Protein AF-A0A7L0LMD7-F1 (afdb_monomer_lite)

pLDDT: mean 75.31, std 20.28, range [26.61, 96.81]

Organism: NCBI:txid208069

InterPro domains:
  IPR001930 Peptidase M1, alanine aminopeptidase/leukotriene A4 hydrolase [PR00756] (150-165)
  IPR001930 Peptidase M1, alanine aminopeptidase/leukotriene A4 hydrolase [PR00756] (289-301)
  IPR014782 Peptidase M1, membrane alanine aminopeptidase [PF01433] (195-232)
  IPR014782 Peptidase M1, membrane alanine aminopeptidase [PF01433] (287-418)
  IPR027268 Peptidase M4/M1, CTD superfamily [G3DSA:1.10.390.10] (280-423)
  IPR034016 Aminopeptidase N-type [cd09601] (1-420)
  IPR042097 Aminopeptidase N-like , N-terminal domain superfamliy [G3DSA:2.60.40.1730] (1-102)
  IPR042097 Aminopeptidase N-like , N-terminal domain superfamliy [G3DSA:2.60.40.1730] (129-167)
  IPR042097 Aminopeptidase N-like , N-terminal domain superfamliy [SSF63737] (3-167)
  IPR045357 Aminopeptidase N-like , N-terminal domain [PF17900] (1-100)
  IPR050344 Peptidase M1 family aminopeptidases [PTHR11533] (287-450)

Sequence (456 aa):
QVKNATNQIVMNCADIDIITASYAPEGDEEVHATGFNYQNEDEKVTLSFPSTLQKGTGTLKIDFVGELNDKMKGFYRSKYSTPGGDTRYAAVTQFERTHFYTQLLKPPPNPRFPGLKPPNFPRPTPHFQPQNVVERRPYPDDESLVEVKFARSPVMSTYLVAFVVGEYDFVEARSQDGVLVRVYTPVGKAEQGKFALEVAAKTLPFYKDYFNVPYPLPKIDLIAIADFAAGKVTRFIAEIVFYLNFLIQKLFKKKTFGKRSSNSLGLNESLRILPFIPLFFCVSLQEWWTHLWLNEGFASWIEYLCVDHCFPEYDIWTQFVSADYTRAQELDALDNSHPIEVSVGHPSEVDEIFDAISYSKGASVIRMLHDYIGDEDFRKGMNLYLTKFQQRNAATEDLWESLEKASGKPIAAVMNTWTKQMGFPLIYVEAEQQEDDKVLKLVQKKFCASGPYTGK

Foldseek 3Di:
DAQDWAQKDKDAAEQKAWPWKWKAFVPDDIWTFPDWDDPHVQRMIITGTPDTDDPGDIDMDIDMDGDADQLQAAFHKFWDADPVRDIDIKTWHQCPDPNADPDFDQPDQWDWDPWDDDPDDQEWDKDDDLFDFPDWAQDPPDNSYITITGGGDDGAGPSQGIIMTTDWDWDWDAAPVRAIEIETEHPPCHVLCPVLRVLQSLQQVVCCVQQVDHQPTNYAYEYATDRHNPPPDDADHHSYHDVSVQLCVLVVVPPDDDDDDPNQPSVLVVSLRRHDLRLPRQQEAAPDLLQLLVNQLVSLQVSQVSCCVRPVVSVSVVVLCVPQVVQQQVQLQAPPHAFLRDDDDGPCVSVPNPGSCSHRLSNVLVVVVCVVQDSVLLSQLSSQLSVVRGSHYDHPVSSQVSSCVSRVDNSCVVVCCRRHDGADKDWDWDWDDDPPDIDIDIDIDGRHPVDHDPDD

Secondary structure (DSSP, 8-state):
-BSS-EEEEEEE--SEEEEEEEEEETTS--EE-SEEEEEGGGTEEEEEEEEEEPSB-EEEEEEEEE--BSSSSEEEEEEEE-TTS-EEEEEEEE-TTTTS-SSEE---SS-PPPPP--TT-S---EE--SS-EEEEEEETTEEEEEEEEE--PPSEEGGG---EES-EEEEEEE-TT--EEEEEEETT-GGGGHHHHHHHHHHHHHHHHHHS----SSEEEEEE-S--S-TTT---STTTEE-HHHHHHHHHSTTS--SSSSSHHHHHHHHTTSSSHHHHHHHEEESSGGGHHHHHHHHHHHHHHHHHHH-GGG-HHHHIIIIIIHHHHHHHTSTT---SS----SHHHHGGGSSHIIIIIHHHHHHHHHHHH-HHHHHHHHHHHHHHTTTEEE-HHHHHHHHHHHH-S-HHHHHHHHHSS-S-EEEEEEEEEETTEEEEEEEEEE--TTSS----

Structure (mmCIF, N/CA/C/O backbone):
data_AF-A0A7L0LMD7-F1
#
_entry.id   AF-A0A7L0LMD7-F1
#
loop_
_atom_site.group_PDB
_atom_site.id
_atom_site.type_symbol
_atom_site.label_atom_id
_atom_site.label_alt_id
_atom_site.label_comp_id
_atom_site.label_asym_id
_atom_site.label_entity_id
_atom_site.label_seq_id
_atom_site.pdbx_PDB_ins_code
_atom_site.Cartn_x
_atom_site.Cartn_y
_atom_site.Cartn_z
_atom_site.occupancy
_atom_site.B_iso_or_equiv
_atom_site.auth_seq_id
_atom_site.auth_comp_id
_atom_site.auth_asym_id
_atom_site.auth_atom_id
_atom_site.pdbx_PDB_model_num
ATOM 1 N N . GLN A 1 1 ? 18.477 15.137 -9.790 1.00 83.19 1 GLN A N 1
ATOM 2 C CA . GLN A 1 1 ? 18.895 16.473 -9.316 1.00 83.19 1 GLN A CA 1
ATOM 3 C C . GLN A 1 1 ? 19.993 16.288 -8.287 1.00 83.19 1 GLN A C 1
ATOM 5 O O . GLN A 1 1 ? 19.805 15.526 -7.346 1.00 83.19 1 GLN A O 1
ATOM 10 N N . VAL A 1 2 ? 21.108 16.987 -8.453 1.00 87.44 2 VAL A N 1
ATOM 11 C CA . VAL A 1 2 ? 22.203 17.052 -7.485 1.00 87.44 2 VAL A CA 1
ATOM 12 C C . VAL A 1 2 ? 21.947 18.249 -6.568 1.00 87.44 2 VAL A C 1
ATOM 14 O O . VAL A 1 2 ? 21.958 19.393 -7.020 1.00 87.44 2 VAL A O 1
ATOM 17 N N . LYS A 1 3 ? 21.661 17.997 -5.284 1.00 90.31 3 LYS A N 1
ATOM 18 C CA . LYS A 1 3 ? 21.415 19.059 -4.282 1.00 90.31 3 LYS A CA 1
ATOM 19 C C . LYS A 1 3 ? 22.708 19.566 -3.640 1.00 90.31 3 LYS A C 1
ATOM 21 O O . LYS A 1 3 ? 22.833 20.755 -3.352 1.00 90.31 3 LYS A O 1
ATOM 26 N N . ASN A 1 4 ? 23.671 18.666 -3.458 1.00 91.81 4 ASN A N 1
ATOM 27 C CA . ASN A 1 4 ? 25.002 18.934 -2.926 1.00 91.81 4 ASN A CA 1
ATOM 28 C C . ASN A 1 4 ? 26.033 18.417 -3.922 1.00 91.81 4 ASN A C 1
ATOM 30 O O . ASN A 1 4 ? 25.875 17.304 -4.417 1.00 91.81 4 ASN A O 1
ATOM 34 N N . ALA A 1 5 ? 27.046 19.233 -4.223 1.00 93.31 5 ALA A N 1
ATOM 35 C CA . ALA A 1 5 ? 28.117 18.833 -5.127 1.00 93.31 5 ALA A CA 1
ATOM 36 C C . ALA A 1 5 ? 28.783 17.550 -4.611 1.00 93.31 5 ALA A C 1
ATOM 38 O O . ALA A 1 5 ? 29.088 17.444 -3.424 1.00 93.31 5 ALA A O 1
ATOM 39 N N . THR A 1 6 ? 28.961 16.576 -5.499 1.00 94.81 6 THR A N 1
ATOM 40 C CA . THR A 1 6 ? 29.434 15.231 -5.154 1.00 94.81 6 THR A CA 1
ATOM 41 C C . THR A 1 6 ? 30.127 14.599 -6.352 1.00 94.81 6 THR A C 1
ATOM 43 O O . THR A 1 6 ? 29.766 14.874 -7.489 1.00 94.81 6 THR A O 1
ATOM 46 N N . ASN A 1 7 ? 31.110 13.738 -6.123 1.00 94.31 7 ASN A N 1
ATOM 47 C CA . ASN A 1 7 ? 31.696 12.872 -7.151 1.00 94.31 7 ASN A CA 1
ATOM 48 C C . ASN A 1 7 ? 31.137 11.439 -7.090 1.00 94.31 7 ASN A C 1
ATOM 50 O O . ASN A 1 7 ? 31.607 10.561 -7.809 1.00 94.31 7 ASN A O 1
ATOM 54 N N . GLN A 1 8 ? 30.162 11.188 -6.217 1.00 95.00 8 GLN A N 1
ATOM 55 C CA . GLN A 1 8 ? 29.563 9.877 -6.006 1.00 95.00 8 GLN A CA 1
ATOM 56 C C . GLN A 1 8 ? 28.040 9.961 -6.009 1.00 95.00 8 GLN A C 1
ATOM 58 O O . GLN A 1 8 ? 27.450 10.881 -5.433 1.00 95.00 8 GLN A O 1
ATOM 63 N N . ILE A 1 9 ? 27.408 8.967 -6.628 1.00 91.94 9 ILE A N 1
ATOM 64 C CA . ILE A 1 9 ? 25.969 8.725 -6.541 1.00 91.94 9 ILE A CA 1
ATOM 65 C C . ILE A 1 9 ? 25.781 7.367 -5.873 1.00 91.94 9 ILE A C 1
ATOM 67 O O . ILE A 1 9 ? 26.206 6.351 -6.414 1.00 91.94 9 ILE A O 1
ATOM 71 N N . VAL A 1 10 ? 25.145 7.358 -4.704 1.00 90.88 10 VAL A N 1
ATOM 72 C CA . VAL A 1 10 ? 24.757 6.129 -4.004 1.00 90.88 10 VAL A CA 1
ATOM 73 C C . VAL A 1 10 ? 23.292 5.851 -4.309 1.00 90.88 10 VAL A C 1
ATOM 75 O O . VAL A 1 10 ? 22.457 6.750 -4.189 1.00 90.88 10 VAL A O 1
ATOM 78 N N . MET A 1 11 ? 22.976 4.623 -4.705 1.00 87.06 11 MET A N 1
ATOM 79 C CA . MET A 1 11 ? 21.609 4.191 -4.989 1.00 87.06 11 MET A CA 1
ATOM 80 C C . MET A 1 11 ? 21.390 2.738 -4.577 1.00 87.06 11 MET A C 1
ATOM 82 O O . MET A 1 11 ? 22.349 1.993 -4.397 1.00 87.06 11 MET A O 1
ATOM 86 N N . ASN A 1 12 ? 20.128 2.334 -4.437 1.00 83.06 12 ASN A N 1
ATOM 87 C CA . ASN A 1 12 ? 19.794 0.934 -4.209 1.00 83.06 12 ASN A CA 1
ATOM 88 C C . ASN A 1 12 ? 20.089 0.092 -5.452 1.00 83.06 12 ASN A C 1
ATOM 90 O O . ASN A 1 12 ? 19.848 0.530 -6.579 1.00 83.06 12 ASN A O 1
ATOM 94 N N . CYS A 1 13 ? 20.609 -1.107 -5.229 1.00 83.44 13 CYS A N 1
ATOM 95 C CA . CYS A 1 13 ? 20.943 -2.068 -6.265 1.00 83.44 13 CYS A CA 1
ATOM 96 C C . CYS A 1 13 ? 20.971 -3.466 -5.650 1.00 83.44 13 CYS A C 1
ATOM 98 O O . CYS A 1 13 ? 21.731 -3.716 -4.716 1.00 83.44 13 CYS A O 1
ATOM 100 N N . ALA A 1 14 ? 20.157 -4.366 -6.192 1.00 82.75 14 ALA A N 1
ATOM 101 C CA . ALA A 1 14 ? 20.110 -5.765 -5.799 1.00 82.75 14 ALA A CA 1
ATOM 102 C C . ALA A 1 14 ? 19.915 -6.628 -7.048 1.00 82.75 14 ALA A C 1
ATOM 104 O O . ALA A 1 14 ? 19.131 -6.267 -7.927 1.00 82.75 14 ALA A O 1
ATOM 105 N N . ASP A 1 15 ? 20.621 -7.759 -7.108 1.00 81.94 15 ASP A N 1
ATOM 106 C CA . ASP A 1 15 ? 20.462 -8.796 -8.137 1.00 81.94 15 ASP A CA 1
ATOM 107 C C . ASP A 1 15 ? 20.588 -8.296 -9.605 1.00 81.94 15 ASP A C 1
ATOM 109 O O . ASP A 1 15 ? 20.013 -8.892 -10.519 1.00 81.94 15 ASP A O 1
ATOM 113 N N . ILE A 1 16 ? 21.342 -7.211 -9.845 1.00 85.69 16 ILE A N 1
ATOM 114 C CA . ILE A 1 16 ? 21.675 -6.695 -11.186 1.00 85.69 16 ILE A CA 1
ATOM 115 C C . ILE A 1 16 ? 23.163 -6.345 -11.297 1.00 85.69 16 ILE A C 1
ATOM 117 O O . ILE A 1 16 ? 23.770 -5.870 -10.337 1.00 85.69 16 ILE A O 1
ATOM 121 N N . ASP A 1 17 ? 23.709 -6.499 -12.501 1.00 86.19 17 ASP A N 1
ATOM 122 C CA . ASP A 1 17 ? 25.070 -6.116 -12.862 1.00 86.19 17 ASP A CA 1
ATOM 123 C C . ASP A 1 17 ? 25.042 -4.872 -13.757 1.00 86.19 17 ASP A C 1
ATOM 125 O O . ASP A 1 17 ? 24.519 -4.891 -14.876 1.00 86.19 17 ASP A O 1
ATOM 129 N N . ILE A 1 18 ? 25.616 -3.770 -13.275 1.00 89.44 18 ILE A N 1
ATOM 130 C CA . ILE A 1 18 ? 25.762 -2.532 -14.047 1.00 89.44 18 ILE A CA 1
ATOM 131 C C . ILE A 1 18 ? 26.869 -2.705 -15.092 1.00 89.44 18 ILE A C 1
ATOM 133 O O . ILE A 1 18 ? 28.019 -2.991 -14.759 1.00 89.44 18 ILE A O 1
ATOM 137 N N . ILE A 1 19 ? 26.515 -2.479 -16.357 1.00 93.06 19 ILE A N 1
ATOM 138 C CA . ILE A 1 19 ? 27.411 -2.516 -17.517 1.00 93.06 19 ILE A CA 1
ATOM 139 C C . ILE A 1 19 ? 28.040 -1.136 -17.719 1.00 93.06 19 ILE A C 1
ATOM 141 O O . ILE A 1 19 ? 29.260 -1.010 -17.813 1.00 93.06 19 ILE A O 1
ATOM 145 N N . THR A 1 20 ? 27.213 -0.089 -17.775 1.00 94.00 20 THR A N 1
ATOM 146 C CA . THR A 1 20 ? 27.664 1.299 -17.925 1.00 94.00 20 THR A CA 1
ATOM 147 C C . THR A 1 20 ? 26.827 2.225 -17.047 1.00 94.00 20 THR A C 1
ATOM 149 O O . THR A 1 20 ? 25.656 1.958 -16.777 1.00 94.00 20 THR A O 1
ATOM 152 N N . ALA A 1 21 ? 27.419 3.336 -16.609 1.00 93.81 21 ALA A N 1
ATOM 153 C CA . ALA A 1 21 ? 26.661 4.443 -16.046 1.00 93.81 21 ALA A CA 1
ATOM 154 C C . ALA A 1 21 ? 27.272 5.779 -16.469 1.00 93.81 21 ALA A C 1
ATOM 156 O O . ALA A 1 21 ? 28.497 5.933 -16.521 1.00 93.81 21 ALA A O 1
ATOM 157 N N . SER A 1 22 ? 26.418 6.755 -16.750 1.00 94.50 22 SER A N 1
ATOM 158 C CA . SER A 1 22 ? 26.819 8.108 -17.123 1.00 94.50 22 SER A CA 1
ATOM 159 C C . SER A 1 22 ? 25.821 9.140 -16.616 1.00 94.50 22 SER A C 1
ATOM 161 O O . SER A 1 22 ? 24.624 8.882 -16.494 1.00 94.50 22 SER A O 1
ATOM 163 N N . TYR A 1 23 ? 26.314 10.332 -16.302 1.00 93.44 23 TYR A N 1
ATOM 164 C CA . TYR A 1 23 ? 25.499 11.462 -15.886 1.00 93.44 23 TYR A CA 1
ATOM 165 C C . TYR A 1 23 ? 25.656 12.596 -16.891 1.00 93.44 23 TYR A C 1
ATOM 167 O O . TYR A 1 23 ? 26.758 13.089 -17.102 1.00 93.44 23 TYR A O 1
ATOM 175 N N . ALA A 1 24 ? 24.547 13.018 -17.492 1.00 92.69 24 ALA A N 1
ATOM 176 C CA . ALA A 1 24 ? 24.484 14.157 -18.398 1.00 92.69 24 ALA A CA 1
ATOM 177 C C . ALA A 1 24 ? 23.818 15.345 -17.678 1.00 92.69 24 ALA A C 1
ATOM 179 O O . ALA A 1 24 ? 22.589 15.332 -17.525 1.00 92.69 24 ALA A O 1
ATOM 180 N N . PRO A 1 25 ? 24.581 16.342 -17.189 1.00 91.12 25 PRO A N 1
ATOM 181 C CA . PRO A 1 25 ? 24.008 17.564 -16.632 1.00 91.12 25 PRO A CA 1
ATOM 182 C C . PRO A 1 25 ? 23.283 18.373 -17.720 1.00 91.12 25 PRO A C 1
ATOM 184 O O . PRO A 1 25 ? 23.595 18.272 -18.905 1.00 91.12 25 PRO A O 1
ATOM 187 N N . GLU A 1 26 ? 22.291 19.179 -17.340 1.00 88.25 26 GLU A N 1
ATOM 188 C CA . GLU A 1 26 ? 21.629 20.079 -18.292 1.00 88.25 26 GLU A CA 1
ATOM 189 C C . GLU A 1 26 ? 22.609 21.147 -18.805 1.00 88.25 26 GLU A C 1
ATOM 191 O O . GLU A 1 26 ? 23.011 22.030 -18.054 1.00 88.25 26 GLU A O 1
ATOM 196 N N . GLY A 1 27 ? 22.952 21.085 -20.097 1.00 81.88 27 GLY A N 1
ATOM 197 C CA . GLY A 1 27 ? 23.805 22.078 -20.762 1.00 81.88 27 GLY A CA 1
ATOM 198 C C . GLY A 1 27 ? 25.310 21.793 -20.724 1.00 81.88 27 GLY A C 1
ATOM 199 O O . GLY A 1 27 ? 26.058 22.573 -21.303 1.00 81.88 27 GLY A O 1
ATOM 200 N N . ASP A 1 28 ? 25.733 20.681 -20.118 1.00 84.44 28 ASP A N 1
ATOM 201 C CA . ASP A 1 28 ? 27.134 20.246 -20.048 1.00 84.44 28 ASP A CA 1
ATOM 202 C C . ASP A 1 28 ? 27.343 18.878 -20.724 1.00 84.44 28 ASP A C 1
ATOM 204 O O . ASP A 1 28 ? 26.392 18.187 -21.104 1.00 84.44 28 ASP A O 1
ATOM 208 N N . GLU A 1 29 ? 28.609 18.483 -20.878 1.00 88.56 29 GLU A N 1
ATOM 209 C CA . GLU A 1 29 ? 28.987 17.180 -21.429 1.00 88.56 29 GLU A CA 1
ATOM 210 C C . GLU A 1 29 ? 28.648 16.012 -20.490 1.00 88.56 29 GLU A C 1
ATOM 212 O O . GLU A 1 29 ? 28.639 16.123 -19.261 1.00 88.56 29 GLU A O 1
ATOM 217 N N . GLU A 1 30 ? 28.376 14.857 -21.097 1.00 93.31 30 GLU A N 1
ATOM 218 C CA . GLU A 1 30 ? 28.088 13.613 -20.393 1.00 93.31 30 GLU A CA 1
ATOM 219 C C . GLU A 1 30 ? 29.347 13.055 -19.718 1.00 93.31 30 GLU A C 1
ATOM 221 O O . GLU A 1 30 ? 30.381 12.846 -20.350 1.00 93.31 30 GLU A O 1
ATOM 226 N N . VAL A 1 31 ? 29.248 12.785 -18.417 1.00 93.56 31 VAL A N 1
ATOM 227 C CA . VAL A 1 31 ? 30.348 12.272 -17.599 1.00 93.56 31 VAL A CA 1
ATOM 228 C C . VAL A 1 31 ? 30.117 10.793 -17.316 1.00 93.56 31 VAL A C 1
ATOM 230 O O . VAL A 1 31 ? 29.125 10.416 -16.689 1.00 93.56 31 VAL A O 1
ATOM 233 N N . HIS A 1 32 ? 31.048 9.947 -17.744 1.00 96.06 32 HIS A N 1
ATOM 234 C CA . HIS A 1 32 ? 31.001 8.511 -17.478 1.00 96.06 32 HIS A CA 1
ATOM 235 C C . HIS A 1 32 ? 31.500 8.178 -16.070 1.00 96.06 32 HIS A C 1
ATOM 237 O O . HIS A 1 32 ? 32.460 8.775 -15.577 1.00 96.06 32 HIS A O 1
ATOM 243 N N . ALA A 1 33 ? 30.857 7.203 -15.431 1.00 95.56 33 ALA A N 1
ATOM 244 C CA . ALA A 1 33 ? 31.316 6.661 -14.163 1.00 95.56 33 ALA A CA 1
ATOM 245 C C . ALA A 1 33 ? 32.631 5.880 -14.349 1.00 95.56 33 ALA A C 1
ATOM 247 O O . ALA A 1 33 ? 32.815 5.171 -15.336 1.00 95.56 33 ALA A O 1
ATOM 248 N N . THR A 1 34 ? 33.543 6.000 -13.385 1.00 94.81 34 THR A N 1
ATOM 249 C CA . THR A 1 34 ? 34.843 5.310 -13.359 1.00 94.81 34 THR A CA 1
ATOM 250 C C . THR A 1 34 ? 34.802 3.973 -12.629 1.00 94.81 34 THR A C 1
ATOM 252 O O . THR A 1 34 ? 35.721 3.172 -12.783 1.00 94.81 34 THR A O 1
ATOM 255 N N . GLY A 1 35 ? 33.765 3.716 -11.830 1.00 93.19 35 GLY A N 1
ATOM 256 C CA . GLY A 1 35 ? 33.627 2.456 -11.113 1.00 93.19 35 GLY A CA 1
ATOM 257 C C . GLY A 1 35 ? 32.323 2.327 -10.338 1.00 93.19 35 GLY A C 1
ATOM 258 O O . GLY A 1 35 ? 31.664 3.322 -10.017 1.00 93.19 35 GLY A O 1
ATOM 259 N N . PHE A 1 36 ? 31.990 1.075 -10.027 1.00 95.25 36 PHE A N 1
ATOM 260 C CA . PHE A 1 36 ? 30.802 0.666 -9.283 1.00 95.25 36 PHE A CA 1
ATOM 261 C C . PHE A 1 36 ? 31.250 -0.103 -8.041 1.00 95.25 36 PHE A C 1
ATOM 263 O O . PHE A 1 36 ? 31.919 -1.128 -8.158 1.00 95.25 36 PHE A O 1
ATOM 270 N N . ASN A 1 37 ? 30.918 0.401 -6.854 1.00 95.31 37 ASN A N 1
ATOM 271 C CA . ASN A 1 37 ? 31.199 -0.288 -5.596 1.00 95.31 37 ASN A CA 1
ATOM 272 C C . ASN A 1 37 ? 29.900 -0.850 -5.014 1.00 95.31 37 ASN A C 1
ATOM 274 O O . ASN A 1 37 ? 29.052 -0.072 -4.573 1.00 95.31 37 ASN A O 1
ATOM 278 N N . TYR A 1 38 ? 29.752 -2.173 -5.029 1.00 91.44 38 TYR A N 1
ATOM 279 C CA . TYR A 1 38 ? 28.561 -2.868 -4.543 1.00 91.44 38 TYR A CA 1
ATOM 280 C C . TYR A 1 38 ? 28.660 -3.153 -3.043 1.00 91.44 38 TYR A C 1
ATOM 282 O O . TYR A 1 38 ? 29.647 -3.701 -2.557 1.00 91.44 38 TYR A O 1
ATOM 290 N N . GLN A 1 39 ? 27.604 -2.802 -2.322 1.00 90.31 39 GLN A N 1
ATOM 291 C CA . GLN A 1 39 ? 27.399 -3.047 -0.899 1.00 90.31 39 GLN A CA 1
ATOM 292 C C . GLN A 1 39 ? 26.202 -3.992 -0.773 1.00 90.31 39 GLN A C 1
ATOM 294 O O . GLN A 1 39 ? 25.084 -3.564 -0.496 1.00 90.31 39 GLN A O 1
ATOM 299 N N . ASN A 1 40 ? 26.431 -5.277 -1.060 1.00 84.44 40 ASN A N 1
ATOM 300 C CA . ASN A 1 40 ? 25.355 -6.263 -1.212 1.00 84.44 40 ASN A CA 1
ATOM 301 C C . ASN A 1 40 ? 24.535 -6.473 0.070 1.00 84.44 40 ASN A C 1
ATOM 303 O O . ASN A 1 40 ? 23.338 -6.709 -0.026 1.00 84.44 40 ASN A O 1
ATOM 307 N N . GLU A 1 41 ? 25.154 -6.365 1.251 1.00 83.06 41 GLU A N 1
ATOM 308 C CA . GLU A 1 41 ? 24.450 -6.487 2.540 1.00 83.06 41 GLU A CA 1
ATOM 309 C C . GLU A 1 41 ? 23.432 -5.358 2.757 1.00 83.06 41 GLU A C 1
ATOM 311 O O . GLU A 1 41 ? 22.368 -5.589 3.320 1.00 83.06 41 GLU A O 1
ATOM 316 N N . ASP A 1 42 ? 23.734 -4.161 2.245 1.00 79.81 42 ASP A N 1
ATOM 317 C CA . ASP A 1 42 ? 22.887 -2.969 2.344 1.00 79.81 42 ASP A CA 1
ATOM 318 C C . ASP A 1 42 ? 21.992 -2.757 1.107 1.00 79.81 42 ASP A C 1
ATOM 320 O O . ASP A 1 42 ? 21.294 -1.742 1.023 1.00 79.81 42 ASP A O 1
ATOM 324 N N . GLU A 1 43 ? 22.067 -3.657 0.117 1.00 83.56 43 GLU A N 1
ATOM 325 C CA . GLU A 1 43 ? 21.423 -3.537 -1.200 1.00 83.56 43 GLU A CA 1
ATOM 326 C C . GLU A 1 43 ? 21.705 -2.181 -1.882 1.00 83.56 43 GLU A C 1
ATOM 328 O O . GLU A 1 43 ? 20.800 -1.510 -2.394 1.00 83.56 43 GLU A O 1
ATOM 333 N N . LYS A 1 44 ? 22.973 -1.742 -1.866 1.00 87.06 44 LYS A N 1
ATOM 334 C CA . LYS A 1 44 ? 23.422 -0.451 -2.420 1.00 87.06 44 LYS A CA 1
ATOM 335 C C . LYS A 1 44 ? 24.553 -0.599 -3.428 1.00 87.06 44 LYS A C 1
ATOM 337 O O . LYS A 1 44 ? 25.366 -1.515 -3.370 1.00 87.06 44 LYS A O 1
ATOM 342 N N . VAL A 1 45 ? 24.654 0.385 -4.313 1.00 90.44 45 VAL A N 1
ATOM 343 C CA . VAL A 1 45 ? 25.807 0.602 -5.185 1.00 90.44 45 VAL A CA 1
ATOM 344 C C . VAL A 1 45 ? 26.216 2.070 -5.158 1.00 90.44 45 VAL A C 1
ATOM 346 O O . VAL A 1 45 ? 25.376 2.973 -5.197 1.00 90.44 45 VAL A O 1
ATOM 349 N N . THR A 1 46 ? 27.523 2.307 -5.116 1.00 95.06 46 THR A N 1
ATOM 350 C CA . THR A 1 46 ? 28.115 3.639 -5.252 1.00 95.06 46 THR A CA 1
ATOM 351 C C . THR A 1 46 ? 28.747 3.774 -6.630 1.00 95.06 46 THR A C 1
ATOM 353 O O . THR A 1 46 ? 29.753 3.126 -6.928 1.00 95.06 46 THR A O 1
ATOM 356 N N . LEU A 1 47 ? 28.171 4.643 -7.458 1.00 95.38 47 LEU A N 1
ATOM 357 C CA . LEU A 1 47 ? 28.717 5.059 -8.746 1.00 95.38 47 LEU A CA 1
ATOM 358 C C . LEU A 1 47 ? 29.725 6.185 -8.504 1.00 95.38 47 LEU A C 1
ATOM 360 O O . LEU A 1 47 ? 29.361 7.228 -7.958 1.00 95.38 47 LEU A O 1
ATOM 364 N N . SER A 1 48 ? 30.981 5.985 -8.899 1.00 96.56 48 SER A N 1
ATOM 365 C CA . SER A 1 48 ? 32.032 7.004 -8.777 1.00 96.56 48 SER A CA 1
ATOM 366 C C . SER A 1 48 ? 32.254 7.718 -10.104 1.00 96.56 48 SER A C 1
ATOM 368 O O . SER A 1 48 ? 32.299 7.075 -11.147 1.00 96.56 48 SER A O 1
ATOM 370 N N . PHE A 1 49 ? 32.414 9.039 -10.065 1.00 95.94 49 PHE A N 1
ATOM 371 C CA . PHE A 1 49 ? 32.654 9.889 -11.230 1.00 95.94 49 PHE A CA 1
ATOM 372 C C . PHE A 1 49 ? 34.046 10.537 -11.144 1.00 95.94 49 PHE A C 1
ATOM 374 O O . PHE A 1 49 ? 34.537 10.802 -10.042 1.00 95.94 49 PHE A O 1
ATOM 381 N N . PRO A 1 50 ? 34.703 10.810 -12.287 1.00 94.12 50 PRO A N 1
ATOM 382 C CA . PRO A 1 50 ? 36.049 11.384 -12.318 1.00 94.12 50 PRO A CA 1
ATOM 383 C C . PRO A 1 50 ? 36.079 12.857 -11.885 1.00 94.12 50 PRO A C 1
ATOM 385 O O . PRO A 1 50 ? 37.116 13.352 -11.450 1.00 94.12 50 PRO A O 1
ATOM 388 N N . SER A 1 51 ? 34.950 13.559 -11.998 1.00 90.69 51 SER A N 1
ATOM 389 C CA . SER A 1 51 ? 34.797 14.970 -11.655 1.00 90.69 51 SER A CA 1
ATOM 390 C C . SER A 1 51 ? 33.609 15.189 -10.717 1.00 90.69 51 SER A C 1
ATOM 392 O O . SER A 1 51 ? 32.669 14.394 -10.656 1.00 90.69 51 SER A O 1
ATOM 394 N N . THR A 1 52 ? 33.660 16.283 -9.956 1.00 92.94 52 THR A N 1
ATOM 395 C CA . THR A 1 52 ? 32.575 16.674 -9.053 1.00 92.94 52 THR A CA 1
ATOM 396 C C . THR A 1 52 ? 31.360 17.127 -9.856 1.00 92.94 52 THR A C 1
ATOM 398 O O . THR A 1 52 ? 31.394 18.169 -10.515 1.00 92.94 52 THR A O 1
ATOM 401 N N . LEU A 1 53 ? 30.264 16.384 -9.727 1.00 92.00 53 LEU A N 1
ATOM 402 C CA . LEU A 1 53 ? 28.952 16.748 -10.240 1.00 92.00 53 LEU A CA 1
ATOM 403 C C . LEU A 1 53 ? 28.458 17.987 -9.488 1.00 92.00 53 LEU A C 1
ATOM 405 O O . LEU A 1 53 ? 28.302 17.968 -8.263 1.00 92.00 53 LEU A O 1
ATOM 409 N N . GLN A 1 54 ? 28.239 19.078 -10.218 1.00 92.00 54 GLN A N 1
ATOM 410 C CA . GLN A 1 54 ? 27.776 20.336 -9.641 1.00 92.00 54 GLN A CA 1
ATOM 411 C C . GLN A 1 54 ? 26.291 20.280 -9.281 1.00 92.00 54 GLN A C 1
ATOM 413 O O . GLN A 1 54 ? 25.533 19.435 -9.762 1.00 92.00 54 GLN A O 1
ATOM 418 N N . LYS A 1 55 ? 25.865 21.206 -8.415 1.00 93.81 55 LYS A N 1
ATOM 419 C CA . LYS A 1 55 ? 24.449 21.358 -8.068 1.00 93.81 55 LYS A CA 1
ATOM 420 C C . LYS A 1 55 ? 23.648 21.689 -9.328 1.00 93.81 55 LYS A C 1
ATOM 422 O O . LYS A 1 55 ? 23.974 22.646 -10.020 1.00 93.81 55 LYS A O 1
ATOM 427 N N . GLY A 1 56 ? 22.590 20.930 -9.596 1.00 91.06 56 GLY A N 1
ATOM 428 C CA . GLY A 1 56 ? 21.801 21.108 -10.813 1.00 91.06 56 GLY A CA 1
ATOM 429 C C . GLY A 1 56 ? 20.913 19.919 -11.163 1.00 91.06 56 GLY A C 1
ATOM 430 O O . GLY A 1 56 ? 20.770 18.959 -10.396 1.00 91.06 56 GLY A O 1
ATOM 431 N N . THR A 1 57 ? 20.296 19.996 -12.336 1.00 90.25 57 THR A N 1
ATOM 432 C CA . THR A 1 57 ? 19.490 18.919 -12.919 1.00 90.25 57 THR A CA 1
ATOM 433 C C . THR A 1 57 ? 20.291 18.225 -14.017 1.00 90.25 57 THR A C 1
ATOM 435 O O . THR A 1 57 ? 21.172 18.815 -14.634 1.00 90.25 57 THR A O 1
ATOM 438 N N . GLY A 1 58 ? 20.019 16.943 -14.219 1.00 90.00 58 GLY A N 1
ATOM 439 C CA . GLY A 1 58 ? 20.687 16.120 -15.213 1.00 90.00 58 GLY A CA 1
ATOM 440 C C . GLY A 1 58 ? 20.054 14.740 -15.278 1.00 90.00 58 GLY A C 1
ATOM 441 O O . GLY A 1 58 ? 19.212 14.388 -14.442 1.00 90.00 58 GLY A O 1
ATOM 442 N N . THR A 1 59 ? 20.463 13.972 -16.280 1.00 89.62 59 THR A N 1
ATOM 443 C CA . THR A 1 59 ? 19.969 12.623 -16.553 1.00 89.62 59 THR A CA 1
ATOM 444 C C . THR A 1 59 ? 21.048 11.607 -16.218 1.00 89.62 59 THR A C 1
ATOM 446 O O . THR A 1 59 ? 22.124 11.632 -16.808 1.00 89.62 59 THR A O 1
ATOM 449 N N . LEU A 1 60 ? 20.748 10.703 -15.287 1.00 90.25 60 LEU A N 1
ATOM 450 C CA . LEU A 1 60 ? 21.554 9.513 -15.031 1.00 90.25 60 LEU A CA 1
ATOM 451 C C . LEU A 1 60 ? 21.092 8.408 -15.986 1.00 90.25 60 LEU A C 1
ATOM 453 O O . LEU A 1 60 ? 19.909 8.063 -15.992 1.00 90.25 60 LEU A O 1
ATOM 457 N N . LYS A 1 61 ? 22.008 7.881 -16.795 1.00 90.81 61 LYS A N 1
ATOM 458 C CA . LYS A 1 61 ? 21.788 6.727 -17.669 1.00 90.81 61 LYS A CA 1
ATOM 459 C C . LYS A 1 61 ? 22.565 5.547 -17.104 1.00 90.81 61 LYS A C 1
ATOM 461 O O . LYS A 1 61 ? 23.705 5.715 -16.679 1.00 90.81 61 LYS A O 1
ATOM 466 N N . ILE A 1 62 ? 21.930 4.383 -17.068 1.00 87.75 62 ILE A N 1
ATOM 467 C CA . ILE A 1 62 ? 22.519 3.152 -16.547 1.00 87.75 62 ILE A CA 1
ATOM 468 C C . ILE A 1 62 ? 22.109 2.023 -17.481 1.00 87.75 62 ILE A C 1
ATOM 470 O O . ILE A 1 62 ? 20.913 1.784 -17.656 1.00 87.75 62 ILE A O 1
ATOM 474 N N . ASP A 1 63 ? 23.098 1.331 -18.033 1.00 87.00 63 ASP A N 1
ATOM 475 C CA . ASP A 1 63 ? 22.897 0.058 -18.710 1.00 87.00 63 ASP A CA 1
ATOM 476 C C . ASP A 1 63 ? 23.214 -1.055 -17.717 1.00 87.00 63 ASP A C 1
ATOM 478 O O . ASP A 1 63 ? 24.268 -1.042 -17.080 1.00 87.00 63 ASP A O 1
ATOM 482 N N . PHE A 1 64 ? 22.316 -2.023 -17.574 1.00 87.62 64 PHE A N 1
ATOM 483 C CA . PHE A 1 64 ? 22.476 -3.129 -16.637 1.00 87.62 64 PHE A CA 1
ATOM 484 C C . PHE A 1 64 ? 21.900 -4.421 -17.209 1.00 87.62 64 PHE A C 1
ATOM 486 O O . PHE A 1 64 ? 21.063 -4.406 -18.116 1.00 87.62 64 PHE A O 1
ATOM 493 N N . VAL A 1 65 ? 22.342 -5.542 -16.651 1.00 87.00 65 VAL A N 1
ATOM 494 C CA . VAL A 1 65 ? 21.790 -6.871 -16.906 1.00 87.00 65 VAL A CA 1
ATOM 495 C C . VAL A 1 65 ? 21.335 -7.490 -15.589 1.00 87.00 65 VAL A C 1
ATOM 497 O O . VAL A 1 65 ? 21.911 -7.239 -14.538 1.00 87.00 65 VAL A O 1
ATOM 500 N N . GLY A 1 66 ? 20.267 -8.277 -15.640 1.00 85.56 66 GLY A N 1
ATOM 501 C CA . GLY A 1 66 ? 19.763 -9.031 -14.499 1.00 85.56 66 GLY A CA 1
ATOM 502 C C . GLY A 1 66 ? 19.151 -10.344 -14.965 1.00 85.56 66 GLY A C 1
ATOM 503 O O . GLY A 1 66 ? 18.765 -10.483 -16.130 1.00 85.56 66 GLY A O 1
ATOM 504 N N . GLU A 1 67 ? 19.064 -11.308 -14.055 1.00 85.94 67 GLU A N 1
ATOM 505 C CA . GLU A 1 67 ? 18.460 -12.612 -14.316 1.00 85.94 67 GLU A CA 1
ATOM 506 C C . GLU A 1 67 ? 17.028 -12.671 -13.769 1.00 85.94 67 GLU A C 1
ATOM 508 O O . GLU A 1 67 ? 16.757 -12.276 -12.633 1.00 85.94 67 GLU A O 1
ATOM 513 N N . LEU A 1 68 ? 16.099 -13.213 -14.566 1.00 85.31 68 LEU A N 1
ATOM 514 C CA . LEU A 1 68 ? 14.746 -13.516 -14.096 1.00 85.31 68 LEU A CA 1
ATOM 515 C C . LEU A 1 68 ? 14.789 -14.683 -13.103 1.00 85.31 68 LEU A C 1
ATOM 517 O O . LEU A 1 68 ? 14.790 -15.853 -13.495 1.00 85.31 68 LEU A O 1
ATOM 521 N N . ASN A 1 69 ? 14.791 -14.347 -11.817 1.00 83.38 69 ASN A N 1
ATOM 522 C CA . ASN A 1 69 ? 14.828 -15.308 -10.719 1.00 83.38 69 ASN A CA 1
ATOM 523 C C . ASN A 1 69 ? 13.494 -16.072 -10.550 1.00 83.38 69 ASN A C 1
ATOM 525 O O . ASN A 1 69 ? 12.496 -15.773 -11.205 1.00 83.38 69 ASN A O 1
ATOM 529 N N . ASP A 1 70 ? 13.464 -17.058 -9.652 1.00 82.62 70 ASP A N 1
ATOM 530 C CA . ASP A 1 70 ? 12.271 -17.800 -9.207 1.00 82.62 70 ASP A CA 1
ATOM 531 C C . ASP A 1 70 ? 11.969 -17.610 -7.707 1.00 82.62 70 ASP A C 1
ATOM 533 O O . ASP A 1 70 ? 11.210 -18.366 -7.102 1.00 82.62 70 ASP A O 1
ATOM 537 N N . LYS A 1 71 ? 12.517 -16.545 -7.112 1.00 78.19 71 LYS A N 1
ATOM 538 C CA . LYS A 1 71 ? 12.321 -16.155 -5.708 1.00 78.19 71 LYS A CA 1
ATOM 539 C C . LYS A 1 71 ? 11.032 -15.351 -5.493 1.00 78.19 71 LYS A C 1
ATOM 541 O O . LYS A 1 71 ? 10.772 -14.915 -4.376 1.00 78.19 71 LYS A O 1
ATOM 546 N N . MET A 1 72 ? 10.248 -15.135 -6.556 1.00 77.81 72 MET A N 1
ATOM 547 C CA . MET A 1 72 ? 8.980 -14.393 -6.544 1.00 77.81 72 MET A CA 1
ATOM 548 C C . MET A 1 72 ? 9.115 -12.954 -5.999 1.00 77.81 72 MET A C 1
ATOM 550 O O . MET A 1 72 ? 8.178 -12.408 -5.417 1.00 77.81 72 MET A O 1
ATOM 554 N N . LYS A 1 73 ? 10.292 -12.345 -6.206 1.00 76.44 73 LYS A N 1
ATOM 555 C CA . LYS A 1 73 ? 10.640 -10.966 -5.837 1.00 76.44 73 LYS A CA 1
ATOM 556 C C . LYS A 1 73 ? 11.432 -10.285 -6.956 1.00 76.44 73 LYS A C 1
ATOM 558 O O . LYS A 1 73 ? 12.109 -10.958 -7.737 1.00 76.44 73 LYS A O 1
ATOM 563 N N . GLY A 1 74 ? 11.387 -8.958 -7.025 1.00 78.06 74 GLY A N 1
ATOM 564 C CA . GLY A 1 74 ? 12.019 -8.200 -8.104 1.00 78.06 74 GLY A CA 1
ATOM 565 C C . GLY A 1 74 ? 11.340 -8.479 -9.445 1.00 78.06 74 GLY A C 1
ATOM 566 O O . GLY A 1 74 ? 10.124 -8.638 -9.501 1.00 78.06 74 GLY A O 1
ATOM 567 N N . PHE A 1 75 ? 12.111 -8.564 -10.527 1.00 83.31 75 PHE A N 1
ATOM 568 C CA . PHE A 1 75 ? 11.605 -9.027 -11.820 1.00 83.31 75 PHE A CA 1
ATOM 569 C C . PHE A 1 75 ? 11.913 -10.522 -11.982 1.00 83.31 75 PHE A C 1
ATOM 571 O O . PHE A 1 75 ? 13.071 -10.912 -12.114 1.00 83.31 75 PHE A O 1
ATOM 578 N N . TYR A 1 76 ? 10.883 -11.364 -11.914 1.00 80.44 76 TYR A N 1
ATOM 579 C CA . TYR A 1 76 ? 11.011 -12.817 -11.777 1.00 80.44 76 TYR A CA 1
ATOM 580 C C . TYR A 1 76 ? 10.172 -13.568 -12.819 1.00 80.44 76 TYR A C 1
ATOM 582 O O . TYR A 1 76 ? 9.279 -13.002 -13.455 1.00 80.44 76 TYR A O 1
ATOM 590 N N . ARG A 1 77 ? 10.452 -14.861 -13.013 1.00 86.56 77 ARG A N 1
ATOM 591 C CA . ARG A 1 77 ? 9.670 -15.739 -13.899 1.00 86.56 77 ARG A CA 1
ATOM 592 C C . ARG A 1 77 ? 8.557 -16.451 -13.125 1.00 86.56 77 ARG A C 1
ATOM 594 O O . ARG A 1 77 ? 8.802 -17.045 -12.081 1.00 86.56 77 ARG A O 1
ATOM 601 N N . SER A 1 78 ? 7.353 -16.460 -13.679 1.00 81.38 78 SER A N 1
ATOM 602 C CA . SER A 1 78 ? 6.197 -17.214 -13.191 1.00 81.38 78 SER A CA 1
ATOM 603 C C . SER A 1 78 ? 5.844 -18.320 -14.183 1.00 81.38 78 SER A C 1
ATOM 605 O O . SER A 1 78 ? 5.824 -18.083 -15.393 1.00 81.38 78 SER A O 1
ATOM 607 N N . LYS A 1 79 ? 5.584 -19.534 -13.698 1.00 83.50 79 LYS A N 1
ATOM 608 C CA . LYS A 1 79 ? 5.277 -20.712 -14.511 1.00 83.50 79 LYS A CA 1
ATOM 609 C C . LYS A 1 79 ? 3.780 -21.013 -14.466 1.00 83.50 79 LYS A C 1
ATOM 611 O O . LYS A 1 79 ? 3.171 -21.056 -13.405 1.00 83.50 79 LYS A O 1
ATOM 616 N N . TYR A 1 80 ? 3.176 -21.301 -15.616 1.00 76.31 80 TYR A N 1
ATOM 617 C CA . TYR A 1 80 ? 1.781 -21.746 -15.683 1.00 76.31 80 TYR A CA 1
ATOM 618 C C . TYR A 1 80 ? 1.577 -22.835 -16.739 1.00 76.31 80 TYR A C 1
ATOM 620 O O . TYR A 1 80 ? 2.374 -22.991 -17.662 1.00 76.31 80 TYR A O 1
ATOM 628 N N . SER A 1 81 ? 0.501 -23.610 -16.592 1.00 77.69 81 SER A N 1
ATOM 629 C CA . SER A 1 81 ? 0.119 -24.652 -17.551 1.00 77.69 81 SER A CA 1
ATOM 630 C C . SER A 1 81 ? -1.075 -24.210 -18.388 1.00 77.69 81 SER A C 1
ATOM 632 O O . SER A 1 81 ? -2.061 -23.696 -17.847 1.00 77.69 81 SER A O 1
ATOM 634 N N . THR A 1 82 ? -0.998 -24.435 -19.698 1.00 77.12 82 THR A N 1
ATOM 635 C CA . THR A 1 82 ? -2.116 -24.216 -20.624 1.00 77.12 82 THR A CA 1
ATOM 636 C C . THR A 1 82 ? -3.152 -25.341 -20.497 1.00 77.12 82 THR A C 1
ATOM 638 O O . THR A 1 82 ? -2.839 -26.414 -19.971 1.00 77.12 82 THR A O 1
ATOM 641 N N . PRO A 1 83 ? -4.383 -25.158 -21.013 1.00 72.62 83 PRO A N 1
ATOM 642 C CA . PRO A 1 83 ? -5.377 -26.233 -21.072 1.00 72.62 83 PRO A CA 1
ATOM 643 C C . PRO A 1 83 ? -4.900 -27.484 -21.829 1.00 72.62 83 PRO A C 1
ATOM 645 O O . PRO A 1 83 ? -5.374 -28.578 -21.543 1.00 72.62 83 PRO A O 1
ATOM 648 N N . GLY A 1 84 ? -3.958 -27.329 -22.767 1.00 76.88 84 GLY A N 1
ATOM 649 C CA . GLY A 1 84 ? -3.349 -28.430 -23.521 1.00 76.88 84 GLY A CA 1
ATOM 650 C C . GLY A 1 84 ? -2.264 -29.203 -22.762 1.00 76.88 84 GLY A C 1
ATOM 651 O O . GLY A 1 84 ? -1.767 -30.196 -23.280 1.00 76.88 84 GLY A O 1
ATOM 652 N N . GLY A 1 85 ? -1.898 -28.775 -21.548 1.00 79.69 85 GLY A N 1
ATOM 653 C CA . GLY A 1 85 ? -0.846 -29.396 -20.735 1.00 79.69 85 GLY A CA 1
ATOM 654 C C . GLY A 1 85 ? 0.554 -28.808 -20.941 1.00 79.69 85 GLY A C 1
ATOM 655 O O . GLY A 1 85 ? 1.477 -29.179 -20.215 1.00 79.69 85 GLY A O 1
ATOM 656 N N . ASP A 1 86 ? 0.719 -27.857 -21.864 1.00 84.50 86 ASP A N 1
ATOM 657 C CA . ASP A 1 86 ? 2.010 -27.214 -22.107 1.00 84.50 86 ASP A CA 1
ATOM 658 C C . ASP A 1 86 ? 2.401 -26.307 -20.941 1.00 84.50 86 ASP A C 1
ATOM 660 O O . ASP A 1 86 ? 1.587 -25.542 -20.416 1.00 84.50 86 ASP A O 1
ATOM 664 N N . THR A 1 87 ? 3.680 -26.342 -20.574 1.00 84.12 87 THR A N 1
ATOM 665 C CA . THR A 1 87 ? 4.258 -25.370 -19.643 1.00 84.12 87 THR A CA 1
ATOM 666 C C . THR A 1 87 ? 4.612 -24.087 -20.388 1.00 84.12 87 THR A C 1
ATOM 668 O O . THR A 1 87 ? 5.337 -24.113 -21.382 1.00 84.12 87 THR A O 1
ATOM 671 N N . ARG A 1 88 ? 4.143 -22.955 -19.867 1.00 84.31 88 ARG A N 1
ATOM 672 C CA . ARG A 1 88 ? 4.465 -21.605 -20.330 1.00 84.31 88 ARG A CA 1
ATOM 673 C C . ARG A 1 88 ? 5.017 -20.778 -19.174 1.00 84.31 88 ARG A C 1
ATOM 675 O O . ARG A 1 88 ? 4.882 -21.142 -18.004 1.00 84.31 88 ARG A O 1
ATOM 682 N N . TYR A 1 89 ? 5.644 -19.663 -19.526 1.00 85.31 89 TYR A N 1
ATOM 683 C CA . TYR A 1 89 ? 6.236 -18.733 -18.576 1.00 85.31 89 TYR A CA 1
ATOM 684 C C . TYR A 1 89 ? 5.672 -17.329 -18.787 1.00 85.31 89 TYR A C 1
ATOM 686 O O . TYR A 1 89 ? 5.204 -16.988 -19.873 1.00 85.31 89 TYR A O 1
ATOM 694 N N . ALA A 1 90 ? 5.732 -16.515 -17.746 1.00 83.19 90 ALA A N 1
ATOM 695 C CA . ALA A 1 90 ? 5.552 -15.073 -17.793 1.00 83.19 90 ALA A CA 1
ATOM 696 C C . ALA A 1 90 ? 6.666 -14.417 -16.969 1.00 83.19 90 ALA A C 1
ATOM 698 O O . ALA A 1 90 ? 7.151 -15.015 -16.015 1.00 83.19 90 ALA A O 1
ATOM 699 N N . ALA A 1 91 ? 7.074 -13.204 -17.320 1.00 83.19 91 ALA A N 1
ATOM 700 C CA . ALA A 1 91 ? 7.949 -12.377 -16.500 1.00 83.19 91 ALA A CA 1
ATOM 701 C C . ALA A 1 91 ? 7.097 -11.351 -15.743 1.00 83.19 91 ALA A C 1
ATOM 703 O O . ALA A 1 91 ? 6.236 -10.709 -16.346 1.00 83.19 91 ALA A O 1
ATOM 704 N N . VAL A 1 92 ? 7.308 -11.227 -14.436 1.00 80.38 92 VAL A N 1
ATOM 705 C CA . VAL A 1 92 ? 6.436 -10.507 -13.499 1.00 80.38 92 VAL A CA 1
ATOM 706 C C . VAL A 1 92 ? 7.279 -9.677 -12.542 1.00 80.38 92 VAL A C 1
ATOM 708 O O . VAL A 1 92 ? 8.327 -10.128 -12.091 1.00 80.38 92 VAL A O 1
ATOM 711 N N . THR A 1 93 ? 6.817 -8.478 -12.202 1.00 74.75 93 THR A N 1
ATOM 712 C CA . THR A 1 93 ? 7.461 -7.603 -11.213 1.00 74.75 93 THR A CA 1
ATOM 713 C C . THR A 1 93 ? 6.782 -7.667 -9.843 1.00 74.75 93 THR A C 1
ATOM 715 O O . THR A 1 93 ? 5.569 -7.483 -9.762 1.00 74.75 93 THR A O 1
ATOM 718 N N . GLN A 1 94 ? 7.571 -7.847 -8.779 1.00 73.56 94 GLN A N 1
ATOM 719 C CA . GLN A 1 94 ? 7.209 -7.668 -7.369 1.00 73.56 94 GLN A CA 1
ATOM 720 C C . GLN A 1 94 ? 8.265 -6.785 -6.670 1.00 73.56 94 GLN A C 1
ATOM 722 O O . GLN A 1 94 ? 9.290 -7.302 -6.227 1.00 73.56 94 GLN A O 1
ATOM 727 N N . PHE A 1 95 ? 8.066 -5.462 -6.603 1.00 69.31 95 PHE A N 1
ATOM 728 C CA . PHE A 1 95 ? 9.076 -4.521 -6.075 1.00 69.31 95 PHE A CA 1
ATOM 729 C C . PHE A 1 95 ? 8.884 -4.080 -4.619 1.00 69.31 95 PHE A C 1
ATOM 731 O O . PHE A 1 95 ? 9.813 -3.534 -4.023 1.00 69.31 95 PHE A O 1
ATOM 738 N N . GLU A 1 96 ? 7.730 -4.344 -4.015 1.00 58.25 96 GLU A N 1
ATOM 739 C CA . GLU A 1 96 ? 7.542 -4.149 -2.576 1.00 58.25 96 GLU A CA 1
ATOM 740 C C . GLU A 1 96 ? 8.341 -5.213 -1.785 1.00 58.25 96 GLU A C 1
ATOM 742 O O . GLU A 1 96 ? 8.378 -6.377 -2.183 1.00 58.25 96 GLU A O 1
ATOM 747 N N . ARG A 1 97 ? 9.055 -4.905 -0.689 1.00 53.50 97 ARG A N 1
ATOM 748 C CA . ARG A 1 97 ? 9.083 -3.674 0.136 1.00 53.50 97 ARG A CA 1
ATOM 749 C C . ARG A 1 97 ? 10.253 -2.734 -0.144 1.00 53.50 97 ARG A C 1
ATOM 751 O O . ARG A 1 97 ? 10.060 -1.536 -0.292 1.00 53.50 97 ARG A O 1
ATOM 758 N N . THR A 1 98 ? 11.462 -3.262 -0.268 1.00 52.38 98 THR A N 1
ATOM 759 C CA . THR A 1 98 ? 12.709 -2.474 -0.318 1.00 52.38 98 THR A CA 1
ATOM 760 C C . THR A 1 98 ? 13.415 -2.538 -1.668 1.00 52.38 98 THR A C 1
ATOM 762 O O . THR A 1 98 ? 14.422 -1.867 -1.878 1.00 52.38 98 THR A O 1
ATOM 765 N N . HIS A 1 99 ? 12.857 -3.294 -2.614 1.00 49.84 99 HIS A N 1
ATOM 766 C CA . HIS A 1 99 ? 13.554 -3.685 -3.835 1.00 49.84 99 HIS A CA 1
ATOM 767 C C . HIS A 1 99 ? 13.532 -2.613 -4.934 1.00 49.84 99 HIS A C 1
ATOM 769 O O . HIS A 1 99 ? 14.191 -2.791 -5.951 1.00 49.84 99 HIS A O 1
ATOM 775 N N . PHE A 1 100 ? 12.829 -1.493 -4.737 1.00 41.00 100 PHE A N 1
ATOM 776 C CA . PHE A 1 100 ? 13.016 -0.248 -5.485 1.00 41.00 100 PHE A CA 1
ATOM 777 C C . PHE A 1 100 ? 12.416 0.910 -4.651 1.00 41.00 100 PHE A C 1
ATOM 779 O O . PHE A 1 100 ? 11.297 0.822 -4.148 1.00 41.00 100 PHE A O 1
ATOM 786 N N . TYR A 1 101 ? 13.178 1.994 -4.480 1.00 41.66 101 TYR A N 1
ATOM 787 C CA . TYR A 1 101 ? 12.924 3.193 -3.655 1.00 41.66 101 TYR A CA 1
ATOM 788 C C . TYR A 1 101 ? 11.469 3.598 -3.276 1.00 41.66 101 TYR A C 1
ATOM 790 O O . TYR A 1 101 ? 10.584 3.836 -4.107 1.00 41.66 101 TYR A O 1
ATOM 798 N N . THR A 1 102 ? 11.302 3.928 -1.996 1.00 33.19 102 THR A N 1
ATOM 799 C CA . THR A 1 102 ? 10.274 4.808 -1.410 1.00 33.19 102 THR A CA 1
ATOM 800 C C . THR A 1 102 ? 10.620 6.290 -1.621 1.00 33.19 102 THR A C 1
ATOM 802 O O . THR A 1 102 ? 10.901 7.035 -0.690 1.00 33.19 102 THR A O 1
ATOM 805 N N . GLN A 1 103 ? 10.664 6.741 -2.875 1.00 34.16 103 GLN A N 1
ATOM 806 C CA . GLN A 1 103 ? 10.640 8.170 -3.201 1.00 34.16 103 GLN A CA 1
ATOM 807 C C . GLN A 1 103 ? 9.703 8.386 -4.380 1.00 34.16 103 GLN A C 1
ATOM 809 O O . GLN A 1 103 ? 9.697 7.602 -5.330 1.00 34.16 103 GLN A O 1
ATOM 814 N N . LEU A 1 104 ? 8.928 9.468 -4.314 1.00 35.00 104 LEU A N 1
ATOM 815 C CA . LEU A 1 104 ? 8.117 9.957 -5.420 1.00 35.00 104 LEU A CA 1
ATOM 816 C C . LEU A 1 104 ? 9.037 10.312 -6.588 1.00 35.00 104 LEU A C 1
ATOM 818 O O . LEU A 1 104 ? 9.634 11.392 -6.628 1.00 35.00 104 LEU A O 1
ATOM 822 N N . LEU A 1 105 ? 9.175 9.401 -7.545 1.00 39.47 105 LEU A N 1
ATOM 823 C CA . LEU A 1 105 ? 9.919 9.691 -8.757 1.00 39.47 105 LEU A CA 1
ATOM 824 C C . LEU A 1 105 ? 8.972 10.336 -9.762 1.00 39.47 105 LEU A C 1
ATOM 826 O O . LEU A 1 105 ? 7.886 9.833 -10.047 1.00 39.47 105 LEU A O 1
ATOM 830 N N . LYS A 1 106 ? 9.412 11.447 -10.361 1.00 34.84 106 LYS A N 1
ATOM 831 C CA . LYS A 1 106 ? 8.903 11.817 -11.681 1.00 34.84 106 LYS A CA 1
ATOM 832 C C . LYS A 1 106 ? 9.453 10.758 -12.638 1.00 34.84 106 LYS A C 1
ATOM 834 O O . LYS A 1 106 ? 10.667 10.759 -12.849 1.00 34.84 106 LYS A O 1
ATOM 839 N N . PRO A 1 107 ? 8.624 9.869 -13.209 1.00 38.84 107 PRO A N 1
ATOM 840 C CA . PRO A 1 107 ? 9.124 8.866 -14.138 1.00 38.84 107 PRO A CA 1
ATOM 841 C C . PRO A 1 107 ? 9.812 9.568 -15.319 1.00 38.84 107 PRO A C 1
ATOM 843 O O . PRO A 1 107 ? 9.391 10.680 -15.702 1.00 38.84 107 PRO A O 1
ATOM 846 N N . PRO A 1 108 ? 10.864 8.960 -15.896 1.00 34.56 108 PRO A N 1
ATOM 847 C CA . PRO A 1 108 ? 11.500 9.497 -17.087 1.00 34.56 108 PRO A CA 1
ATOM 848 C C . PRO A 1 108 ? 10.454 9.644 -18.205 1.00 34.56 108 PRO A C 1
ATOM 850 O O . PRO A 1 108 ? 9.517 8.851 -18.286 1.00 34.56 108 PRO A O 1
ATOM 853 N N . PRO A 1 109 ? 10.576 10.656 -19.080 1.00 30.05 109 PRO A N 1
ATOM 854 C CA . PRO A 1 109 ? 9.584 10.922 -20.123 1.00 30.05 109 PRO A CA 1
ATOM 855 C C . PRO A 1 109 ? 9.452 9.792 -21.160 1.00 30.05 109 PRO A C 1
ATOM 857 O O . PRO A 1 109 ? 8.459 9.757 -21.878 1.00 30.05 109 PRO A O 1
ATOM 860 N N . ASN A 1 110 ? 10.425 8.876 -21.240 1.00 31.84 110 ASN A N 1
ATOM 861 C CA . ASN A 1 110 ? 10.444 7.749 -22.172 1.00 31.84 110 ASN A CA 1
ATOM 862 C C . ASN A 1 110 ? 11.105 6.518 -21.512 1.00 31.84 110 ASN A C 1
ATOM 864 O O . ASN A 1 110 ? 12.296 6.298 -21.740 1.00 31.84 110 ASN A O 1
ATOM 868 N N . PRO A 1 111 ? 10.401 5.720 -20.688 1.00 33.84 111 PRO A N 1
ATOM 869 C CA . PRO A 1 111 ? 10.939 4.435 -20.258 1.00 33.84 111 PRO A CA 1
ATOM 870 C C . PRO A 1 111 ? 11.058 3.527 -21.490 1.00 33.84 111 PRO A C 1
ATOM 872 O O . PRO A 1 111 ? 10.054 3.152 -22.095 1.00 33.84 111 PRO A O 1
ATOM 875 N N . ARG A 1 112 ? 12.292 3.230 -21.905 1.00 33.75 112 ARG A N 1
ATOM 876 C CA . ARG A 1 112 ? 12.586 2.173 -22.878 1.00 33.75 112 ARG A CA 1
ATOM 877 C C . ARG A 1 112 ? 12.912 0.920 -22.083 1.00 33.75 112 ARG A C 1
ATOM 879 O O . ARG A 1 112 ? 13.820 0.946 -21.259 1.00 33.75 112 ARG A O 1
ATOM 886 N N . PHE A 1 113 ? 12.160 -0.147 -22.309 1.00 38.97 113 PHE A N 1
ATOM 887 C CA . PHE A 1 113 ? 12.457 -1.441 -21.710 1.00 38.97 113 PHE A CA 1
ATOM 888 C C . PHE A 1 113 ? 13.400 -2.206 -22.642 1.00 38.97 113 PHE A C 1
ATOM 890 O O . PHE A 1 113 ? 13.094 -2.304 -23.834 1.00 38.97 113 PHE A O 1
ATOM 897 N N . PRO A 1 114 ? 14.542 -2.718 -22.149 1.00 34.88 114 PRO A N 1
ATOM 898 C CA . PRO A 1 114 ? 15.428 -3.535 -22.966 1.00 34.88 114 PRO A CA 1
ATOM 899 C C . PRO A 1 114 ? 14.688 -4.788 -23.449 1.00 34.88 114 PRO A C 1
ATOM 901 O O . PRO A 1 114 ? 13.889 -5.381 -22.719 1.00 34.88 114 PRO A O 1
ATOM 904 N N . GLY A 1 115 ? 14.931 -5.167 -24.705 1.00 34.66 115 GLY A N 1
ATOM 905 C CA . GLY A 1 115 ? 14.298 -6.319 -25.337 1.00 34.66 115 GLY A CA 1
ATOM 906 C C . GLY A 1 115 ? 14.584 -7.604 -24.564 1.00 34.66 115 GLY A C 1
ATOM 907 O O . GLY A 1 115 ? 15.730 -8.036 -24.453 1.00 34.66 115 GLY A O 1
ATOM 908 N N . LEU A 1 116 ? 13.533 -8.236 -24.042 1.00 36.72 116 LEU A N 1
ATOM 909 C CA . LEU A 1 116 ? 13.618 -9.594 -23.522 1.00 36.72 116 LEU A CA 1
ATOM 910 C C . LEU A 1 116 ? 13.922 -10.531 -24.699 1.00 36.72 116 LEU A C 1
ATOM 912 O O . LEU A 1 116 ? 13.147 -10.584 -25.652 1.00 36.72 116 LEU A O 1
ATOM 916 N N . LYS A 1 117 ? 15.008 -11.308 -24.611 1.00 36.97 117 LYS A N 1
ATOM 917 C CA . LYS A 1 117 ? 15.299 -12.429 -25.522 1.00 36.97 117 LYS A CA 1
ATOM 918 C C . LYS A 1 117 ? 15.017 -13.778 -24.846 1.00 36.97 117 LYS A C 1
ATOM 920 O O . LYS A 1 117 ? 15.955 -14.451 -24.423 1.00 36.97 117 LYS A O 1
ATOM 925 N N . PRO A 1 118 ? 13.754 -14.204 -24.692 1.00 36.28 118 PRO A N 1
ATOM 926 C CA . PRO A 1 118 ? 13.459 -15.557 -24.260 1.00 36.28 118 PRO A CA 1
ATOM 927 C C . PRO A 1 118 ? 13.365 -16.497 -25.480 1.00 36.28 118 PRO A C 1
ATOM 929 O O . PRO A 1 118 ? 12.740 -16.145 -26.480 1.00 36.28 118 PRO A O 1
ATOM 932 N N . PRO A 1 119 ? 13.908 -17.723 -25.415 1.00 29.88 119 PRO A N 1
ATOM 933 C CA . PRO A 1 119 ? 14.009 -18.617 -26.573 1.00 29.88 119 PRO A CA 1
ATOM 934 C C . PRO A 1 119 ? 12.680 -19.208 -27.089 1.00 29.88 119 PRO A C 1
ATOM 936 O O . PRO A 1 119 ? 12.724 -20.011 -28.009 1.00 29.88 119 PRO A O 1
ATOM 939 N N . ASN A 1 120 ? 11.508 -18.859 -26.532 1.00 30.77 120 ASN A N 1
ATOM 940 C CA . ASN A 1 120 ? 10.235 -19.544 -26.835 1.00 30.77 120 ASN A CA 1
ATOM 941 C C . ASN A 1 120 ? 8.951 -18.686 -26.693 1.00 30.77 120 ASN A C 1
ATOM 943 O O . ASN A 1 120 ? 7.884 -19.232 -26.410 1.00 30.77 120 ASN A O 1
ATOM 947 N N . PHE A 1 121 ? 9.002 -17.362 -26.885 1.00 35.25 121 PHE A N 1
ATOM 948 C CA . PHE A 1 121 ? 7.779 -16.537 -26.916 1.00 35.25 121 PHE A CA 1
ATOM 949 C C . PHE A 1 121 ? 7.429 -16.134 -28.353 1.00 35.25 121 PHE A C 1
ATOM 951 O O . PHE A 1 121 ? 8.105 -15.273 -28.910 1.00 35.25 121 PHE A O 1
ATOM 958 N N . PRO A 1 122 ? 6.369 -16.690 -28.965 1.00 30.81 122 PRO A N 1
ATOM 959 C CA . PRO A 1 122 ? 6.020 -16.384 -30.351 1.00 30.81 122 PRO A CA 1
ATOM 960 C C . PRO A 1 122 ? 5.444 -14.975 -30.587 1.00 30.81 122 PRO A C 1
ATOM 962 O O . PRO A 1 122 ? 5.112 -14.676 -31.728 1.00 30.81 122 PRO A O 1
ATOM 965 N N . ARG A 1 123 ? 5.331 -14.116 -29.560 1.00 36.75 123 ARG A N 1
ATOM 966 C CA . ARG A 1 123 ? 5.178 -12.643 -29.617 1.00 36.75 123 ARG A CA 1
ATOM 967 C C . ARG A 1 123 ? 5.020 -12.127 -28.178 1.00 36.75 123 ARG A C 1
ATOM 969 O O . ARG A 1 123 ? 3.925 -12.251 -27.630 1.00 36.75 123 ARG A O 1
ATOM 976 N N . PRO A 1 124 ? 6.042 -11.542 -27.533 1.00 36.50 124 PRO A N 1
ATOM 977 C CA . PRO A 1 124 ? 5.832 -10.884 -26.250 1.00 36.50 124 PRO A CA 1
ATOM 978 C C . PRO A 1 124 ? 4.922 -9.668 -26.464 1.00 36.50 124 PRO A C 1
ATOM 980 O O . PRO A 1 124 ? 5.306 -8.674 -27.075 1.00 36.50 124 PRO A O 1
ATOM 983 N N . THR A 1 125 ? 3.682 -9.741 -25.991 1.00 36.03 125 THR A N 1
ATOM 984 C CA . THR A 1 125 ? 2.889 -8.545 -25.698 1.00 36.03 125 THR A CA 1
ATOM 985 C C . THR A 1 125 ? 3.255 -8.106 -24.287 1.00 36.03 125 THR A C 1
ATOM 987 O O . THR A 1 125 ? 2.862 -8.787 -23.336 1.00 36.03 125 THR A O 1
ATOM 990 N N . PRO A 1 126 ? 4.026 -7.020 -24.115 1.00 38.00 126 PRO A N 1
ATOM 991 C CA . PRO A 1 126 ? 4.164 -6.409 -22.809 1.00 38.00 126 PRO A CA 1
ATOM 992 C C . PRO A 1 126 ? 2.793 -5.864 -22.429 1.00 38.00 126 PRO A C 1
ATOM 994 O O . PRO A 1 126 ? 2.215 -5.014 -23.111 1.00 38.00 126 PRO A O 1
ATOM 997 N N . HIS A 1 127 ? 2.253 -6.420 -21.362 1.00 47.66 127 HIS A N 1
ATOM 998 C CA . HIS A 1 127 ? 1.089 -5.886 -20.698 1.00 47.66 127 HIS A CA 1
ATOM 999 C C . HIS A 1 127 ? 1.610 -5.106 -19.485 1.00 47.66 127 HIS A C 1
ATOM 1001 O O . HIS A 1 127 ? 2.641 -5.449 -18.914 1.00 47.66 127 HIS A O 1
ATOM 1007 N N . PHE A 1 128 ? 0.894 -4.054 -19.105 1.00 46.66 128 PHE A N 1
ATOM 1008 C CA . PHE A 1 128 ? 1.097 -3.264 -17.886 1.00 46.66 128 PHE A CA 1
ATOM 1009 C C . PHE A 1 128 ? 2.112 -2.115 -17.859 1.00 46.66 128 PHE A C 1
ATOM 1011 O O . PHE A 1 128 ? 3.320 -2.299 -17.775 1.00 46.66 128 PHE A O 1
ATOM 1018 N N . GLN A 1 129 ? 1.517 -0.922 -17.791 1.00 47.47 129 GLN A N 1
ATOM 1019 C CA . GLN A 1 129 ? 1.816 0.201 -16.897 1.00 47.47 129 GLN A CA 1
ATOM 1020 C C . GLN A 1 129 ? 0.472 0.919 -16.618 1.00 47.47 129 GLN A C 1
ATOM 1022 O O . GLN A 1 129 ? -0.467 0.693 -17.397 1.00 47.47 129 GLN A O 1
ATOM 1027 N N . PRO A 1 130 ? 0.354 1.793 -15.591 1.00 49.78 130 PRO A N 1
ATOM 1028 C CA . PRO A 1 130 ? -0.895 2.486 -15.198 1.00 49.78 130 PRO A CA 1
ATOM 1029 C C . PRO A 1 130 ? -1.550 3.362 -16.283 1.00 49.78 130 PRO A C 1
ATOM 1031 O O . PRO A 1 130 ? -2.514 4.088 -16.046 1.00 49.78 130 PRO A O 1
ATOM 1034 N N . GLN A 1 131 ? -1.002 3.373 -17.497 1.00 52.44 131 GLN A N 1
ATOM 1035 C CA . GLN A 1 131 ? -1.506 4.167 -18.599 1.00 52.44 131 GLN A CA 1
ATOM 1036 C C . GLN A 1 131 ? -1.541 3.383 -19.908 1.00 52.44 131 GLN A C 1
ATOM 1038 O O . GLN A 1 131 ? -1.002 2.283 -20.049 1.00 52.44 131 GLN A O 1
ATOM 1043 N N . ASN A 1 132 ? -2.243 3.954 -20.881 1.00 61.53 132 ASN A N 1
ATOM 1044 C CA . ASN A 1 132 ? -2.460 3.331 -22.176 1.00 61.53 132 ASN A CA 1
ATOM 1045 C C . ASN A 1 132 ? -1.143 3.131 -22.939 1.00 61.53 132 ASN A C 1
ATOM 1047 O O . ASN A 1 132 ? -0.190 3.903 -22.803 1.00 61.53 132 ASN A O 1
ATOM 1051 N N . VAL A 1 133 ? -1.119 2.097 -23.781 1.00 67.06 133 VAL A N 1
ATOM 1052 C CA . VAL A 1 133 ? -0.087 1.941 -24.810 1.00 67.06 133 VAL A CA 1
ATOM 1053 C C . VAL A 1 133 ? -0.204 3.123 -25.770 1.00 67.06 133 VAL A C 1
ATOM 1055 O O . VAL A 1 133 ? -1.274 3.366 -26.324 1.00 67.06 133 VAL A O 1
ATOM 1058 N N . VAL A 1 134 ? 0.889 3.864 -25.935 1.00 74.69 134 VAL A N 1
ATOM 1059 C CA . VAL A 1 134 ? 0.972 5.041 -26.815 1.00 74.69 134 VAL A CA 1
ATOM 1060 C C . VAL A 1 134 ? 1.513 4.654 -28.181 1.00 74.69 134 VAL A C 1
ATOM 1062 O O . VAL A 1 134 ? 1.076 5.190 -29.193 1.00 74.69 134 VAL A O 1
ATOM 1065 N N . GLU A 1 135 ? 2.461 3.721 -28.216 1.00 73.06 135 GLU A N 1
ATOM 1066 C CA . GLU A 1 135 ? 3.115 3.290 -29.447 1.00 73.06 135 GLU A CA 1
ATOM 1067 C C . GLU A 1 135 ? 3.433 1.798 -29.360 1.00 73.06 135 GLU A C 1
ATOM 1069 O O . GLU A 1 135 ? 3.848 1.294 -28.315 1.00 73.06 135 GLU A O 1
ATOM 1074 N N . ARG A 1 136 ? 3.242 1.089 -30.471 1.00 79.62 136 ARG A N 1
ATOM 1075 C CA . ARG A 1 136 ? 3.650 -0.304 -30.641 1.00 79.62 136 ARG A CA 1
ATOM 1076 C C . ARG A 1 136 ? 4.239 -0.453 -32.034 1.00 79.62 136 ARG A C 1
ATOM 1078 O O . ARG A 1 136 ? 3.534 -0.214 -33.012 1.00 79.62 136 ARG A O 1
ATOM 1085 N N . ARG A 1 137 ? 5.506 -0.850 -32.124 1.00 79.56 137 ARG A N 1
ATOM 1086 C CA . ARG A 1 137 ? 6.225 -0.985 -33.397 1.00 79.56 137 ARG A CA 1
ATOM 1087 C C . ARG A 1 137 ? 7.150 -2.206 -33.401 1.00 79.56 137 ARG A C 1
ATOM 1089 O O . ARG A 1 137 ? 7.545 -2.649 -32.323 1.00 79.56 137 ARG A O 1
ATOM 1096 N N . PRO A 1 138 ? 7.486 -2.768 -34.574 1.00 79.12 138 PRO A N 1
ATOM 1097 C CA . PRO A 1 138 ? 8.535 -3.782 -34.676 1.00 79.12 138 PRO A CA 1
ATOM 1098 C C . PRO A 1 138 ? 9.855 -3.247 -34.115 1.00 79.12 138 PRO A C 1
ATOM 1100 O O . PRO A 1 138 ? 10.149 -2.056 -34.258 1.00 79.12 138 PRO A O 1
ATOM 1103 N N . TYR A 1 139 ? 10.634 -4.105 -33.462 1.00 80.19 139 TYR A N 1
ATOM 1104 C CA . TYR A 1 139 ? 11.962 -3.720 -33.002 1.00 80.19 139 TYR A CA 1
ATOM 1105 C C . TYR A 1 139 ? 12.914 -3.597 -34.212 1.00 80.19 139 TYR A C 1
ATOM 1107 O O . TYR A 1 139 ? 12.922 -4.504 -35.044 1.00 80.19 139 TYR A O 1
ATOM 1115 N N . PRO A 1 140 ? 13.709 -2.513 -34.345 1.00 77.25 140 PRO A N 1
ATOM 1116 C CA . PRO A 1 140 ? 14.495 -2.253 -35.558 1.00 77.25 140 PRO A CA 1
ATOM 1117 C C . PRO A 1 140 ? 15.467 -3.368 -35.967 1.00 77.25 140 PRO A C 1
ATOM 1119 O O . PRO A 1 140 ? 15.654 -3.589 -37.159 1.00 77.25 140 PRO A O 1
ATOM 1122 N N . ASP A 1 141 ? 16.056 -4.073 -34.996 1.00 80.88 141 ASP A N 1
ATOM 1123 C CA . ASP A 1 141 ? 17.113 -5.063 -35.254 1.00 80.88 141 ASP A CA 1
ATOM 1124 C C . ASP A 1 141 ? 16.618 -6.522 -35.209 1.00 80.88 141 ASP A C 1
ATOM 1126 O O . ASP A 1 141 ? 17.411 -7.446 -35.390 1.00 80.88 141 ASP A O 1
ATOM 1130 N N . ASP A 1 142 ? 15.330 -6.753 -34.926 1.00 79.75 142 ASP A N 1
ATOM 1131 C CA . ASP A 1 142 ? 14.753 -8.095 -34.785 1.00 79.75 142 ASP A CA 1
ATOM 1132 C C . ASP A 1 142 ? 13.232 -8.073 -35.022 1.00 79.75 142 ASP A C 1
ATOM 1134 O O . ASP A 1 142 ? 12.456 -7.638 -34.168 1.00 79.75 142 ASP A O 1
ATOM 1138 N N . GLU A 1 143 ? 12.790 -8.588 -36.174 1.00 78.38 143 GLU A N 1
ATOM 1139 C CA . GLU A 1 143 ? 11.368 -8.635 -36.553 1.00 78.38 143 GLU A CA 1
ATOM 1140 C C . GLU A 1 143 ? 10.515 -9.543 -35.649 1.00 78.38 143 GLU A C 1
ATOM 1142 O O . GLU A 1 143 ? 9.285 -9.432 -35.644 1.00 78.38 143 GLU A O 1
ATOM 1147 N N . SER A 1 144 ? 11.136 -10.439 -34.870 1.00 79.56 144 SER A N 1
ATOM 1148 C CA . SER A 1 144 ? 10.429 -11.268 -33.887 1.00 79.56 144 SER A CA 1
ATOM 1149 C C . SER A 1 144 ? 10.087 -10.504 -32.603 1.00 79.56 144 SER A C 1
ATOM 1151 O O . SER A 1 144 ? 9.238 -10.946 -31.819 1.00 79.56 144 SER A O 1
ATOM 1153 N N . LEU A 1 145 ? 10.706 -9.338 -32.402 1.00 78.31 145 LEU A N 1
ATOM 1154 C CA . LEU A 1 145 ? 10.522 -8.487 -31.239 1.00 78.31 145 LEU A CA 1
ATOM 1155 C C . LEU A 1 145 ? 9.629 -7.284 -31.552 1.00 78.31 145 LEU A C 1
ATOM 1157 O O . LEU A 1 145 ? 9.532 -6.776 -32.670 1.00 78.31 145 LEU A O 1
ATOM 1161 N N . VAL A 1 146 ? 8.965 -6.802 -30.506 1.00 77.50 146 VAL A N 1
ATOM 1162 C CA . VAL A 1 146 ? 8.094 -5.630 -30.561 1.00 77.50 146 VAL A CA 1
ATOM 1163 C C . VAL A 1 146 ? 8.525 -4.664 -29.473 1.00 77.50 146 VAL A C 1
ATOM 1165 O O . VAL A 1 146 ? 8.625 -5.037 -28.306 1.00 77.50 146 VAL A O 1
ATOM 1168 N N . GLU A 1 147 ? 8.723 -3.406 -29.850 1.00 78.06 147 GLU A N 1
ATOM 1169 C CA . GLU A 1 147 ? 8.876 -2.311 -28.904 1.00 78.06 147 GLU A CA 1
ATOM 1170 C C . GLU A 1 147 ? 7.495 -1.737 -28.574 1.00 78.06 147 GLU A C 1
ATOM 1172 O O . GLU A 1 147 ? 6.700 -1.407 -29.463 1.00 78.06 147 GLU A O 1
ATOM 1177 N N . VAL A 1 148 ? 7.203 -1.619 -27.279 1.00 78.38 148 VAL A N 1
ATOM 1178 C CA . VAL A 1 148 ? 5.959 -1.026 -26.784 1.00 78.38 148 VAL A CA 1
ATOM 1179 C C . VAL A 1 148 ? 6.287 0.137 -25.871 1.00 78.38 148 VAL A C 1
ATOM 1181 O O . VAL A 1 148 ? 7.036 0.001 -24.905 1.00 78.38 148 VAL A O 1
ATOM 1184 N N . LYS A 1 149 ? 5.693 1.286 -26.181 1.00 76.69 149 LYS A N 1
ATOM 1185 C CA . LYS A 1 149 ? 5.815 2.517 -25.415 1.00 76.69 149 LYS A CA 1
ATOM 1186 C C . LYS A 1 149 ? 4.523 2.775 -24.655 1.00 76.69 149 LYS A C 1
ATOM 1188 O O . LYS A 1 149 ? 3.444 2.856 -25.247 1.00 76.69 149 LYS A O 1
ATOM 1193 N N . PHE A 1 150 ? 4.650 2.964 -23.351 1.00 74.19 150 PHE A N 1
ATOM 1194 C CA . PHE A 1 150 ? 3.549 3.329 -22.465 1.00 74.19 150 PHE A CA 1
ATOM 1195 C C . PHE A 1 150 ? 3.525 4.838 -22.221 1.00 74.19 150 PHE A C 1
ATOM 1197 O O . PHE A 1 150 ? 4.547 5.519 -22.358 1.00 74.19 150 PHE A O 1
ATOM 1204 N N . ALA A 1 151 ? 2.355 5.369 -21.873 1.00 73.12 151 ALA A N 1
ATOM 1205 C CA . ALA A 1 151 ? 2.244 6.760 -21.459 1.00 73.12 151 ALA A CA 1
ATOM 1206 C C . ALA A 1 151 ? 2.892 6.982 -20.078 1.00 73.12 151 ALA A C 1
ATOM 1208 O O . ALA A 1 151 ? 3.094 6.057 -19.289 1.00 73.12 151 ALA A O 1
ATOM 1209 N N . ARG A 1 152 ? 3.276 8.233 -19.815 1.00 72.31 152 ARG A N 1
ATOM 1210 C CA . ARG A 1 152 ? 4.041 8.625 -18.630 1.00 72.31 152 ARG A CA 1
ATOM 1211 C C . ARG A 1 152 ? 3.171 8.610 -17.374 1.00 72.31 152 ARG A C 1
ATOM 1213 O O . ARG A 1 152 ? 2.319 9.486 -17.239 1.00 72.31 152 ARG A O 1
ATOM 1220 N N . SER A 1 153 ? 3.456 7.708 -16.430 1.00 67.44 153 SER A N 1
ATOM 1221 C CA . SER A 1 153 ? 2.711 7.596 -15.166 1.00 67.44 153 SER A CA 1
ATOM 1222 C C . SER A 1 153 ? 2.650 8.918 -14.376 1.00 67.44 153 SER A C 1
ATOM 1224 O O . SER A 1 153 ? 3.528 9.780 -14.522 1.00 67.44 153 SER A O 1
ATOM 1226 N N . PRO A 1 154 ? 1.641 9.090 -13.501 1.00 69.31 154 PRO A N 1
ATOM 1227 C CA . PRO A 1 154 ? 1.676 10.137 -12.489 1.00 69.31 154 PRO A CA 1
ATOM 1228 C C . PRO A 1 154 ? 2.869 9.954 -11.543 1.00 69.31 154 PRO A C 1
ATOM 1230 O O . PRO A 1 154 ? 3.573 8.939 -11.570 1.00 69.31 154 PRO A O 1
ATOM 1233 N N . VAL A 1 155 ? 3.084 10.955 -10.694 1.00 70.06 155 VAL A N 1
ATOM 1234 C CA . VAL A 1 155 ? 4.066 10.882 -9.611 1.00 70.06 155 VAL A CA 1
ATOM 1235 C C . VAL A 1 155 ? 3.647 9.769 -8.644 1.00 70.06 155 VAL A C 1
ATOM 1237 O O . VAL A 1 155 ? 2.554 9.823 -8.089 1.00 70.06 155 VAL A O 1
ATOM 1240 N N . MET A 1 156 ? 4.501 8.757 -8.481 1.00 67.00 156 MET A N 1
ATOM 1241 C CA . MET A 1 156 ? 4.249 7.578 -7.646 1.00 67.00 156 MET A CA 1
ATOM 1242 C C . MET A 1 156 ? 5.559 7.035 -7.056 1.00 67.00 156 MET A C 1
ATOM 1244 O O . MET A 1 156 ? 6.643 7.327 -7.573 1.00 67.00 156 MET A O 1
ATOM 1248 N N . SER A 1 157 ? 5.470 6.258 -5.974 1.00 67.06 157 SER A N 1
ATOM 1249 C CA . SER A 1 157 ? 6.627 5.553 -5.404 1.00 67.06 157 SER A CA 1
ATOM 1250 C C . SER A 1 157 ? 7.059 4.389 -6.290 1.00 67.06 157 SER A C 1
ATOM 1252 O O . SER A 1 157 ? 6.248 3.794 -6.996 1.00 67.06 157 SER A O 1
ATOM 1254 N N . THR A 1 158 ? 8.342 4.030 -6.251 1.00 68.50 158 THR A N 1
ATOM 1255 C CA . THR A 1 158 ? 8.876 3.057 -7.214 1.00 68.50 158 THR A CA 1
ATOM 1256 C C . THR A 1 158 ? 8.492 1.607 -6.927 1.00 68.50 158 THR A C 1
ATOM 1258 O O . THR A 1 158 ? 8.430 0.817 -7.864 1.00 68.50 158 THR A O 1
ATOM 1261 N N . TYR A 1 159 ? 8.103 1.278 -5.691 1.00 68.12 159 TYR A N 1
ATOM 1262 C CA . TYR A 1 159 ? 7.508 -0.024 -5.366 1.00 68.12 159 TYR A CA 1
ATOM 1263 C C . TYR A 1 159 ? 6.156 -0.264 -6.074 1.00 68.12 159 TYR A C 1
ATOM 1265 O O . TYR A 1 159 ? 5.707 -1.402 -6.170 1.00 68.12 159 TYR A O 1
ATOM 1273 N N . LEU A 1 160 ? 5.526 0.795 -6.609 1.00 68.38 160 LEU A N 1
ATOM 1274 C CA . LEU A 1 160 ? 4.319 0.722 -7.440 1.00 68.38 160 LEU A CA 1
ATOM 1275 C C . LEU A 1 160 ? 4.629 0.566 -8.938 1.00 68.38 160 LEU A C 1
ATOM 1277 O O . LEU A 1 160 ? 3.714 0.535 -9.755 1.00 68.38 160 LEU A O 1
ATOM 1281 N N . VAL A 1 161 ? 5.894 0.501 -9.355 1.00 72.06 161 VAL A N 1
ATOM 1282 C CA . VAL A 1 161 ? 6.198 0.194 -10.757 1.00 72.06 161 VAL A CA 1
ATOM 1283 C C . VAL A 1 161 ? 5.841 -1.268 -11.015 1.00 72.06 161 VAL A C 1
ATOM 1285 O O . VAL A 1 161 ? 6.287 -2.158 -10.298 1.00 72.06 161 VAL A O 1
ATOM 1288 N N . ALA A 1 162 ? 5.045 -1.518 -12.051 1.00 72.12 162 ALA A N 1
ATOM 1289 C CA . ALA A 1 162 ? 4.628 -2.864 -12.412 1.00 72.12 162 ALA A CA 1
ATOM 1290 C C . ALA A 1 162 ? 4.595 -3.051 -13.927 1.00 72.12 162 ALA A C 1
ATOM 1292 O O . ALA A 1 162 ? 4.120 -2.174 -14.653 1.00 72.12 162 ALA A O 1
ATOM 1293 N N . PHE A 1 163 ? 5.088 -4.197 -14.392 1.00 73.69 163 PHE A N 1
ATOM 1294 C CA . PHE A 1 163 ? 4.956 -4.649 -15.773 1.00 73.69 163 PHE A CA 1
ATOM 1295 C C . PHE A 1 163 ? 4.990 -6.178 -15.844 1.00 73.69 163 PHE A C 1
ATOM 1297 O O . PHE A 1 163 ? 5.674 -6.844 -15.065 1.00 73.69 163 PHE A O 1
ATOM 1304 N N . VAL A 1 164 ? 4.235 -6.745 -16.787 1.00 75.25 164 VAL A N 1
ATOM 1305 C CA . VAL A 1 164 ? 4.121 -8.196 -16.965 1.00 75.25 164 VAL A CA 1
ATOM 1306 C C . VAL A 1 164 ? 4.276 -8.557 -18.435 1.00 75.25 164 VAL A C 1
ATOM 1308 O O . VAL A 1 164 ? 3.602 -8.028 -19.317 1.00 75.25 164 VAL A O 1
ATOM 1311 N N . VAL A 1 165 ? 5.149 -9.517 -18.716 1.00 82.69 165 VAL A N 1
ATOM 1312 C CA . VAL A 1 165 ? 5.363 -10.025 -20.072 1.00 82.69 165 VAL A CA 1
ATOM 1313 C C . VAL A 1 165 ? 4.957 -11.486 -20.116 1.00 82.69 165 VAL A C 1
ATOM 1315 O O . VAL A 1 165 ? 5.601 -12.340 -19.518 1.00 82.69 165 VAL A O 1
ATOM 1318 N N . GLY A 1 166 ? 3.873 -11.784 -20.824 1.00 80.69 166 GLY A N 1
ATOM 1319 C CA . GLY A 1 166 ? 3.367 -13.143 -20.968 1.00 80.69 166 GLY A CA 1
ATOM 1320 C C . GLY A 1 166 ? 2.112 -13.213 -21.830 1.00 80.69 166 GLY A C 1
ATOM 1321 O O . GLY A 1 166 ? 1.561 -12.186 -22.235 1.00 80.69 166 GLY A O 1
ATOM 1322 N N . GLU A 1 167 ? 1.675 -14.439 -22.108 1.00 81.25 167 GLU A N 1
ATOM 1323 C CA . GLU A 1 167 ? 0.431 -14.718 -22.829 1.00 81.25 167 GLU A CA 1
ATOM 1324 C C . GLU A 1 167 ? -0.727 -14.800 -21.826 1.00 81.25 167 GLU A C 1
ATOM 1326 O O . GLU A 1 167 ? -0.742 -15.654 -20.938 1.00 81.25 167 GLU A O 1
ATOM 1331 N N . TYR A 1 168 ? -1.690 -13.891 -21.962 1.00 81.50 168 TYR A N 1
ATOM 1332 C CA . TYR A 1 168 ? -2.866 -13.798 -21.104 1.00 81.50 168 TYR A CA 1
ATOM 1333 C C . TYR A 1 168 ? -4.099 -13.508 -21.960 1.00 81.50 168 TYR A C 1
ATOM 1335 O O . TYR A 1 168 ? -4.033 -12.704 -22.889 1.00 81.50 168 TYR A O 1
ATOM 1343 N N . ASP A 1 169 ? -5.224 -14.122 -21.604 1.00 83.50 169 ASP A N 1
ATOM 1344 C CA . ASP A 1 169 ? -6.541 -13.689 -22.066 1.00 83.50 169 ASP A CA 1
ATOM 1345 C C . ASP A 1 169 ? -7.085 -12.638 -21.104 1.00 83.50 169 ASP A C 1
ATOM 1347 O O . ASP A 1 169 ? -6.719 -12.631 -19.929 1.00 83.50 169 ASP A O 1
ATOM 1351 N N . PHE A 1 170 ? -8.018 -11.799 -21.550 1.00 85.88 170 PHE A N 1
ATOM 1352 C CA . PHE A 1 170 ? -8.684 -10.859 -20.658 1.00 85.88 170 PHE A CA 1
ATOM 1353 C C . PHE A 1 170 ? -10.182 -10.743 -20.921 1.00 85.88 170 PHE A C 1
ATOM 1355 O O . PHE A 1 170 ? -10.672 -10.995 -22.022 1.00 85.88 170 PHE A O 1
ATOM 1362 N N . VAL A 1 171 ? -10.896 -10.325 -19.882 1.00 84.56 171 VAL A N 1
ATOM 1363 C CA . VAL A 1 171 ? -12.265 -9.806 -19.962 1.00 84.56 171 VAL A CA 1
ATOM 1364 C C . VAL A 1 171 ? -12.249 -8.333 -19.572 1.00 84.56 171 VAL A C 1
ATOM 1366 O O . VAL A 1 171 ? -11.437 -7.930 -18.740 1.00 84.56 171 VAL A O 1
ATOM 1369 N N . GLU A 1 172 ? -13.122 -7.521 -20.163 1.00 91.50 172 GLU A N 1
ATOM 1370 C CA . GLU A 1 172 ? -13.171 -6.083 -19.887 1.00 91.50 172 GLU A CA 1
ATOM 1371 C C . GLU A 1 172 ? -14.596 -5.550 -19.727 1.00 91.50 172 GLU A C 1
ATOM 1373 O O . GLU A 1 172 ? -15.552 -6.088 -20.285 1.00 91.50 172 GLU A O 1
ATOM 1378 N N . ALA A 1 173 ? -14.722 -4.482 -18.945 1.00 90.31 173 ALA A N 1
ATOM 1379 C CA . ALA A 1 173 ? -15.945 -3.726 -18.710 1.00 90.31 173 ALA A CA 1
ATOM 1380 C C . ALA A 1 173 ? -15.591 -2.256 -18.460 1.00 90.31 173 ALA A C 1
ATOM 1382 O O . ALA A 1 173 ? -14.428 -1.900 -18.271 1.00 90.31 173 ALA A O 1
ATOM 1383 N N . ARG A 1 174 ? -16.597 -1.381 -18.442 1.00 91.94 174 ARG A N 1
ATOM 1384 C CA . ARG A 1 174 ? -16.440 -0.001 -17.972 1.00 91.94 174 ARG A CA 1
ATOM 1385 C C . ARG A 1 174 ? -17.197 0.177 -16.667 1.00 91.94 174 ARG A C 1
ATOM 1387 O O . ARG A 1 174 ? -18.325 -0.298 -16.557 1.00 91.94 174 ARG A O 1
ATOM 1394 N N . SER A 1 175 ? -16.581 0.852 -15.701 1.00 87.00 175 SER A N 1
ATOM 1395 C CA . SER A 1 175 ? -17.279 1.280 -14.489 1.00 87.00 175 SER A CA 1
ATOM 1396 C C . SER A 1 175 ? -18.335 2.340 -14.819 1.00 87.00 175 SER A C 1
ATOM 1398 O O . SER A 1 175 ? -18.332 2.924 -15.907 1.00 87.00 175 SER A O 1
ATOM 1400 N N . GLN A 1 176 ? -19.219 2.629 -13.862 1.00 89.12 176 GLN A N 1
ATOM 1401 C CA . GLN A 1 176 ? -20.218 3.696 -13.999 1.00 89.12 176 GLN A CA 1
ATOM 1402 C C . GLN A 1 176 ? -19.583 5.076 -14.254 1.00 89.12 176 GLN A C 1
ATOM 1404 O O . GLN A 1 176 ? -20.161 5.900 -14.958 1.00 89.12 176 GLN A O 1
ATOM 1409 N N . ASP A 1 177 ? -18.366 5.295 -13.750 1.00 86.44 177 ASP A N 1
ATOM 1410 C CA . ASP A 1 177 ? -17.579 6.514 -13.967 1.00 86.44 177 ASP A CA 1
ATOM 1411 C C . ASP A 1 177 ? -16.780 6.510 -15.284 1.00 86.44 177 ASP A C 1
ATOM 1413 O O . ASP A 1 177 ? -16.035 7.446 -15.566 1.00 86.44 177 ASP A O 1
ATOM 1417 N N . GLY A 1 178 ? -16.908 5.464 -16.105 1.00 88.94 178 GLY A N 1
ATOM 1418 C CA . GLY A 1 178 ? -16.261 5.360 -17.415 1.00 88.94 178 GLY A CA 1
ATOM 1419 C C . GLY A 1 178 ? -14.834 4.799 -17.404 1.00 88.94 178 GLY A C 1
ATOM 1420 O O . GLY A 1 178 ? -14.244 4.659 -18.483 1.00 88.94 178 GLY A O 1
ATOM 1421 N N . VAL A 1 179 ? -14.299 4.424 -16.234 1.00 85.31 179 VAL A N 1
ATOM 1422 C CA . VAL A 1 179 ? -12.976 3.789 -16.087 1.00 85.31 179 VAL A CA 1
ATOM 1423 C C . VAL A 1 179 ? -13.000 2.411 -16.745 1.00 85.31 179 VAL A C 1
ATOM 1425 O O . VAL A 1 179 ? -13.910 1.617 -16.504 1.00 85.31 179 VAL A O 1
ATOM 1428 N N . LEU A 1 180 ? -12.011 2.121 -17.590 1.00 86.12 180 LEU A N 1
ATOM 1429 C CA . LEU A 1 180 ? -11.871 0.808 -18.222 1.00 86.12 180 LEU A CA 1
ATOM 1430 C C . LEU A 1 180 ? -11.305 -0.202 -17.217 1.00 86.12 180 LEU A C 1
ATOM 1432 O O . LEU A 1 180 ? -10.197 -0.015 -16.738 1.00 86.12 180 LEU A O 1
ATOM 1436 N N . VAL A 1 181 ? -12.038 -1.273 -16.929 1.00 84.12 181 VAL A N 1
ATOM 1437 C CA . VAL A 1 181 ? -11.612 -2.354 -16.032 1.00 84.12 181 VAL A CA 1
ATOM 1438 C C . VAL A 1 181 ? -11.277 -3.582 -16.868 1.00 84.12 181 VAL A C 1
ATOM 1440 O O . VAL A 1 181 ? -12.106 -3.998 -17.681 1.00 84.12 181 VAL A O 1
ATOM 1443 N N . ARG A 1 182 ? -10.103 -4.188 -16.671 1.00 83.81 182 ARG A N 1
ATOM 1444 C CA . ARG A 1 182 ? -9.735 -5.458 -17.321 1.00 83.81 182 ARG A CA 1
ATOM 1445 C C . ARG A 1 182 ? -9.279 -6.491 -16.313 1.00 83.81 182 ARG A C 1
ATOM 1447 O O . ARG A 1 182 ? -8.560 -6.162 -15.384 1.00 83.81 182 ARG A O 1
ATOM 1454 N N . VAL A 1 183 ? -9.633 -7.751 -16.541 1.00 81.00 183 VAL A N 1
ATOM 1455 C CA . VAL A 1 183 ? -9.122 -8.888 -15.769 1.00 81.00 183 VAL A CA 1
ATOM 1456 C C . VAL A 1 183 ? -8.404 -9.848 -16.704 1.00 81.00 183 VAL A C 1
ATOM 1458 O O . VAL A 1 183 ? -9.045 -10.522 -17.507 1.00 81.00 183 VAL A O 1
ATOM 1461 N N . TYR A 1 184 ? -7.083 -9.911 -16.581 1.00 80.19 184 TYR A N 1
ATOM 1462 C CA . TYR A 1 184 ? -6.186 -10.820 -17.276 1.00 80.19 184 TYR A CA 1
ATOM 1463 C C . TYR A 1 184 ? -6.091 -12.152 -16.535 1.00 80.19 184 TYR A C 1
ATOM 1465 O O . TYR A 1 184 ? -5.949 -12.217 -15.314 1.00 80.19 184 TYR A O 1
ATOM 1473 N N . THR A 1 185 ? -6.133 -13.238 -17.291 1.00 78.06 185 THR A N 1
ATOM 1474 C CA . THR A 1 185 ? -6.031 -14.615 -16.805 1.00 78.06 185 THR A CA 1
ATOM 1475 C C . THR A 1 185 ? -5.146 -15.431 -17.740 1.00 78.06 185 THR A C 1
ATOM 1477 O O . THR A 1 185 ? -5.031 -15.068 -18.912 1.00 78.06 185 THR A O 1
ATOM 1480 N N . PRO A 1 186 ? -4.498 -16.516 -17.275 1.00 78.12 186 PRO A N 1
ATOM 1481 C CA . PRO A 1 186 ? -3.761 -17.390 -18.176 1.00 78.12 186 PRO A CA 1
ATOM 1482 C C . PRO A 1 186 ? -4.644 -17.855 -19.337 1.00 78.12 186 PRO A C 1
ATOM 1484 O O . PRO A 1 186 ? -5.849 -18.048 -19.164 1.00 78.12 186 PRO A O 1
ATOM 1487 N N . VAL A 1 187 ? -4.039 -18.061 -20.503 1.00 82.12 187 VAL A N 1
ATOM 1488 C CA . VAL A 1 187 ? -4.757 -18.438 -21.730 1.00 82.12 187 VAL A CA 1
ATOM 1489 C C . VAL A 1 187 ? -5.716 -19.615 -21.493 1.00 82.12 187 VAL A C 1
ATOM 1491 O O . VAL A 1 187 ? -5.364 -20.622 -20.871 1.00 82.12 187 VAL A O 1
ATOM 1494 N N . GLY A 1 188 ? -6.948 -19.483 -21.982 1.00 81.06 188 GLY A N 1
ATOM 1495 C CA . GLY A 1 188 ? -8.046 -20.433 -21.822 1.00 81.06 188 GLY A CA 1
ATOM 1496 C C . GLY A 1 188 ? -8.841 -20.290 -20.520 1.00 81.06 188 GLY A C 1
ATOM 1497 O O . GLY A 1 188 ? -9.725 -21.109 -20.265 1.00 81.06 188 GLY A O 1
ATOM 1498 N N . LYS A 1 189 ? -8.551 -19.282 -19.685 1.00 77.75 189 LYS A N 1
ATOM 1499 C CA . LYS A 1 189 ? -9.209 -19.069 -18.381 1.00 77.75 189 LYS A CA 1
ATOM 1500 C C . LYS A 1 189 ? -9.992 -17.756 -18.267 1.00 77.75 189 LYS A C 1
ATOM 1502 O O . LYS A 1 189 ? -10.450 -17.444 -17.172 1.00 77.75 189 LYS A O 1
ATOM 1507 N N . ALA A 1 190 ? -10.239 -17.041 -19.368 1.00 81.94 190 ALA A N 1
ATOM 1508 C CA . ALA A 1 190 ? -10.926 -15.738 -19.375 1.00 81.94 190 ALA A CA 1
ATOM 1509 C C . ALA A 1 190 ? -12.251 -15.714 -18.587 1.00 81.94 190 ALA A C 1
ATOM 1511 O O . ALA A 1 190 ? -12.521 -14.788 -17.824 1.00 81.94 190 ALA A O 1
ATOM 1512 N N . GLU A 1 191 ? -13.056 -16.775 -18.704 1.00 80.56 191 GLU A N 1
ATOM 1513 C CA . GLU A 1 191 ? -14.328 -16.933 -17.980 1.00 80.56 191 GLU A CA 1
ATOM 1514 C C . GLU A 1 191 ? -14.178 -16.828 -16.454 1.00 80.56 191 GLU A C 1
ATOM 1516 O O . GLU A 1 191 ? -15.088 -16.379 -15.759 1.00 80.56 191 GLU A O 1
ATOM 1521 N N . GLN A 1 192 ? -13.014 -17.201 -15.925 1.00 73.56 192 GLN A N 1
ATOM 1522 C CA . GLN A 1 192 ? -12.710 -17.169 -14.497 1.00 73.56 192 GLN A CA 1
ATOM 1523 C C . GLN A 1 192 ? -12.513 -15.734 -13.982 1.00 73.56 192 GLN A C 1
ATOM 1525 O O . GLN A 1 192 ? -12.681 -15.487 -12.789 1.00 73.56 192 GLN A O 1
ATOM 1530 N N . GLY A 1 193 ? -12.221 -14.781 -14.874 1.00 74.31 193 GLY A N 1
ATOM 1531 C CA . GLY A 1 193 ? -12.082 -13.361 -14.556 1.00 74.31 193 GLY A CA 1
ATOM 1532 C C . GLY A 1 193 ? -13.404 -12.591 -14.475 1.00 74.31 193 GLY A C 1
ATOM 1533 O O . GLY A 1 193 ? -13.405 -11.460 -14.002 1.00 74.31 193 GLY A O 1
ATOM 1534 N N . LYS A 1 194 ? -14.543 -13.169 -14.891 1.00 80.38 194 LYS A N 1
ATOM 1535 C CA . LYS A 1 194 ? -15.826 -12.439 -14.984 1.00 80.38 194 LYS A CA 1
ATOM 1536 C C . LYS A 1 194 ? -16.360 -11.941 -13.644 1.00 80.38 194 LYS A C 1
ATOM 1538 O O . LYS A 1 194 ? -16.790 -10.799 -13.551 1.00 80.38 194 LYS A O 1
ATOM 1543 N N . PHE A 1 195 ? -16.309 -12.779 -12.608 1.00 75.69 195 PHE A N 1
ATOM 1544 C CA . PHE A 1 195 ? -16.754 -12.378 -11.270 1.00 75.69 195 PHE A CA 1
ATOM 1545 C C . PHE A 1 195 ? -15.883 -11.246 -10.710 1.00 75.69 195 PHE A C 1
ATOM 1547 O O . PHE A 1 195 ? -16.395 -10.273 -10.169 1.00 75.69 195 PHE A O 1
ATOM 1554 N N . ALA A 1 196 ? -14.565 -11.344 -10.906 1.00 74.38 196 ALA A N 1
ATOM 1555 C CA . ALA A 1 196 ? -13.638 -10.288 -10.522 1.00 74.38 196 ALA A CA 1
ATOM 1556 C C . ALA A 1 196 ? -13.934 -8.980 -11.278 1.00 74.38 196 ALA A C 1
ATOM 1558 O O . ALA A 1 196 ? -13.992 -7.908 -10.686 1.00 74.38 196 ALA A O 1
ATOM 1559 N N . LEU A 1 197 ? -14.205 -9.070 -12.579 1.00 80.00 197 LEU A N 1
ATOM 1560 C CA . LEU A 1 197 ? -14.539 -7.912 -13.399 1.00 80.00 197 LEU A CA 1
ATOM 1561 C C . LEU A 1 197 ? -15.803 -7.195 -12.901 1.00 80.00 197 LEU A C 1
ATOM 1563 O O . LEU A 1 197 ? -15.807 -5.972 -12.792 1.00 80.00 197 LEU A O 1
ATOM 1567 N N . GLU A 1 198 ? -16.854 -7.952 -12.578 1.00 81.50 198 GLU A N 1
ATOM 1568 C CA . GLU A 1 198 ? -18.112 -7.415 -12.046 1.00 81.50 198 GLU A CA 1
ATOM 1569 C C . GLU A 1 198 ? -17.893 -6.688 -10.716 1.00 81.50 198 GLU A C 1
ATOM 1571 O O . GLU A 1 198 ? -18.321 -5.544 -10.547 1.00 81.50 198 GLU A O 1
ATOM 1576 N N . VAL A 1 199 ? -17.181 -7.330 -9.788 1.00 77.88 199 VAL A N 1
ATOM 1577 C CA . VAL A 1 199 ? -16.898 -6.761 -8.471 1.00 77.88 199 VAL A CA 1
ATOM 1578 C C . VAL A 1 199 ? -16.051 -5.493 -8.601 1.00 77.88 199 VAL A C 1
ATOM 1580 O O . VAL A 1 199 ? -16.435 -4.476 -8.032 1.00 77.88 199 VAL A O 1
ATOM 1583 N N . ALA A 1 200 ? -14.965 -5.490 -9.383 1.00 77.56 200 ALA A N 1
ATOM 1584 C CA . ALA A 1 200 ? -14.138 -4.293 -9.589 1.00 77.56 200 ALA A CA 1
ATOM 1585 C C . ALA A 1 200 ? -14.909 -3.143 -10.264 1.00 77.56 200 ALA A C 1
ATOM 1587 O O . ALA A 1 200 ? -14.805 -1.990 -9.848 1.00 77.56 200 ALA A O 1
ATOM 1588 N N . ALA A 1 201 ? -15.729 -3.433 -11.278 1.00 82.69 201 ALA A N 1
ATOM 1589 C CA . ALA A 1 201 ? -16.502 -2.402 -11.969 1.00 82.69 201 ALA A CA 1
ATOM 1590 C C . ALA A 1 201 ? -17.570 -1.749 -11.071 1.00 82.69 201 ALA A C 1
ATOM 1592 O O . ALA A 1 201 ? -17.834 -0.553 -11.219 1.00 82.69 201 ALA A O 1
ATOM 1593 N N . LYS A 1 202 ? -18.164 -2.511 -10.139 1.00 82.81 202 LYS A N 1
ATOM 1594 C CA . LYS A 1 202 ? -19.218 -2.040 -9.220 1.00 82.81 202 LYS A CA 1
ATOM 1595 C C . LYS A 1 202 ? -18.698 -1.162 -8.081 1.00 82.81 202 LYS A C 1
ATOM 1597 O O . LYS A 1 202 ? -19.426 -0.339 -7.541 1.00 82.81 202 LYS A O 1
ATOM 1602 N N . THR A 1 203 ? -17.453 -1.358 -7.698 1.00 79.69 203 THR A N 1
ATOM 1603 C CA . THR A 1 203 ? -16.876 -0.836 -6.455 1.00 79.69 203 THR A CA 1
ATOM 1604 C C . THR A 1 203 ? -16.000 0.397 -6.666 1.00 79.69 203 THR A C 1
ATOM 1606 O O . THR A 1 203 ? -15.872 1.208 -5.756 1.00 79.69 203 THR A O 1
ATOM 1609 N N . LEU A 1 204 ? -15.448 0.608 -7.867 1.00 79.19 204 LEU A N 1
ATOM 1610 C CA . LEU A 1 204 ? -14.763 1.863 -8.204 1.00 79.19 204 LEU A CA 1
ATOM 1611 C C . LEU A 1 204 ? -15.620 3.118 -7.932 1.00 79.19 204 LEU A C 1
ATOM 1613 O O . LEU A 1 204 ? -15.090 4.046 -7.317 1.00 79.19 204 LEU A O 1
ATOM 1617 N N . PRO A 1 205 ? -16.918 3.166 -8.316 1.00 85.44 205 PRO A N 1
ATOM 1618 C CA . PRO A 1 205 ? -17.759 4.331 -8.040 1.00 85.44 205 PRO A CA 1
ATOM 1619 C C . PRO A 1 205 ? -17.973 4.587 -6.546 1.00 85.44 205 PRO A C 1
ATOM 1621 O O . PRO A 1 205 ? -18.009 5.740 -6.125 1.00 85.44 205 PRO A O 1
ATOM 1624 N N . PHE A 1 206 ? -18.021 3.530 -5.722 1.00 86.00 206 PHE A N 1
ATOM 1625 C CA . PHE A 1 206 ? -18.212 3.665 -4.275 1.00 86.00 206 PHE A CA 1
ATOM 1626 C C . PHE A 1 206 ? -17.155 4.574 -3.642 1.00 86.00 206 PHE A C 1
ATOM 1628 O O . PHE A 1 206 ? -17.489 5.416 -2.816 1.00 86.00 206 PHE A O 1
ATOM 1635 N N . TYR A 1 207 ? -15.886 4.467 -4.040 1.00 80.06 207 TYR A N 1
ATOM 1636 C CA . TYR A 1 207 ? -14.844 5.287 -3.420 1.00 80.06 207 TYR A CA 1
ATOM 1637 C C . TYR A 1 207 ? -14.900 6.750 -3.832 1.00 80.06 207 TYR A C 1
ATOM 1639 O O . TYR A 1 207 ? -14.637 7.627 -3.006 1.00 80.06 207 TYR A O 1
ATOM 1647 N N . LYS A 1 208 ? -15.288 7.018 -5.080 1.00 84.69 208 LYS A N 1
ATOM 1648 C CA . LYS A 1 208 ? -15.586 8.376 -5.525 1.00 84.69 208 LYS A CA 1
ATOM 1649 C C . LYS A 1 208 ? -16.751 8.946 -4.721 1.00 84.69 208 LYS A C 1
ATOM 1651 O O . LYS A 1 208 ? -16.629 10.054 -4.219 1.00 84.69 208 LYS A O 1
ATOM 1656 N N . ASP A 1 209 ? -17.836 8.199 -4.560 1.00 89.12 209 ASP A N 1
ATOM 1657 C CA . ASP A 1 209 ? -19.034 8.679 -3.866 1.00 89.12 209 ASP A CA 1
ATOM 1658 C C . ASP A 1 209 ? -18.810 8.843 -2.353 1.00 89.12 209 ASP A C 1
ATOM 1660 O O . ASP A 1 209 ? -19.327 9.776 -1.734 1.00 89.12 209 ASP A O 1
ATOM 1664 N N . TYR A 1 210 ? -18.005 7.966 -1.748 1.00 88.62 210 TYR A N 1
ATOM 1665 C CA . TYR A 1 210 ? -17.737 7.971 -0.313 1.00 88.62 210 TYR A CA 1
ATOM 1666 C C . TYR A 1 210 ? -16.686 9.014 0.094 1.00 88.62 210 TYR A C 1
ATOM 1668 O O . TYR A 1 210 ? -16.901 9.758 1.051 1.00 88.62 210 TYR A O 1
ATOM 1676 N N . PHE A 1 211 ? -15.569 9.111 -0.638 1.00 86.44 211 PHE A N 1
ATOM 1677 C CA . PHE A 1 211 ? -14.471 10.036 -0.319 1.00 86.44 211 PHE A CA 1
ATOM 1678 C C . PHE A 1 211 ? -14.487 11.333 -1.124 1.00 86.44 211 PHE A C 1
ATOM 1680 O O . PHE A 1 211 ? -13.693 12.229 -0.838 1.00 86.44 211 PHE A O 1
ATOM 1687 N N . ASN A 1 212 ? -15.355 11.453 -2.130 1.00 88.75 212 ASN A N 1
ATOM 1688 C CA . ASN A 1 212 ? -15.381 12.572 -3.073 1.00 88.75 212 ASN A CA 1
ATOM 1689 C C . ASN A 1 212 ? -14.021 12.798 -3.767 1.00 88.75 212 ASN A C 1
ATOM 1691 O O . ASN A 1 212 ? -13.590 13.929 -3.993 1.00 88.75 212 ASN A O 1
ATOM 1695 N N . VAL A 1 213 ? -13.327 11.699 -4.084 1.00 82.75 213 VAL A N 1
ATOM 1696 C CA . VAL A 1 213 ? -12.064 11.692 -4.834 1.00 82.75 213 VAL A CA 1
ATOM 1697 C C . VAL A 1 213 ? -12.183 10.667 -5.964 1.00 82.75 213 VAL A C 1
ATOM 1699 O O . VAL A 1 213 ? -12.301 9.473 -5.686 1.00 82.75 213 VAL A O 1
ATOM 1702 N N . PRO A 1 214 ? -12.188 11.094 -7.239 1.00 82.50 214 PRO A N 1
ATOM 1703 C CA . PRO A 1 214 ? -12.307 10.171 -8.358 1.00 82.50 214 PRO A CA 1
ATOM 1704 C C . PRO A 1 214 ? -11.023 9.361 -8.546 1.00 82.50 214 PRO A C 1
ATOM 1706 O O . PRO A 1 214 ? -9.921 9.819 -8.234 1.00 82.50 214 PRO A O 1
ATOM 1709 N N . TYR A 1 215 ? -11.162 8.176 -9.138 1.00 79.12 215 TYR A N 1
ATOM 1710 C CA . TYR A 1 215 ? -10.014 7.383 -9.554 1.00 79.12 215 TYR A CA 1
ATOM 1711 C C . TYR A 1 215 ? -9.177 8.152 -10.602 1.00 79.12 215 TYR A C 1
ATOM 1713 O O . TYR A 1 215 ? -9.736 8.609 -11.602 1.00 79.12 215 TYR A O 1
ATOM 1721 N N . PRO A 1 216 ? -7.857 8.336 -10.393 1.00 75.00 216 PRO A N 1
ATOM 1722 C CA . PRO A 1 216 ? -7.064 9.273 -11.192 1.00 75.00 216 PRO A CA 1
ATOM 1723 C C . PRO A 1 216 ? -6.610 8.729 -12.554 1.00 75.00 216 PRO A C 1
ATOM 1725 O O . PRO A 1 216 ? -6.058 9.490 -13.353 1.00 75.00 216 PRO A O 1
ATOM 1728 N N . LEU A 1 217 ? -6.787 7.432 -12.823 1.00 77.44 217 LEU A N 1
ATOM 1729 C CA . LEU A 1 217 ? -6.268 6.768 -14.020 1.00 77.44 217 LEU A CA 1
ATOM 1730 C C . LEU A 1 217 ? -7.397 6.374 -14.987 1.00 77.44 217 LEU A C 1
ATOM 1732 O O . LEU A 1 217 ? -8.525 6.112 -14.570 1.00 77.44 217 LEU A O 1
ATOM 1736 N N . PRO A 1 218 ? -7.123 6.329 -16.305 1.00 76.31 218 PRO A N 1
ATOM 1737 C CA . PRO A 1 218 ? -8.150 6.066 -17.318 1.00 76.31 218 PRO A CA 1
ATOM 1738 C C . PRO A 1 218 ? -8.607 4.600 -17.366 1.00 76.31 218 PRO A C 1
ATOM 1740 O O . PRO A 1 218 ? -9.641 4.285 -17.965 1.00 76.31 218 PRO A O 1
ATOM 1743 N N . LYS A 1 219 ? -7.820 3.697 -16.781 1.00 79.44 219 LYS A N 1
ATOM 1744 C CA . LYS A 1 219 ? -8.079 2.263 -16.726 1.00 79.44 219 LYS A CA 1
ATOM 1745 C C . LYS A 1 219 ? -7.547 1.687 -15.419 1.00 79.44 219 LYS A C 1
ATOM 1747 O O . LYS A 1 219 ? -6.693 2.304 -14.799 1.00 79.44 219 LYS A O 1
ATOM 1752 N N . ILE A 1 220 ? -8.032 0.506 -15.074 1.00 78.06 220 ILE A N 1
ATOM 1753 C CA . ILE A 1 220 ? -7.464 -0.382 -14.076 1.00 78.06 220 ILE A CA 1
ATOM 1754 C C . ILE A 1 220 ? -7.437 -1.783 -14.669 1.00 78.06 220 ILE A C 1
ATOM 1756 O O . ILE A 1 220 ? -8.455 -2.333 -15.096 1.00 78.06 220 ILE A O 1
ATOM 1760 N N . ASP A 1 221 ? -6.253 -2.355 -14.719 1.00 76.00 221 ASP A N 1
ATOM 1761 C CA . ASP A 1 221 ? -6.093 -3.748 -15.078 1.00 76.00 221 ASP A CA 1
ATOM 1762 C C . ASP A 1 221 ? -5.992 -4.587 -13.778 1.00 76.00 221 ASP A C 1
ATOM 1764 O O . ASP A 1 221 ? -5.703 -4.056 -12.713 1.00 76.00 221 ASP A O 1
ATOM 1768 N N . LEU A 1 222 ? -6.320 -5.877 -13.839 1.00 76.00 222 LEU A N 1
ATOM 1769 C CA . LEU A 1 222 ? -6.187 -6.884 -12.779 1.00 76.00 222 LEU A CA 1
ATOM 1770 C C . LEU A 1 222 ? -5.605 -8.135 -13.443 1.00 76.00 222 LEU A C 1
ATOM 1772 O O . LEU A 1 222 ? -6.100 -8.517 -14.495 1.00 76.00 222 LEU A O 1
ATOM 1776 N N . ILE A 1 223 ? -4.601 -8.812 -12.893 1.00 74.25 223 ILE A N 1
ATOM 1777 C CA . ILE A 1 223 ? -3.931 -9.944 -13.551 1.00 74.25 223 ILE A CA 1
ATOM 1778 C C . ILE A 1 223 ? -3.751 -11.157 -12.643 1.00 74.25 223 ILE A C 1
ATOM 1780 O O . ILE A 1 223 ? -3.217 -11.069 -11.547 1.00 74.25 223 ILE A O 1
ATOM 1784 N N . ALA A 1 224 ? -4.162 -12.328 -13.122 1.00 74.44 224 ALA A N 1
ATOM 1785 C CA . ALA A 1 224 ? -4.003 -13.594 -12.422 1.00 74.44 224 ALA A CA 1
ATOM 1786 C C . ALA A 1 224 ? -2.598 -14.189 -12.588 1.00 74.44 224 ALA A C 1
ATOM 1788 O O . ALA A 1 224 ? -2.291 -14.689 -13.669 1.00 74.44 224 ALA A O 1
ATOM 1789 N N . ILE A 1 225 ? -1.782 -14.240 -11.533 1.00 71.94 225 ILE A N 1
ATOM 1790 C CA . ILE A 1 225 ? -0.417 -14.800 -11.606 1.00 71.94 225 ILE A CA 1
ATOM 1791 C C . ILE A 1 225 ? -0.337 -16.148 -10.883 1.00 71.94 225 ILE A C 1
ATOM 1793 O O . ILE A 1 225 ? -0.985 -16.359 -9.857 1.00 71.94 225 ILE A O 1
ATOM 1797 N N . ALA A 1 226 ? 0.395 -17.098 -11.472 1.00 67.31 226 ALA A N 1
ATOM 1798 C CA . ALA A 1 226 ? 0.407 -18.496 -11.042 1.00 67.31 226 ALA A CA 1
ATOM 1799 C C . ALA A 1 226 ? 1.337 -18.759 -9.844 1.00 67.31 226 ALA A C 1
ATOM 1801 O O . ALA A 1 226 ? 0.909 -19.403 -8.885 1.00 67.31 226 ALA A O 1
ATOM 1802 N N . ASP A 1 227 ? 2.558 -18.223 -9.895 1.00 62.62 227 ASP A N 1
ATOM 1803 C CA . ASP A 1 227 ? 3.575 -18.329 -8.840 1.00 62.62 227 ASP A CA 1
ATOM 1804 C C . ASP A 1 227 ? 3.770 -16.961 -8.177 1.00 62.62 227 ASP A C 1
ATOM 1806 O O . ASP A 1 227 ? 4.198 -16.024 -8.849 1.00 62.62 227 ASP A O 1
ATOM 1810 N N . PHE A 1 228 ? 3.442 -16.844 -6.887 1.00 56.84 228 PHE A N 1
ATOM 1811 C CA . PHE A 1 228 ? 3.510 -15.597 -6.121 1.00 56.84 228 PHE A CA 1
ATOM 1812 C C . PHE A 1 228 ? 3.924 -15.891 -4.667 1.00 56.84 228 PHE A C 1
ATOM 1814 O O . PHE A 1 228 ? 3.301 -16.732 -4.017 1.00 56.84 228 PHE A O 1
ATOM 1821 N N . ALA A 1 229 ? 4.987 -15.237 -4.170 1.00 45.31 229 ALA A N 1
ATOM 1822 C CA . ALA A 1 229 ? 5.698 -15.616 -2.930 1.00 45.31 229 ALA A CA 1
ATOM 1823 C C . ALA A 1 229 ? 4.827 -15.536 -1.687 1.00 45.31 229 ALA A C 1
ATOM 1825 O O . ALA A 1 229 ? 4.993 -16.284 -0.723 1.00 45.31 229 ALA A O 1
ATOM 1826 N N . ALA A 1 230 ? 3.883 -14.614 -1.711 1.00 48.25 230 ALA A N 1
ATOM 1827 C CA . ALA A 1 230 ? 2.995 -14.395 -0.610 1.00 48.25 230 ALA A CA 1
ATOM 1828 C C . ALA A 1 230 ? 1.857 -15.414 -0.609 1.00 48.25 230 ALA A C 1
ATOM 1830 O O . ALA A 1 230 ? 0.750 -15.184 -1.098 1.00 48.25 230 ALA A O 1
ATOM 1831 N N . GLY A 1 231 ? 2.137 -16.564 0.000 1.00 36.19 231 GLY A N 1
ATOM 1832 C CA . GLY A 1 231 ? 1.203 -17.673 0.203 1.00 36.19 231 GLY A CA 1
ATOM 1833 C C . GLY A 1 231 ? -0.017 -17.376 1.091 1.00 36.19 231 GLY A C 1
ATOM 1834 O O . GLY A 1 231 ? -0.687 -18.314 1.518 1.00 36.19 231 GLY A O 1
ATOM 1835 N N . LYS A 1 232 ? -0.330 -16.110 1.378 1.00 34.66 232 LYS A N 1
ATOM 1836 C CA . LYS A 1 232 ? -1.556 -15.628 2.026 1.00 34.66 232 LYS A CA 1
ATOM 1837 C C . LYS A 1 232 ? -1.796 -14.210 1.519 1.00 34.66 232 LYS A C 1
ATOM 1839 O O . LYS A 1 232 ? -1.032 -13.339 1.898 1.00 34.66 232 LYS A O 1
ATOM 1844 N N . VAL A 1 233 ? -2.799 -14.019 0.654 1.00 34.91 233 VAL A N 1
ATOM 1845 C CA . VAL A 1 233 ? -3.421 -12.729 0.277 1.00 34.91 233 VAL A CA 1
ATOM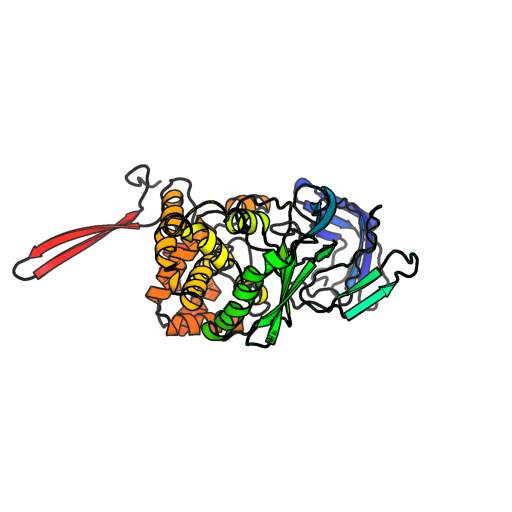 1846 C C . VAL A 1 233 ? -2.531 -11.499 0.547 1.00 34.91 233 VAL A C 1
ATOM 1848 O O . VAL A 1 233 ? -2.891 -10.657 1.363 1.00 34.91 233 VAL A O 1
ATOM 1851 N N . THR A 1 234 ? -1.359 -11.368 -0.089 1.00 33.00 234 THR A N 1
ATOM 1852 C CA . THR A 1 234 ? -0.706 -10.052 -0.082 1.00 33.00 234 THR A CA 1
ATOM 1853 C C . THR A 1 234 ? -1.318 -9.260 -1.209 1.00 33.00 234 THR A C 1
ATOM 1855 O O . THR A 1 234 ? -1.109 -9.487 -2.403 1.00 33.00 234 THR A O 1
ATOM 1858 N N . ARG A 1 235 ? -2.161 -8.365 -0.733 1.00 44.97 235 ARG A N 1
ATOM 1859 C CA . ARG A 1 235 ? -2.564 -7.112 -1.332 1.00 44.97 235 ARG A CA 1
ATOM 1860 C C . ARG A 1 235 ? -1.288 -6.377 -1.794 1.00 44.97 235 ARG A C 1
ATOM 1862 O O . ARG A 1 235 ? -0.235 -6.588 -1.208 1.00 44.97 235 ARG A O 1
ATOM 1869 N N . PHE A 1 236 ? -1.403 -5.557 -2.838 1.00 34.50 236 PHE A N 1
ATOM 1870 C CA . PHE A 1 236 ? -0.347 -4.716 -3.441 1.00 34.50 236 PHE A CA 1
ATOM 1871 C C . PHE A 1 236 ? 0.609 -5.419 -4.419 1.00 34.50 236 PHE A C 1
ATOM 1873 O O . PHE A 1 236 ? 1.537 -6.126 -4.049 1.00 34.50 236 PHE A O 1
ATOM 1880 N N . ILE A 1 237 ? 0.365 -5.182 -5.714 1.00 31.83 237 ILE A N 1
ATOM 1881 C CA . ILE A 1 237 ? 1.216 -4.343 -6.575 1.00 31.83 237 ILE A CA 1
ATOM 1882 C C . ILE A 1 237 ? 0.312 -3.658 -7.603 1.00 31.83 237 ILE A C 1
ATO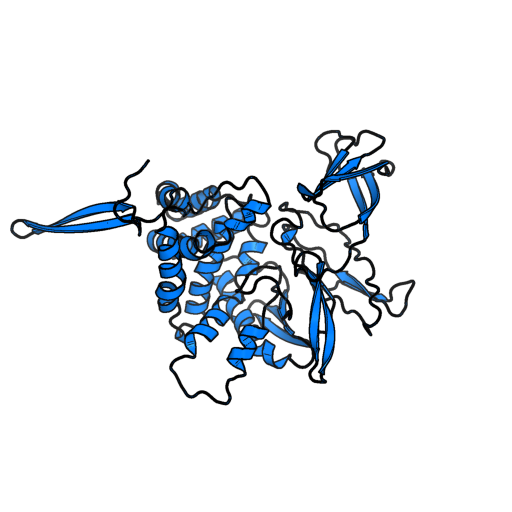M 1884 O O . ILE A 1 237 ? -0.748 -4.178 -7.952 1.00 31.83 237 ILE A O 1
ATOM 1888 N N . ALA A 1 238 ? 0.716 -2.452 -8.002 1.00 32.78 238 ALA A N 1
ATOM 1889 C CA . ALA A 1 238 ? 0.019 -1.504 -8.860 1.00 32.78 238 ALA A CA 1
ATOM 1890 C C . ALA A 1 238 ? -0.744 -2.135 -10.034 1.00 32.78 238 ALA A C 1
ATOM 1892 O O . ALA A 1 238 ? -0.188 -2.866 -10.851 1.00 32.78 238 ALA A O 1
ATOM 1893 N N . GLU A 1 239 ? -2.041 -1.821 -10.069 1.00 38.97 239 GLU A N 1
ATOM 1894 C CA . GLU A 1 239 ? -3.055 -2.393 -10.967 1.00 38.97 239 GLU A CA 1
ATOM 1895 C C . GLU A 1 239 ? -3.102 -3.940 -10.915 1.00 38.97 239 GLU A C 1
ATOM 1897 O O . GLU A 1 239 ? -3.309 -4.670 -11.864 1.00 38.97 239 GLU A O 1
ATOM 1902 N N . ILE A 1 240 ? -2.947 -4.443 -9.698 1.00 48.22 240 ILE A N 1
ATOM 1903 C CA . ILE A 1 240 ? -3.532 -5.655 -9.142 1.00 48.22 240 ILE A CA 1
ATOM 1904 C C . ILE A 1 240 ? -3.156 -6.980 -9.818 1.00 48.22 240 ILE A C 1
ATOM 1906 O O . ILE A 1 240 ? -3.926 -7.593 -10.552 1.00 48.22 240 ILE A O 1
ATOM 1910 N N . VAL A 1 241 ? -2.013 -7.526 -9.409 1.00 38.19 241 VAL A N 1
ATOM 1911 C CA . VAL A 1 241 ? -1.757 -8.971 -9.454 1.00 38.19 241 VAL A CA 1
ATOM 1912 C C . VAL A 1 241 ? -2.672 -9.684 -8.447 1.00 38.19 241 VAL A C 1
ATOM 1914 O O . VAL A 1 241 ? -2.496 -9.551 -7.241 1.00 38.19 241 VAL A O 1
ATOM 1917 N N . PHE A 1 242 ? -3.642 -10.465 -8.920 1.00 42.19 242 PHE A N 1
ATOM 1918 C CA . PHE A 1 242 ? -4.437 -11.371 -8.094 1.00 42.19 242 PHE A CA 1
ATOM 1919 C C . PHE A 1 242 ? -3.932 -12.808 -8.170 1.00 42.19 242 PHE A C 1
ATOM 1921 O O . PHE A 1 242 ? -3.754 -13.383 -9.240 1.00 42.19 242 PHE A O 1
ATOM 1928 N N . TYR A 1 243 ? -3.849 -13.469 -7.018 1.00 37.16 243 TYR A N 1
ATOM 1929 C CA . TYR A 1 243 ? -3.795 -14.926 -6.946 1.00 37.16 243 TYR A CA 1
ATOM 1930 C C . TYR A 1 243 ? -5.188 -15.514 -7.238 1.00 37.16 243 TYR A C 1
ATOM 1932 O O . TYR A 1 243 ? -5.921 -15.971 -6.360 1.00 37.16 243 TYR A O 1
ATOM 1940 N N . LEU A 1 244 ? -5.587 -15.493 -8.509 1.00 36.72 244 LEU A N 1
ATOM 1941 C CA . LEU A 1 244 ? -6.872 -16.033 -8.958 1.00 36.72 244 LEU A CA 1
ATOM 1942 C C . LEU A 1 244 ? -6.909 -17.569 -8.797 1.00 36.72 244 LEU A C 1
ATOM 1944 O O . LEU A 1 244 ? -7.986 -18.136 -8.683 1.00 36.72 244 LEU A O 1
ATOM 1948 N N . ASN A 1 245 ? -5.776 -18.267 -8.642 1.00 32.78 245 ASN A N 1
ATOM 1949 C CA . ASN A 1 245 ? -5.773 -19.725 -8.455 1.00 32.78 245 ASN A CA 1
ATOM 1950 C C . ASN A 1 245 ? -6.455 -20.190 -7.142 1.00 32.78 245 ASN A C 1
ATOM 1952 O O . ASN A 1 245 ? -7.140 -21.213 -7.164 1.00 32.78 245 ASN A O 1
ATOM 1956 N N . PHE A 1 246 ? -6.360 -19.448 -6.024 1.00 33.91 246 PHE A N 1
ATOM 1957 C CA . PHE A 1 246 ? -7.098 -19.778 -4.783 1.00 33.91 246 PHE A CA 1
ATOM 1958 C C . PHE A 1 246 ? -8.596 -19.467 -4.913 1.00 33.91 246 PHE A C 1
ATOM 1960 O O . PHE A 1 246 ? -9.437 -20.302 -4.564 1.00 33.91 246 PHE A O 1
ATOM 1967 N N . LEU A 1 247 ? -8.922 -18.302 -5.492 1.00 33.88 247 LEU A N 1
ATOM 1968 C CA . LEU A 1 247 ? -10.290 -17.852 -5.780 1.00 33.88 247 LEU A CA 1
ATOM 1969 C C . LEU A 1 247 ? -11.024 -18.867 -6.672 1.00 33.88 247 LEU A C 1
ATOM 1971 O O . LEU A 1 247 ? -12.130 -19.317 -6.376 1.00 33.88 247 LEU A O 1
ATOM 1975 N N . ILE A 1 248 ? -10.363 -19.282 -7.752 1.00 33.47 248 ILE A N 1
ATOM 1976 C CA . ILE A 1 248 ? -10.902 -20.144 -8.803 1.00 33.47 248 ILE A CA 1
ATOM 1977 C C . ILE A 1 248 ? -10.978 -21.589 -8.336 1.00 33.47 248 ILE A C 1
ATOM 1979 O O . ILE A 1 248 ? -11.983 -22.241 -8.606 1.00 33.47 248 ILE A O 1
ATOM 1983 N N . GLN A 1 249 ? -9.992 -22.112 -7.597 1.00 33.28 249 GLN A N 1
ATOM 1984 C CA . GLN A 1 249 ? -10.096 -23.482 -7.084 1.00 33.28 249 GLN A CA 1
ATOM 1985 C C . GLN A 1 249 ? -11.288 -23.651 -6.132 1.00 33.28 249 GLN A C 1
ATOM 1987 O O . GLN A 1 249 ? -11.962 -24.680 -6.202 1.00 33.28 249 GLN A O 1
ATOM 1992 N N . LYS A 1 250 ? -11.606 -22.652 -5.291 1.00 35.00 250 LYS A N 1
ATOM 1993 C CA . LYS A 1 250 ? -12.805 -22.688 -4.432 1.00 35.00 250 LYS A CA 1
ATOM 1994 C C . LYS A 1 250 ? -14.100 -22.391 -5.199 1.00 35.00 250 LYS A C 1
ATOM 1996 O O . LYS A 1 250 ? -15.117 -23.025 -4.921 1.00 35.00 250 LYS A O 1
ATOM 2001 N N . LEU A 1 251 ? -14.082 -21.485 -6.181 1.00 32.50 251 LEU A N 1
ATOM 2002 C CA . LEU A 1 251 ? -15.257 -21.171 -7.005 1.00 32.50 251 LEU A CA 1
ATOM 2003 C C . LEU A 1 251 ? -15.607 -22.275 -8.022 1.00 32.50 251 LEU A C 1
ATOM 2005 O O . LEU A 1 251 ? -16.785 -22.443 -8.314 1.00 32.50 251 LEU A O 1
ATOM 2009 N N . PHE A 1 252 ? -14.640 -23.055 -8.523 1.00 33.06 252 PHE A N 1
ATOM 2010 C CA . PHE A 1 252 ? -14.851 -24.096 -9.546 1.00 33.06 252 PHE A CA 1
ATOM 2011 C C . PHE A 1 252 ? -14.781 -25.547 -9.042 1.00 33.06 252 PHE A C 1
ATOM 2013 O O . PHE A 1 252 ? -15.290 -26.428 -9.733 1.00 33.06 252 PHE A O 1
ATOM 2020 N N . LYS A 1 253 ? -14.336 -25.836 -7.805 1.00 32.44 253 LYS A N 1
ATOM 2021 C CA . LYS A 1 253 ? -14.667 -27.121 -7.129 1.00 32.44 253 LYS A CA 1
ATOM 2022 C C . LYS A 1 253 ? -16.170 -27.236 -6.766 1.00 32.44 253 LYS A C 1
ATOM 2024 O O . LYS A 1 253 ? -16.580 -28.118 -6.017 1.00 32.44 253 LYS A O 1
ATOM 2029 N N . LYS A 1 254 ? -17.021 -26.369 -7.331 1.00 36.47 254 LYS A N 1
ATOM 2030 C CA . LYS A 1 254 ? -18.479 -26.261 -7.163 1.00 36.47 254 LYS A CA 1
ATOM 2031 C C . LYS A 1 254 ? -19.306 -27.203 -8.060 1.00 36.47 254 LYS A C 1
ATOM 2033 O O . LYS A 1 254 ? -20.368 -26.809 -8.536 1.00 36.47 254 LYS A O 1
ATOM 2038 N N . LYS A 1 255 ? -18.895 -28.457 -8.280 1.00 30.30 255 LYS A N 1
ATOM 2039 C CA . LYS A 1 255 ? -19.848 -29.478 -8.777 1.00 30.30 255 LYS A CA 1
ATOM 2040 C C . LYS A 1 255 ? -20.335 -30.468 -7.720 1.00 30.30 255 LYS A C 1
ATOM 2042 O O . LYS A 1 255 ? -21.263 -31.209 -8.019 1.00 30.30 255 LYS A O 1
ATOM 2047 N N . THR A 1 256 ? -19.809 -30.454 -6.491 1.00 30.66 256 THR A N 1
ATOM 2048 C CA . THR A 1 256 ? -20.084 -31.557 -5.545 1.00 30.66 256 THR A CA 1
ATOM 2049 C C . THR A 1 256 ? -20.391 -31.204 -4.094 1.00 30.66 256 THR A C 1
ATOM 2051 O O . THR A 1 256 ? -20.582 -32.131 -3.318 1.00 30.66 256 THR A O 1
ATOM 2054 N N . PHE A 1 257 ? -20.534 -29.936 -3.695 1.00 26.61 257 PHE A N 1
ATOM 2055 C CA . PHE A 1 257 ? -20.976 -29.638 -2.323 1.00 26.61 257 PHE A CA 1
ATOM 2056 C C . PHE A 1 257 ? -22.201 -28.728 -2.276 1.00 26.61 257 PHE A C 1
ATOM 2058 O O . PHE A 1 257 ? -22.239 -27.641 -2.851 1.00 26.61 257 PHE A O 1
ATOM 2065 N N . GLY A 1 258 ? -23.238 -29.269 -1.636 1.00 27.22 258 GLY A N 1
ATOM 2066 C CA . GLY A 1 258 ? -24.583 -28.733 -1.563 1.00 27.22 258 GLY A CA 1
ATOM 2067 C C . GLY A 1 258 ? -24.704 -27.414 -0.805 1.00 27.22 258 GLY A C 1
ATOM 2068 O O . GLY A 1 258 ? -23.812 -26.948 -0.103 1.00 27.22 258 GLY A O 1
ATOM 2069 N N . LYS A 1 259 ? -25.878 -26.821 -1.009 1.00 31.30 259 LYS A N 1
ATOM 2070 C CA . LYS A 1 259 ? -26.388 -25.560 -0.472 1.00 31.30 259 LYS A CA 1
ATOM 2071 C C . LYS A 1 259 ? -25.942 -25.236 0.973 1.00 31.30 259 LYS A C 1
ATOM 2073 O O . LYS A 1 259 ? -26.245 -25.970 1.904 1.00 31.30 259 LYS A O 1
ATOM 2078 N N . ARG A 1 260 ? -25.450 -23.996 1.113 1.00 32.91 260 ARG A N 1
ATOM 2079 C CA . ARG A 1 260 ? -25.750 -23.012 2.180 1.00 32.91 260 ARG A CA 1
ATOM 2080 C C . ARG A 1 260 ? -24.909 -22.868 3.460 1.00 32.91 260 ARG A C 1
ATOM 2082 O O . ARG A 1 260 ? -25.154 -21.863 4.110 1.00 32.91 260 ARG A O 1
ATOM 2089 N N . SER A 1 261 ? -23.907 -23.679 3.812 1.00 30.38 261 SER A N 1
ATOM 2090 C CA . SER A 1 261 ? -23.267 -23.503 5.148 1.00 30.38 261 SER A CA 1
ATOM 2091 C C . SER A 1 261 ? -21.738 -23.371 5.231 1.00 30.38 261 SER A C 1
ATOM 2093 O O . SER A 1 261 ? -21.226 -23.108 6.312 1.00 30.38 261 SER A O 1
ATOM 2095 N N . SER A 1 262 ? -20.980 -23.446 4.132 1.00 32.91 262 SER A N 1
ATOM 2096 C CA . SER A 1 262 ? -19.524 -23.141 4.150 1.00 32.91 262 SER A CA 1
ATOM 2097 C C . SER A 1 262 ? -19.066 -22.232 3.003 1.00 32.91 262 SER A C 1
ATOM 2099 O O . SER A 1 262 ? -17.875 -22.083 2.744 1.00 32.91 262 SER A O 1
ATOM 2101 N N . ASN A 1 263 ? -20.028 -21.611 2.313 1.00 38.09 263 ASN A N 1
ATOM 2102 C CA . ASN A 1 263 ? -19.816 -20.840 1.086 1.00 38.09 263 ASN A CA 1
ATOM 2103 C C . ASN A 1 263 ? -19.527 -19.348 1.313 1.00 38.09 263 ASN A C 1
ATOM 2105 O O . ASN A 1 263 ? -19.148 -18.685 0.354 1.00 38.09 263 ASN A O 1
ATOM 2109 N N . SER A 1 264 ? -19.724 -18.815 2.523 1.00 41.34 264 SER A N 1
ATOM 2110 C CA . SER A 1 264 ? -19.599 -17.379 2.801 1.00 41.34 264 SER A CA 1
ATOM 2111 C C . SER A 1 264 ? -18.133 -16.957 2.911 1.00 41.34 264 SER A C 1
ATOM 2113 O O . SER A 1 264 ? -17.686 -16.131 2.130 1.00 41.34 264 SER A O 1
ATOM 2115 N N . LEU A 1 265 ? -17.340 -17.605 3.768 1.00 37.22 265 LEU A N 1
ATOM 2116 C CA . LEU A 1 265 ? -15.990 -17.143 4.119 1.00 37.22 265 LEU A CA 1
ATOM 2117 C C . LEU A 1 265 ? -15.057 -16.965 2.907 1.00 37.22 265 LEU A C 1
ATOM 2119 O O . LEU A 1 265 ? -14.414 -15.935 2.768 1.00 37.22 265 LEU A O 1
ATOM 2123 N N . GLY A 1 266 ? -15.031 -17.933 1.982 1.00 36.78 266 GLY A N 1
ATOM 2124 C CA . GLY A 1 266 ? -14.177 -17.851 0.791 1.00 36.78 266 GLY A CA 1
ATOM 2125 C C . GLY A 1 266 ? -14.647 -16.824 -0.242 1.00 36.78 266 GLY A C 1
ATOM 2126 O O . GLY A 1 266 ? -13.810 -16.208 -0.889 1.00 36.78 266 GLY A O 1
ATOM 2127 N N . LEU A 1 267 ? -15.961 -16.624 -0.402 1.00 40.03 267 LEU A N 1
ATOM 2128 C CA . LEU A 1 267 ? -16.515 -15.603 -1.302 1.00 40.03 267 LEU A CA 1
ATOM 2129 C C . LEU A 1 267 ? -16.342 -14.198 -0.711 1.00 40.03 267 LEU A C 1
ATOM 2131 O O . LEU A 1 267 ? -16.051 -13.256 -1.433 1.00 40.03 267 LEU A O 1
ATOM 2135 N N . ASN A 1 268 ? -16.466 -14.084 0.606 1.00 42.25 268 ASN A N 1
ATOM 2136 C CA . ASN A 1 268 ? -16.360 -12.842 1.358 1.00 42.25 268 ASN A CA 1
ATOM 2137 C C . ASN A 1 268 ? -14.921 -12.350 1.442 1.00 42.25 268 ASN A C 1
ATOM 2139 O O . ASN A 1 268 ? -14.657 -11.179 1.201 1.00 42.25 268 ASN A O 1
ATOM 2143 N N . GLU A 1 269 ? -13.975 -13.258 1.670 1.00 43.72 269 GLU A N 1
ATOM 2144 C CA . GLU A 1 269 ? -12.550 -12.962 1.551 1.00 43.72 269 GLU A CA 1
ATOM 2145 C C . GLU A 1 269 ? -12.188 -12.562 0.113 1.00 43.72 269 GLU A C 1
ATOM 2147 O O . GLU A 1 269 ? -11.371 -11.674 -0.063 1.00 43.72 269 GLU A O 1
ATOM 2152 N N . SER A 1 270 ? -12.865 -13.116 -0.907 1.00 43.12 270 SER A N 1
ATOM 2153 C CA . SER A 1 270 ? -12.690 -12.741 -2.324 1.00 43.12 270 SER A CA 1
ATOM 2154 C C . SER A 1 270 ? -13.273 -11.367 -2.685 1.00 43.12 270 SER A C 1
ATOM 2156 O O . SER A 1 270 ? -12.722 -10.673 -3.535 1.00 43.12 270 SER A O 1
ATOM 2158 N N . LEU A 1 271 ? -14.397 -10.985 -2.071 1.00 46.66 271 LEU A N 1
ATOM 2159 C CA . LEU A 1 271 ? -15.096 -9.714 -2.302 1.00 46.66 271 LEU A CA 1
ATOM 2160 C C . LEU A 1 271 ? -14.360 -8.525 -1.686 1.00 46.66 271 LEU A C 1
ATOM 2162 O O . LEU A 1 271 ? -14.410 -7.428 -2.235 1.00 46.66 271 LEU A O 1
ATOM 2166 N N . ARG A 1 272 ? -13.655 -8.758 -0.574 1.00 48.12 272 ARG A N 1
ATOM 2167 C CA . ARG A 1 272 ? -12.915 -7.728 0.158 1.00 48.12 272 ARG A CA 1
ATOM 2168 C C . ARG A 1 272 ? -11.828 -7.064 -0.686 1.00 48.12 272 ARG A C 1
ATOM 2170 O O . ARG A 1 272 ? -11.564 -5.899 -0.492 1.00 48.12 272 ARG A O 1
ATOM 2177 N N . ILE A 1 273 ? -11.233 -7.743 -1.660 1.00 48.78 273 ILE A N 1
ATOM 2178 C CA . ILE A 1 273 ? -9.884 -7.382 -2.128 1.00 48.78 273 ILE A CA 1
ATOM 2179 C C . ILE A 1 273 ? -9.864 -6.474 -3.374 1.00 48.78 273 ILE A C 1
ATOM 2181 O O . ILE A 1 273 ? -8.816 -5.963 -3.761 1.00 48.78 273 ILE A O 1
ATOM 2185 N N . LEU A 1 274 ? -10.983 -6.309 -4.081 1.00 48.31 274 LEU A N 1
ATOM 2186 C CA . LEU A 1 274 ? -10.906 -5.959 -5.505 1.00 48.31 274 LEU A CA 1
ATOM 2187 C C . LEU A 1 274 ? -10.686 -4.494 -5.937 1.00 48.31 274 LEU A C 1
ATOM 2189 O O . LEU A 1 274 ? -10.216 -4.345 -7.066 1.00 48.31 274 LEU A O 1
ATOM 2193 N N . PRO A 1 275 ? -11.005 -3.430 -5.168 1.00 48.00 275 PRO A N 1
ATOM 2194 C CA . PRO A 1 275 ? -11.034 -2.107 -5.806 1.00 48.00 275 PRO A CA 1
ATOM 2195 C C . PRO A 1 275 ? -10.531 -0.894 -5.001 1.00 48.00 275 PRO A C 1
ATOM 2197 O O . PRO A 1 275 ? -10.377 0.159 -5.616 1.00 48.00 275 PRO A O 1
ATOM 2200 N N . PHE A 1 276 ? -10.254 -0.971 -3.686 1.00 45.75 276 PHE A N 1
ATOM 2201 C CA . PHE A 1 276 ? -9.826 0.230 -2.932 1.00 45.75 276 PHE A CA 1
ATOM 2202 C C . PHE A 1 276 ? -8.348 0.549 -3.052 1.00 45.75 276 PHE A C 1
ATOM 2204 O O . PHE A 1 276 ? -7.958 1.715 -3.078 1.00 45.75 276 PHE A O 1
ATOM 2211 N N . ILE A 1 277 ? -7.534 -0.504 -3.090 1.00 48.47 277 ILE A N 1
ATOM 2212 C CA . ILE A 1 277 ? -6.074 -0.434 -3.069 1.00 48.47 277 ILE A CA 1
ATOM 2213 C C . ILE A 1 277 ? -5.521 0.639 -4.032 1.00 48.47 277 ILE A C 1
ATOM 2215 O O . ILE A 1 277 ? -4.669 1.420 -3.615 1.00 48.47 277 ILE A O 1
ATOM 2219 N N . PRO A 1 278 ? -6.029 0.784 -5.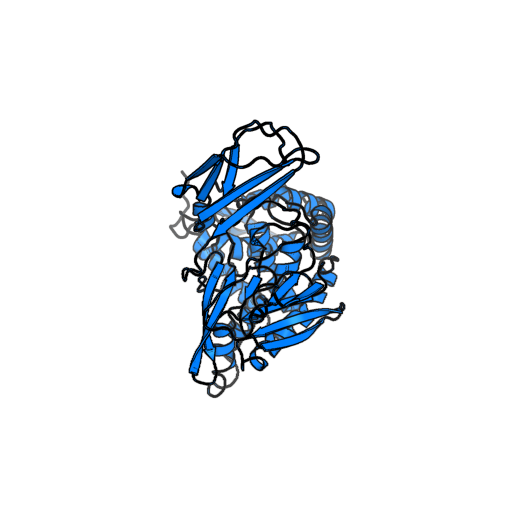271 1.00 47.03 278 PRO A N 1
ATOM 2220 C CA . PRO A 1 278 ? -5.542 1.803 -6.190 1.00 47.03 278 PRO A CA 1
ATOM 2221 C C . PRO A 1 278 ? -5.824 3.244 -5.745 1.00 47.03 278 PRO A C 1
ATOM 2223 O O . PRO A 1 278 ? -4.998 4.112 -6.001 1.00 47.03 278 PRO A O 1
ATOM 2226 N N . LEU A 1 279 ? -6.963 3.543 -5.103 1.00 46.25 279 LEU A N 1
ATOM 2227 C CA . LEU A 1 279 ? -7.318 4.933 -4.794 1.00 46.25 279 LEU A CA 1
ATOM 2228 C C . LEU A 1 279 ? -6.447 5.492 -3.668 1.00 46.25 279 LEU A C 1
ATOM 2230 O O . LEU A 1 279 ? -5.889 6.572 -3.824 1.00 46.25 279 LEU A O 1
ATOM 2234 N N . PHE A 1 280 ? -6.293 4.761 -2.562 1.00 49.56 280 PHE A N 1
ATOM 2235 C CA . PHE A 1 280 ? -5.515 5.257 -1.424 1.00 49.56 280 PHE A CA 1
ATOM 2236 C C . PHE A 1 280 ? -4.024 5.366 -1.774 1.00 49.56 280 PHE A C 1
ATOM 2238 O O . PHE A 1 280 ? -3.430 6.417 -1.561 1.00 49.56 280 PHE A O 1
ATOM 2245 N N . PHE A 1 281 ? -3.458 4.356 -2.449 1.00 49.06 281 PHE A N 1
ATOM 2246 C CA . PHE A 1 281 ? -2.036 4.332 -2.822 1.00 49.06 281 PHE A CA 1
ATOM 2247 C C . PHE A 1 281 ? -1.671 5.274 -3.976 1.00 49.06 281 PHE A C 1
ATOM 2249 O O . PHE A 1 281 ? -0.541 5.759 -4.031 1.00 49.06 281 PHE A O 1
ATOM 2256 N N . CYS A 1 282 ? -2.588 5.557 -4.910 1.00 45.66 282 CYS A N 1
ATOM 2257 C CA . CYS A 1 282 ? -2.337 6.574 -5.938 1.00 45.66 282 CYS A CA 1
ATOM 2258 C C . CYS A 1 282 ? -2.499 8.003 -5.406 1.00 45.66 282 CYS A C 1
ATOM 2260 O O . CYS A 1 282 ? -1.980 8.936 -6.025 1.00 45.66 282 CYS A O 1
ATOM 2262 N N . VAL A 1 283 ? -3.241 8.194 -4.311 1.00 47.81 283 VAL A N 1
ATOM 2263 C CA . VAL A 1 283 ? -3.555 9.525 -3.788 1.00 47.81 283 VAL A CA 1
ATOM 2264 C C . VAL A 1 283 ? -2.592 9.918 -2.675 1.00 47.81 283 VAL A C 1
ATOM 2266 O O . VAL A 1 283 ? -2.010 10.990 -2.782 1.00 47.81 283 VAL A O 1
ATOM 2269 N N . SER A 1 284 ? -2.331 9.081 -1.674 1.00 49.50 284 SER A N 1
ATOM 2270 C CA . SER A 1 284 ? -1.448 9.436 -0.557 1.00 49.50 284 SER A CA 1
ATOM 2271 C C . SER A 1 284 ? -0.554 8.267 -0.176 1.00 49.50 284 SER A C 1
ATOM 2273 O O . SER A 1 284 ? -1.011 7.147 0.014 1.00 49.50 284 SER A O 1
ATOM 2275 N N . LEU A 1 285 ? 0.748 8.527 -0.092 1.00 57.03 285 LEU A N 1
ATOM 2276 C CA . LEU A 1 285 ? 1.742 7.516 0.257 1.00 57.03 285 LEU A CA 1
ATOM 2277 C C . LEU A 1 285 ? 2.282 7.808 1.653 1.00 57.03 285 LEU A C 1
ATOM 2279 O O . LEU A 1 285 ? 2.521 8.961 1.991 1.00 57.03 285 LEU A O 1
ATOM 2283 N N . GLN A 1 286 ? 2.531 6.789 2.466 1.00 60.75 286 GLN A N 1
ATOM 2284 C CA . GLN A 1 286 ? 3.268 6.995 3.713 1.00 60.75 286 GLN A CA 1
ATOM 2285 C C . GLN A 1 286 ? 4.652 7.602 3.451 1.00 60.75 286 GLN A C 1
ATOM 2287 O O . GLN A 1 286 ? 5.304 7.278 2.453 1.00 60.75 286 GLN A O 1
ATOM 2292 N N . GLU A 1 287 ? 5.106 8.496 4.328 1.00 59.62 287 GLU A N 1
ATOM 2293 C CA . GLU A 1 287 ? 6.460 9.064 4.258 1.00 59.62 287 GLU A CA 1
ATOM 2294 C C . GLU A 1 287 ? 7.541 8.006 4.499 1.00 59.62 287 GLU A C 1
ATOM 2296 O O . GLU A 1 287 ? 8.545 7.957 3.788 1.00 59.62 287 GLU A O 1
ATOM 2301 N N . TRP A 1 288 ? 7.299 7.112 5.456 1.00 68.06 288 TRP A N 1
ATOM 2302 C CA . TRP A 1 288 ? 8.196 6.017 5.799 1.00 68.06 288 TRP A CA 1
ATOM 2303 C C . TRP A 1 288 ? 7.417 4.794 6.284 1.00 68.06 288 TRP A C 1
ATOM 2305 O O . TRP A 1 288 ? 6.233 4.888 6.612 1.00 68.06 288 TRP A O 1
ATOM 2315 N N . TRP A 1 289 ? 8.090 3.645 6.358 1.00 69.12 289 TRP A N 1
ATOM 2316 C CA . TRP A 1 289 ? 7.508 2.376 6.808 1.00 69.12 289 TRP A CA 1
ATOM 2317 C C . TRP A 1 289 ? 6.959 2.421 8.236 1.00 69.12 289 TRP A C 1
ATOM 2319 O O . TRP A 1 289 ? 6.054 1.660 8.553 1.00 69.12 289 TRP A O 1
ATOM 2329 N N . THR A 1 290 ? 7.413 3.370 9.062 1.00 71.69 290 THR A N 1
ATOM 2330 C CA . THR A 1 290 ? 6.820 3.654 10.380 1.00 71.69 290 THR A CA 1
ATOM 2331 C C . THR A 1 290 ? 5.312 3.900 10.317 1.00 71.69 290 THR A C 1
ATOM 2333 O O . THR A 1 290 ? 4.586 3.566 11.250 1.00 71.69 290 THR A O 1
ATOM 2336 N N . HIS A 1 291 ? 4.828 4.449 9.202 1.00 73.44 291 HIS A N 1
ATOM 2337 C CA . HIS A 1 291 ? 3.421 4.772 8.992 1.00 73.44 291 HIS A CA 1
ATOM 2338 C C . HIS A 1 291 ? 2.704 3.746 8.101 1.00 73.44 291 HIS A C 1
ATOM 2340 O O . HIS A 1 291 ? 1.648 4.059 7.556 1.00 73.44 291 HIS A O 1
ATOM 2346 N N . LEU A 1 292 ? 3.243 2.520 7.978 1.00 74.44 292 LEU A N 1
ATOM 2347 C CA . LEU A 1 292 ? 2.682 1.425 7.171 1.00 74.44 292 LEU A CA 1
ATOM 2348 C C . LEU A 1 292 ? 1.174 1.240 7.351 1.00 74.44 292 LEU A C 1
ATOM 2350 O O . LEU A 1 292 ? 0.417 1.046 6.399 1.00 74.44 292 LEU A O 1
ATOM 2354 N N . TRP A 1 293 ? 0.740 1.305 8.601 1.00 80.94 293 TRP A N 1
ATOM 2355 C CA . TRP A 1 293 ? -0.640 1.078 8.989 1.00 80.94 293 TRP A CA 1
ATOM 2356 C C . TRP A 1 293 ? -1.625 2.085 8.361 1.00 80.94 293 TRP A C 1
ATOM 2358 O O . TRP A 1 293 ? -2.800 1.753 8.210 1.00 80.94 293 TRP A O 1
ATOM 2368 N N . LEU A 1 294 ? -1.174 3.287 7.965 1.00 77.31 294 LEU A N 1
ATOM 2369 C CA . LEU A 1 294 ? -2.015 4.249 7.244 1.00 77.31 294 LEU A CA 1
ATOM 2370 C C . LEU A 1 294 ? -2.498 3.658 5.930 1.00 77.31 294 LEU A C 1
ATOM 2372 O O . LEU A 1 294 ? -3.647 3.847 5.560 1.00 77.31 294 LEU A O 1
ATOM 2376 N N . ASN A 1 295 ? -1.634 2.917 5.250 1.00 73.56 295 ASN A N 1
ATOM 2377 C CA . ASN A 1 295 ? -1.999 2.223 4.035 1.00 73.56 295 ASN A CA 1
ATOM 2378 C C . ASN A 1 295 ? -2.776 0.943 4.369 1.00 73.56 295 ASN A C 1
ATOM 2380 O O . ASN A 1 295 ? -3.890 0.735 3.884 1.00 73.56 295 ASN A O 1
ATOM 2384 N N . GLU A 1 296 ? -2.213 0.106 5.240 1.00 77.19 296 GLU A N 1
ATOM 2385 C CA . GLU A 1 296 ? -2.692 -1.265 5.431 1.00 77.19 296 GLU A CA 1
ATOM 2386 C C . GLU A 1 296 ? -3.938 -1.398 6.297 1.00 77.19 296 GLU A C 1
ATOM 2388 O O . GLU A 1 296 ? -4.847 -2.183 5.999 1.00 77.19 296 GLU A O 1
ATOM 2393 N N . GLY A 1 297 ? -4.012 -0.600 7.357 1.00 82.69 297 GLY A N 1
ATOM 2394 C CA . GLY A 1 297 ? -5.167 -0.532 8.236 1.00 82.69 297 GLY A CA 1
ATOM 2395 C C . GLY A 1 297 ? -6.368 0.070 7.515 1.00 82.69 297 GLY A C 1
ATOM 2396 O O . GLY A 1 297 ? -7.466 -0.484 7.599 1.00 82.69 297 GLY A O 1
ATOM 2397 N N . PHE A 1 298 ? -6.174 1.167 6.767 1.00 82.38 298 PHE A N 1
ATOM 2398 C CA . PHE A 1 298 ? -7.267 1.793 6.012 1.00 82.38 298 PHE A CA 1
ATOM 2399 C C . PHE A 1 298 ? -7.758 0.900 4.891 1.00 82.38 298 PHE A C 1
ATOM 2401 O O . PHE A 1 298 ? -8.972 0.736 4.777 1.00 82.38 298 PHE A O 1
ATOM 2408 N N . ALA A 1 299 ? -6.849 0.295 4.116 1.00 76.12 299 ALA A N 1
ATOM 2409 C CA . ALA A 1 299 ? -7.225 -0.702 3.125 1.00 76.12 299 ALA A CA 1
ATOM 2410 C C . ALA A 1 299 ? -8.032 -1.820 3.792 1.00 76.12 299 ALA A C 1
ATOM 2412 O O . ALA A 1 299 ? -9.176 -2.055 3.429 1.00 76.12 299 ALA A O 1
ATOM 2413 N N . SER A 1 300 ? -7.521 -2.423 4.861 1.00 78.75 300 SER A N 1
ATOM 2414 C CA . SER A 1 300 ? -8.226 -3.512 5.540 1.00 78.75 300 SER A CA 1
ATOM 2415 C C . SER A 1 300 ? -9.613 -3.112 6.063 1.00 78.75 300 SER A C 1
ATOM 2417 O O . SER A 1 300 ? -10.527 -3.926 5.978 1.00 78.75 300 SER A O 1
ATOM 2419 N N . TRP A 1 301 ? -9.805 -1.888 6.571 1.00 86.94 301 TRP A N 1
ATOM 2420 C CA . TRP A 1 301 ? -11.098 -1.404 7.078 1.00 86.94 301 TRP A CA 1
ATOM 2421 C C . TRP A 1 301 ? -12.110 -1.098 5.968 1.00 86.94 301 TRP A C 1
ATOM 2423 O O . TRP A 1 301 ? -13.246 -1.570 6.003 1.00 86.94 301 TRP A O 1
ATOM 2433 N N . ILE A 1 302 ? -11.718 -0.315 4.968 1.00 84.06 302 ILE A N 1
ATOM 2434 C CA . ILE A 1 302 ? -12.634 0.159 3.923 1.00 84.06 302 ILE A CA 1
ATOM 2435 C C . ILE A 1 302 ? -13.043 -0.952 2.948 1.00 84.06 302 ILE A C 1
ATOM 2437 O O . ILE A 1 302 ? -14.094 -0.851 2.320 1.00 84.06 302 ILE A O 1
ATOM 2441 N N . GLU A 1 303 ? -12.257 -2.028 2.835 1.00 76.88 303 GLU A N 1
ATOM 2442 C CA . GLU A 1 303 ? -12.660 -3.247 2.133 1.00 76.88 303 GLU A CA 1
ATOM 2443 C C . GLU A 1 303 ? -13.988 -3.775 2.697 1.00 76.88 303 GLU A C 1
ATOM 2445 O O . GLU A 1 303 ? -14.893 -4.113 1.935 1.00 76.88 303 GLU A O 1
ATOM 2450 N N . TYR A 1 304 ? -14.150 -3.776 4.026 1.00 84.25 304 TYR A N 1
ATOM 2451 C CA . TYR A 1 304 ? -15.407 -4.165 4.666 1.00 84.25 304 TYR A CA 1
ATOM 2452 C C . TYR A 1 304 ? -16.527 -3.183 4.367 1.00 84.25 304 TYR A C 1
ATOM 2454 O O . TYR A 1 304 ? -17.605 -3.607 3.966 1.00 84.25 304 TYR A O 1
ATOM 2462 N N . LEU A 1 305 ? -16.268 -1.884 4.511 1.00 87.69 305 LEU A N 1
ATOM 2463 C CA . LEU A 1 305 ? -17.283 -0.866 4.255 1.00 87.69 305 LEU A CA 1
ATOM 2464 C C . LEU A 1 305 ? -17.768 -0.888 2.796 1.00 87.69 305 LEU A C 1
ATOM 2466 O O . LEU A 1 305 ? -18.958 -0.753 2.530 1.00 87.69 305 LEU A O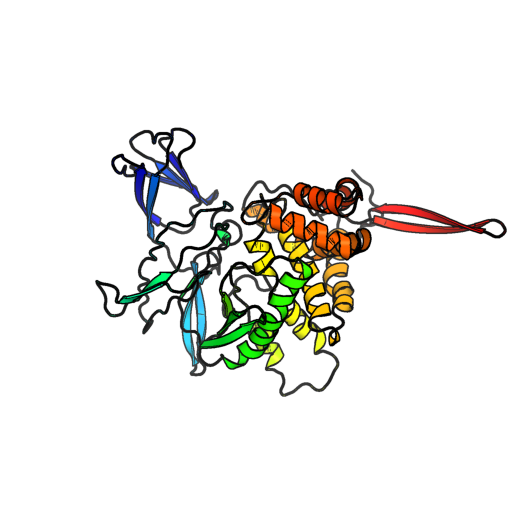 1
ATOM 2470 N N . CYS A 1 306 ? -16.855 -1.102 1.847 1.00 84.00 306 CYS A N 1
ATOM 2471 C CA . CYS A 1 306 ? -17.180 -1.212 0.431 1.00 84.00 306 CYS A CA 1
ATOM 2472 C C . CYS A 1 306 ? -18.022 -2.455 0.141 1.00 84.00 306 CYS A C 1
ATOM 2474 O O . CYS A 1 306 ? -19.020 -2.362 -0.570 1.00 84.00 306 CYS A O 1
ATOM 2476 N N . VAL A 1 307 ? -17.654 -3.614 0.698 1.00 81.44 307 VAL A N 1
ATOM 2477 C CA . VAL A 1 307 ? -18.438 -4.844 0.520 1.00 81.44 307 VAL A CA 1
ATOM 2478 C C . VAL A 1 307 ? -19.816 -4.709 1.156 1.00 81.44 307 VAL A C 1
ATOM 2480 O O . VAL A 1 307 ? -20.792 -5.094 0.526 1.00 81.44 307 VAL A O 1
ATOM 2483 N N . ASP A 1 308 ? -19.913 -4.126 2.348 1.00 87.44 308 ASP A N 1
ATOM 2484 C CA . ASP A 1 308 ? -21.184 -3.875 3.031 1.00 87.44 308 ASP A CA 1
ATOM 2485 C C . ASP A 1 308 ? -22.105 -2.966 2.201 1.00 87.44 308 ASP A C 1
ATOM 2487 O O . ASP A 1 308 ? -23.293 -3.237 2.049 1.00 87.44 308 ASP A O 1
ATOM 2491 N N . HIS A 1 309 ? -21.540 -1.934 1.568 1.00 87.62 309 HIS A N 1
ATOM 2492 C CA . HIS A 1 309 ? -22.287 -1.030 0.697 1.00 87.62 309 HIS A CA 1
ATOM 2493 C C . HIS A 1 309 ? -22.688 -1.674 -0.640 1.00 87.62 309 HIS A C 1
ATOM 2495 O O . HIS A 1 309 ? -23.837 -1.583 -1.073 1.00 87.62 309 HIS A O 1
ATOM 2501 N N . CYS A 1 310 ? -21.738 -2.301 -1.336 1.00 83.75 310 CYS A N 1
ATOM 2502 C CA . CYS A 1 310 ? -21.966 -2.848 -2.671 1.00 83.75 310 CYS A CA 1
ATOM 2503 C C . CYS A 1 310 ? -22.710 -4.186 -2.639 1.00 83.75 310 CYS A C 1
ATOM 2505 O O . CYS A 1 310 ? -23.363 -4.534 -3.624 1.00 83.75 310 CYS A O 1
ATOM 2507 N N . PHE A 1 311 ? -22.593 -4.946 -1.557 1.00 82.69 311 PHE A N 1
ATOM 2508 C CA . PHE A 1 311 ? -23.141 -6.288 -1.414 1.00 82.69 311 PHE A CA 1
ATOM 2509 C C . PHE A 1 311 ? -23.625 -6.547 0.034 1.00 82.69 311 PHE A C 1
ATOM 2511 O O . PHE A 1 311 ? -23.081 -7.404 0.742 1.00 82.69 311 PHE A O 1
ATOM 2518 N N . PRO A 1 312 ? -24.656 -5.816 0.499 1.00 85.44 312 PRO A N 1
ATOM 2519 C CA . PRO A 1 312 ? -25.142 -5.892 1.881 1.00 85.44 312 PRO A CA 1
ATOM 2520 C C . PRO A 1 312 ? -25.641 -7.289 2.283 1.00 85.44 312 PRO A C 1
ATOM 2522 O O . PRO A 1 312 ? -25.680 -7.630 3.462 1.00 85.44 312 PRO A O 1
ATOM 2525 N N . GLU A 1 313 ? -25.995 -8.142 1.317 1.00 82.94 313 GLU A N 1
ATOM 2526 C CA . GLU A 1 313 ? -26.453 -9.511 1.557 1.00 82.94 313 GLU A CA 1
ATOM 2527 C C . GLU A 1 313 ? -25.405 -10.436 2.203 1.00 82.94 313 GLU A C 1
ATOM 2529 O O . GLU A 1 313 ? -25.763 -11.519 2.673 1.00 82.94 313 GLU A O 1
ATOM 2534 N N . TYR A 1 314 ? -24.125 -10.044 2.220 1.00 79.88 314 TYR A N 1
ATOM 2535 C CA . TYR A 1 314 ? -23.044 -10.855 2.790 1.00 79.88 314 TYR A CA 1
ATOM 2536 C C . TYR A 1 314 ? -22.804 -10.637 4.285 1.00 79.88 314 TYR A C 1
ATOM 2538 O O . TYR A 1 314 ? -22.059 -11.432 4.867 1.00 79.88 314 TYR A O 1
ATOM 2546 N N . ASP A 1 315 ? -23.400 -9.601 4.890 1.00 82.69 315 ASP A N 1
ATOM 2547 C CA . ASP A 1 315 ? -23.247 -9.260 6.314 1.00 82.69 315 ASP A CA 1
ATOM 2548 C C . ASP A 1 315 ? -21.773 -9.313 6.767 1.00 82.69 315 ASP A C 1
ATOM 2550 O O . ASP A 1 315 ? -21.355 -10.070 7.652 1.00 82.69 315 ASP A O 1
ATOM 2554 N N . ILE A 1 316 ? -20.929 -8.567 6.049 1.00 82.38 316 ILE A N 1
ATOM 2555 C CA . ILE A 1 316 ? -19.470 -8.716 6.100 1.00 82.38 316 ILE A CA 1
ATOM 2556 C C . ILE A 1 316 ? -18.881 -8.292 7.455 1.00 82.38 316 ILE A C 1
ATOM 2558 O O . ILE A 1 316 ? -17.838 -8.803 7.871 1.00 82.38 316 ILE A O 1
ATOM 2562 N N . TRP A 1 317 ? -19.568 -7.420 8.197 1.00 87.94 317 TRP A N 1
ATOM 2563 C CA . TRP A 1 317 ? -19.134 -6.960 9.517 1.00 87.94 317 TRP A CA 1
ATOM 2564 C C . TRP A 1 317 ? -19.172 -8.052 10.590 1.00 87.94 317 TRP A C 1
ATOM 2566 O O . TRP A 1 317 ? -18.362 -8.007 11.518 1.00 87.94 317 TRP A O 1
ATOM 2576 N N . THR A 1 318 ? -20.016 -9.082 10.459 1.00 87.06 318 THR A N 1
ATOM 2577 C CA . THR A 1 318 ? -19.939 -10.252 11.360 1.00 87.06 318 THR A CA 1
ATOM 2578 C C . THR A 1 318 ? -18.604 -10.979 11.220 1.00 87.06 318 THR A C 1
ATOM 2580 O O . THR A 1 318 ? -18.010 -11.409 12.209 1.00 87.06 318 THR A O 1
ATOM 2583 N N . GLN A 1 319 ? -18.071 -11.037 9.999 1.00 83.88 319 GLN A N 1
ATOM 2584 C CA . GLN A 1 319 ? -16.771 -11.642 9.726 1.00 83.88 319 GLN A CA 1
ATOM 2585 C C . GLN A 1 319 ? -15.609 -10.749 10.132 1.00 83.88 319 GLN A C 1
ATOM 2587 O O . GLN A 1 319 ? -14.555 -11.275 10.474 1.00 83.88 319 GLN A O 1
ATOM 2592 N N . PHE A 1 320 ? -15.782 -9.423 10.133 1.00 87.06 320 PHE A N 1
ATOM 2593 C CA . PHE A 1 320 ? -14.795 -8.505 10.709 1.00 87.06 320 PHE A CA 1
ATOM 2594 C C . PHE A 1 320 ? -14.462 -8.898 12.148 1.00 87.06 320 PHE A C 1
ATOM 2596 O O . PHE A 1 320 ? -13.292 -9.004 12.512 1.00 87.06 320 PHE A O 1
ATOM 2603 N N . VAL A 1 321 ? -15.498 -9.166 12.950 1.00 89.12 321 VAL A N 1
ATOM 2604 C CA . VAL A 1 321 ? -15.336 -9.521 14.362 1.00 89.12 321 VAL A CA 1
ATOM 2605 C C . VAL A 1 321 ? -14.570 -10.837 14.512 1.00 89.12 321 VAL A C 1
ATOM 2607 O O . VAL A 1 321 ? -13.618 -10.904 15.281 1.00 89.12 321 VAL A O 1
ATOM 2610 N N . SER A 1 322 ? -14.931 -11.872 13.749 1.00 85.25 322 SER A N 1
ATOM 2611 C CA . SER A 1 322 ? -14.287 -13.185 13.880 1.00 85.25 322 SER A CA 1
ATOM 2612 C C . SER A 1 322 ? -12.896 -13.279 13.246 1.00 85.25 322 SER A C 1
ATOM 2614 O O . SER A 1 322 ? -12.078 -14.064 13.709 1.00 85.25 322 SER A O 1
ATOM 2616 N N . ALA A 1 323 ? -12.639 -12.557 12.149 1.00 81.25 323 ALA A N 1
ATOM 2617 C CA . ALA A 1 323 ? -11.443 -12.759 11.325 1.00 81.25 323 ALA A CA 1
ATOM 2618 C C . ALA A 1 323 ? -10.344 -11.724 11.581 1.00 81.25 323 ALA A C 1
ATOM 2620 O O . ALA A 1 323 ? -9.172 -12.088 11.631 1.00 81.25 323 ALA A O 1
ATOM 2621 N N . ASP A 1 324 ? -10.702 -10.449 11.736 1.00 85.62 324 ASP A N 1
ATOM 2622 C CA . ASP A 1 324 ? -9.731 -9.370 11.923 1.00 85.62 324 ASP A CA 1
ATOM 2623 C C . ASP A 1 324 ? -9.646 -8.955 13.391 1.00 85.62 324 ASP A C 1
ATOM 2625 O O . ASP A 1 324 ? -8.561 -8.961 13.964 1.00 85.62 324 ASP A O 1
ATOM 2629 N N . TYR A 1 325 ? -10.775 -8.682 14.043 1.00 90.12 325 TYR A N 1
ATOM 2630 C CA . TYR A 1 325 ? -10.768 -8.240 15.439 1.00 90.12 325 TYR A CA 1
ATOM 2631 C C . TYR A 1 325 ? -10.184 -9.299 16.391 1.00 90.12 325 TYR A C 1
ATOM 2633 O O . TYR A 1 325 ? -9.278 -8.986 17.162 1.00 90.12 325 TYR A O 1
ATOM 2641 N N . THR A 1 326 ? -10.629 -10.560 16.305 1.00 89.81 326 THR A N 1
ATOM 2642 C CA . THR A 1 326 ? -10.054 -11.651 17.117 1.00 89.81 326 THR A CA 1
ATOM 2643 C C . THR A 1 326 ? -8.568 -11.855 16.823 1.00 89.81 326 THR A C 1
ATOM 2645 O O . THR A 1 326 ? -7.769 -11.914 17.753 1.00 89.81 326 THR A O 1
ATOM 2648 N N . ARG A 1 327 ? -8.172 -11.872 15.543 1.00 89.50 327 ARG A N 1
ATOM 2649 C CA . ARG A 1 327 ? -6.768 -12.034 15.133 1.00 89.50 327 ARG A CA 1
ATOM 2650 C C . ARG A 1 327 ? -5.874 -10.913 15.667 1.00 89.50 327 ARG A C 1
ATOM 2652 O O . ARG A 1 327 ? -4.750 -11.177 16.085 1.00 89.50 327 ARG A O 1
ATOM 2659 N N . ALA A 1 328 ? -6.370 -9.675 15.664 1.00 92.75 328 ALA A N 1
ATOM 2660 C CA . ALA A 1 328 ? -5.675 -8.536 16.249 1.00 92.75 328 ALA A CA 1
ATOM 2661 C C . ALA A 1 328 ? -5.476 -8.725 17.758 1.00 92.75 328 ALA A C 1
ATOM 2663 O O . ALA A 1 328 ? -4.364 -8.561 18.245 1.00 92.75 328 ALA A O 1
ATOM 2664 N N . GLN A 1 329 ? -6.528 -9.105 18.491 1.00 93.06 329 GLN A N 1
ATOM 2665 C CA . GLN A 1 329 ? -6.446 -9.305 19.941 1.00 93.06 329 GLN A CA 1
ATOM 2666 C C . GLN A 1 329 ? -5.528 -10.456 20.343 1.00 93.06 329 GLN A C 1
ATOM 2668 O O . GLN A 1 329 ? -4.798 -10.324 21.319 1.00 93.06 329 GLN A O 1
ATOM 2673 N N . GLU A 1 330 ? -5.553 -11.574 19.616 1.00 92.19 330 GLU A N 1
ATOM 2674 C CA . GLU A 1 330 ? -4.703 -12.731 19.911 1.00 92.19 330 GLU A CA 1
ATOM 2675 C C . GLU A 1 330 ? -3.219 -12.367 19.865 1.00 92.19 330 GLU A C 1
ATOM 2677 O O . GLU A 1 330 ? -2.476 -12.722 20.779 1.00 92.19 330 GLU A O 1
ATOM 2682 N N . LEU A 1 331 ? -2.802 -11.629 18.832 1.00 90.81 331 LEU A N 1
ATOM 2683 C CA . LEU A 1 331 ? -1.418 -11.186 18.693 1.00 90.81 331 LEU A CA 1
ATOM 2684 C C . LEU A 1 331 ? -1.083 -10.065 19.685 1.00 90.81 331 LEU A C 1
ATOM 2686 O O . LEU A 1 331 ? 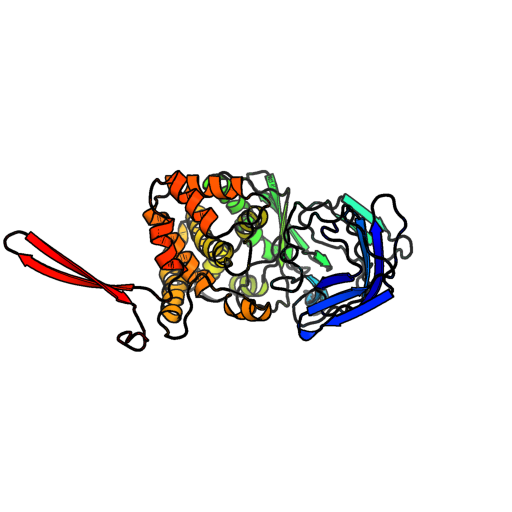-0.042 -10.098 20.335 1.00 90.81 331 LEU A O 1
ATOM 2690 N N . ASP A 1 332 ? -1.988 -9.101 19.848 1.00 94.12 332 ASP A N 1
ATOM 2691 C CA . ASP A 1 332 ? -1.746 -7.906 20.656 1.00 94.12 332 ASP A CA 1
ATOM 2692 C C . ASP A 1 332 ? -1.845 -8.146 22.173 1.00 94.12 332 ASP A C 1
ATOM 2694 O O . ASP A 1 332 ? -1.410 -7.318 22.973 1.00 94.12 332 ASP A O 1
ATOM 2698 N N . ALA A 1 333 ? -2.385 -9.297 22.584 1.00 92.94 333 ALA A N 1
ATOM 2699 C CA . ALA A 1 333 ? -2.383 -9.755 23.970 1.00 92.94 333 ALA A CA 1
ATOM 2700 C C . ALA A 1 333 ? -1.045 -10.376 24.409 1.00 92.94 333 ALA A C 1
ATOM 2702 O O . ALA A 1 333 ? -0.881 -10.665 25.600 1.00 92.94 333 ALA A O 1
ATOM 2703 N N . LEU A 1 334 ? -0.116 -10.627 23.479 1.00 90.69 334 LEU A N 1
ATOM 2704 C CA . LEU A 1 334 ? 1.192 -11.204 23.781 1.00 90.69 334 LEU A CA 1
ATOM 2705 C C . LEU A 1 334 ? 2.173 -10.142 24.292 1.00 90.69 334 LEU A C 1
ATOM 2707 O O . LEU A 1 334 ? 2.150 -8.982 23.880 1.00 90.69 334 LEU A O 1
ATOM 2711 N N . ASP A 1 335 ? 3.093 -10.560 25.163 1.00 86.00 335 ASP A N 1
ATOM 2712 C CA . ASP A 1 335 ? 4.111 -9.666 25.729 1.00 86.00 335 ASP A CA 1
ATOM 2713 C C . ASP A 1 335 ? 5.140 -9.194 24.684 1.00 86.00 335 ASP A C 1
ATOM 2715 O O . ASP A 1 335 ? 5.756 -8.147 24.865 1.00 86.00 335 ASP A O 1
ATOM 2719 N N . ASN A 1 336 ? 5.296 -9.940 23.584 1.00 87.75 336 ASN A N 1
ATOM 2720 C CA . ASN A 1 336 ? 6.157 -9.621 22.443 1.00 87.75 336 ASN A CA 1
ATOM 2721 C C . ASN A 1 336 ? 5.399 -8.998 21.252 1.00 87.75 336 ASN A C 1
ATOM 2723 O O . ASN A 1 336 ? 5.886 -9.082 20.126 1.00 87.75 336 ASN A O 1
ATOM 2727 N N . SER A 1 337 ? 4.216 -8.416 21.484 1.00 90.94 337 SER A N 1
ATOM 2728 C CA . SER A 1 337 ? 3.536 -7.568 20.491 1.00 90.94 337 SER A CA 1
ATOM 2729 C C . SER A 1 337 ? 4.358 -6.293 20.200 1.00 90.94 337 SER A C 1
ATOM 2731 O O . SER A 1 337 ? 5.473 -6.109 20.694 1.00 90.94 337 SER A O 1
ATOM 2733 N N . HIS A 1 338 ? 3.804 -5.374 19.414 1.00 91.69 338 HIS A N 1
ATOM 2734 C CA . HIS A 1 338 ? 4.348 -4.039 19.195 1.00 91.69 338 HIS A CA 1
ATOM 2735 C C . HIS A 1 338 ? 3.230 -2.987 19.045 1.00 91.69 338 HIS A C 1
ATOM 2737 O O . HIS A 1 338 ? 2.068 -3.327 18.801 1.00 91.69 338 HIS A O 1
ATOM 2743 N N . PRO A 1 339 ? 3.532 -1.685 19.224 1.00 92.62 339 PRO A N 1
ATOM 2744 C CA . PRO A 1 339 ? 2.618 -0.609 18.841 1.00 92.62 339 PRO A CA 1
ATOM 2745 C C . PRO A 1 339 ? 2.301 -0.642 17.341 1.00 92.62 339 PRO A C 1
ATOM 2747 O O . PRO A 1 339 ? 3.041 -1.231 16.560 1.00 92.62 339 PRO A O 1
ATOM 2750 N N . ILE A 1 340 ? 1.228 0.027 16.919 1.00 91.25 340 ILE A N 1
ATOM 2751 C CA . ILE A 1 340 ? 0.906 0.146 15.487 1.00 91.25 340 ILE A CA 1
ATOM 2752 C C . ILE A 1 340 ? 1.991 0.954 14.759 1.00 91.25 340 ILE A C 1
ATOM 2754 O O . ILE A 1 340 ? 2.385 0.606 13.650 1.00 91.25 340 ILE A O 1
ATOM 2758 N N . GLU A 1 341 ? 2.491 2.020 15.387 1.00 88.25 341 GLU A N 1
ATOM 2759 C CA . GLU A 1 341 ? 3.599 2.818 14.862 1.00 88.25 341 GLU A CA 1
ATOM 2760 C C . GLU A 1 341 ? 4.934 2.285 15.394 1.00 88.25 341 GLU A C 1
ATOM 2762 O O . GLU A 1 341 ? 5.251 2.437 16.576 1.00 88.25 341 GLU A O 1
ATOM 2767 N N . VAL A 1 342 ? 5.728 1.674 14.510 1.00 83.94 342 VAL A N 1
ATOM 2768 C CA . VAL A 1 342 ? 7.044 1.101 14.835 1.00 83.94 342 VAL A CA 1
ATOM 2769 C C . VAL A 1 342 ? 8.128 1.834 14.058 1.00 83.94 342 VAL A C 1
ATOM 2771 O O . VAL A 1 342 ? 8.055 1.943 12.840 1.00 83.94 342 VAL A O 1
ATOM 2774 N N . SER A 1 343 ? 9.156 2.332 14.745 1.00 82.56 343 SER A N 1
ATOM 2775 C CA . SER A 1 343 ? 10.293 2.968 14.076 1.00 82.56 343 SER A CA 1
ATOM 2776 C C . SER A 1 343 ? 11.116 1.923 13.327 1.00 82.56 343 SER A C 1
ATOM 2778 O O . SER A 1 343 ? 11.779 1.110 13.963 1.00 82.56 343 SER A O 1
ATOM 2780 N N . VAL A 1 344 ? 11.116 1.984 11.994 1.00 75.19 344 VAL A N 1
ATOM 2781 C CA . VAL A 1 344 ? 11.895 1.071 11.145 1.00 75.19 344 VAL A CA 1
ATOM 2782 C C . VAL A 1 344 ? 13.211 1.720 10.731 1.00 75.19 344 VAL A C 1
ATOM 2784 O O . VAL A 1 344 ? 13.205 2.749 10.046 1.00 75.19 344 VAL A O 1
ATOM 2787 N N . GLY A 1 345 ? 14.331 1.122 11.139 1.00 71.44 345 GLY A N 1
ATOM 2788 C CA . GLY A 1 345 ? 15.672 1.579 10.783 1.00 71.44 345 GLY A CA 1
ATOM 2789 C C . GLY A 1 345 ? 16.208 0.879 9.539 1.00 71.44 345 GLY A C 1
ATOM 2790 O O . GLY A 1 345 ? 16.634 1.544 8.590 1.00 71.44 345 GLY A O 1
ATOM 2791 N N . HIS A 1 346 ? 16.173 -0.457 9.532 1.00 68.19 346 HIS A N 1
ATOM 2792 C CA . HIS A 1 346 ? 16.728 -1.267 8.449 1.00 68.19 346 HIS A CA 1
ATOM 2793 C C . HIS A 1 346 ? 15.630 -1.852 7.534 1.00 68.19 346 HIS A C 1
ATOM 2795 O O . HIS A 1 346 ? 14.617 -2.338 8.032 1.00 68.19 346 HIS A O 1
ATOM 2801 N N . PRO A 1 347 ? 15.823 -1.880 6.199 1.00 64.81 347 PRO A N 1
ATOM 2802 C CA . PRO A 1 347 ? 14.957 -2.560 5.226 1.00 64.81 347 PRO A CA 1
ATOM 2803 C C . PRO A 1 347 ? 14.424 -3.943 5.638 1.00 64.81 347 PRO A C 1
ATOM 2805 O O . PRO A 1 347 ? 13.253 -4.240 5.419 1.00 64.81 347 PRO A O 1
ATOM 2808 N N . SER A 1 348 ? 15.259 -4.774 6.265 1.00 68.12 348 SER A N 1
ATOM 2809 C CA . SER A 1 348 ? 14.873 -6.124 6.702 1.00 68.12 348 SER A CA 1
ATOM 2810 C C . SER A 1 348 ? 13.857 -6.140 7.846 1.00 68.12 348 SER A C 1
ATOM 2812 O O . SER A 1 348 ? 13.142 -7.121 7.995 1.00 68.12 348 SER A O 1
ATOM 2814 N N . GLU A 1 349 ? 13.788 -5.076 8.652 1.00 72.00 349 GLU A N 1
ATOM 2815 C CA . GLU A 1 349 ? 12.807 -4.939 9.740 1.00 72.00 349 GLU A CA 1
ATOM 2816 C C . GLU A 1 349 ? 11.417 -4.616 9.187 1.00 72.00 349 GLU A C 1
ATOM 2818 O O . GLU A 1 349 ? 10.412 -4.899 9.838 1.00 72.00 349 GLU A O 1
ATOM 2823 N N . VAL A 1 350 ? 11.340 -4.056 7.969 1.00 70.56 350 VAL A N 1
ATOM 2824 C CA . VAL A 1 350 ? 10.057 -3.764 7.326 1.00 70.56 350 VAL A CA 1
ATOM 2825 C C . VAL A 1 350 ? 9.269 -5.063 7.209 1.00 70.56 350 VAL A C 1
ATOM 2827 O O . VAL A 1 350 ? 8.121 -5.076 7.646 1.00 70.56 350 VAL A O 1
ATOM 2830 N N . ASP A 1 351 ? 9.904 -6.136 6.697 1.00 71.00 351 ASP A N 1
ATOM 2831 C CA . ASP A 1 351 ? 9.894 -7.481 7.298 1.00 71.00 351 ASP A CA 1
ATOM 2832 C C . ASP A 1 351 ? 8.702 -7.815 8.208 1.00 71.00 351 ASP A C 1
ATOM 2834 O O . ASP A 1 351 ? 7.677 -8.402 7.833 1.00 71.00 351 ASP A O 1
ATOM 2838 N N . GLU A 1 352 ? 8.913 -7.404 9.445 1.00 75.50 352 GLU A N 1
ATOM 2839 C CA . GLU A 1 352 ? 8.273 -7.889 10.650 1.00 75.50 352 GLU A CA 1
ATOM 2840 C C . GLU A 1 352 ? 6.977 -7.133 10.941 1.00 75.50 352 GLU A C 1
ATOM 2842 O O . GLU A 1 352 ? 6.080 -7.684 11.568 1.00 75.50 352 GLU A O 1
ATOM 2847 N N . ILE A 1 353 ? 6.838 -5.910 10.416 1.00 77.94 353 ILE A N 1
ATOM 2848 C CA . ILE A 1 353 ? 5.673 -5.053 10.671 1.00 77.94 353 ILE A CA 1
ATOM 2849 C C . ILE A 1 353 ? 4.503 -5.299 9.706 1.00 77.94 353 ILE A C 1
ATOM 2851 O O . ILE A 1 353 ? 3.444 -4.693 9.864 1.00 77.94 353 ILE A O 1
ATOM 2855 N N . PHE A 1 354 ? 4.649 -6.173 8.701 1.00 72.31 354 PHE A N 1
ATOM 2856 C CA . PHE A 1 354 ? 3.523 -6.605 7.853 1.00 72.31 354 PHE A CA 1
ATOM 2857 C C . PHE A 1 354 ? 2.831 -7.817 8.477 1.00 72.31 354 PHE A C 1
ATOM 2859 O O . PHE A 1 354 ? 2.936 -8.954 8.012 1.00 72.31 354 PHE A O 1
ATOM 2866 N N . ASP A 1 355 ? 2.122 -7.566 9.565 1.00 81.00 355 ASP A N 1
ATOM 2867 C CA . ASP A 1 355 ? 1.585 -8.601 10.432 1.00 81.00 355 ASP A CA 1
ATOM 2868 C C . ASP A 1 355 ? 0.109 -8.330 10.790 1.00 81.00 355 ASP A C 1
ATOM 2870 O O . ASP A 1 355 ? -0.598 -7.578 10.118 1.00 81.00 355 ASP A O 1
ATOM 2874 N N . ALA A 1 356 ? -0.435 -8.980 11.823 1.00 84.44 356 ALA A N 1
ATOM 2875 C CA . ALA A 1 356 ? -1.822 -8.712 12.207 1.00 84.44 356 ALA A CA 1
ATOM 2876 C C . ALA A 1 356 ? -2.016 -7.338 12.874 1.00 84.44 356 ALA A C 1
ATOM 2878 O O . ALA A 1 356 ? -3.141 -6.830 12.860 1.00 84.44 356 ALA A O 1
ATOM 2879 N N . ILE A 1 357 ? -0.967 -6.719 13.422 1.00 89.38 357 ILE A N 1
ATOM 2880 C CA . ILE A 1 357 ? -1.060 -5.408 14.062 1.00 89.38 357 ILE A CA 1
ATOM 2881 C C . ILE A 1 357 ? -1.290 -4.321 13.005 1.00 89.38 357 ILE A C 1
ATOM 2883 O O . ILE A 1 357 ? -2.291 -3.602 13.082 1.00 89.38 357 ILE A O 1
ATOM 2887 N N . SER A 1 358 ? -0.459 -4.246 11.964 1.00 84.50 358 SER A N 1
ATOM 2888 C CA . SER A 1 358 ? -0.612 -3.212 10.922 1.00 84.50 358 SER A CA 1
ATOM 2889 C C . SER A 1 358 ? -1.928 -3.328 10.145 1.00 84.50 358 SER A C 1
ATOM 2891 O O . SER A 1 358 ? -2.551 -2.317 9.821 1.00 84.50 358 SER A O 1
ATOM 2893 N N . TYR A 1 359 ? -2.387 -4.558 9.891 1.00 82.88 359 TYR A N 1
ATOM 2894 C CA . TYR A 1 359 ? -3.603 -4.821 9.118 1.00 82.88 359 TYR A CA 1
ATOM 2895 C C . TYR A 1 359 ? -4.861 -4.855 9.998 1.00 82.88 359 TYR A C 1
ATOM 2897 O O . TYR A 1 359 ? -5.752 -4.018 9.862 1.00 82.88 359 TYR A O 1
ATOM 2905 N N . SER A 1 360 ? -4.960 -5.829 10.908 1.00 88.75 360 SER A N 1
ATOM 2906 C CA . SER A 1 360 ? -6.197 -6.092 11.652 1.00 88.75 360 SER A CA 1
ATOM 2907 C C . SER A 1 360 ? -6.394 -5.151 12.836 1.00 88.75 360 SER A C 1
ATOM 2909 O O . SER A 1 360 ? -7.508 -4.651 13.026 1.00 88.75 360 SER A O 1
ATOM 2911 N N . LYS A 1 361 ? -5.344 -4.873 13.629 1.00 94.25 361 LYS A N 1
ATOM 2912 C CA . LYS A 1 361 ? -5.443 -3.880 14.716 1.00 94.25 361 LYS A CA 1
ATOM 2913 C C . LYS A 1 361 ? -5.635 -2.487 14.121 1.00 94.25 361 LYS A C 1
ATOM 2915 O O . LYS A 1 361 ? -6.554 -1.793 14.547 1.00 94.25 361 LYS A O 1
ATOM 2920 N N . GLY A 1 362 ? -4.871 -2.140 13.081 1.00 92.19 362 GLY A N 1
ATOM 2921 C CA . GLY A 1 362 ? -5.064 -0.921 12.290 1.00 92.19 362 GLY A CA 1
ATOM 2922 C C . GLY A 1 362 ? -6.519 -0.734 11.845 1.00 92.19 362 GLY A C 1
ATOM 2923 O O . GLY A 1 362 ? -7.144 0.265 12.196 1.00 92.19 362 GLY A O 1
ATOM 2924 N N . ALA A 1 363 ? -7.110 -1.730 11.176 1.00 90.81 363 ALA A N 1
ATOM 2925 C CA . ALA A 1 363 ? -8.509 -1.669 10.743 1.00 90.81 363 ALA A CA 1
ATOM 2926 C C . ALA A 1 363 ? -9.513 -1.555 11.903 1.00 90.81 363 ALA A C 1
ATOM 2928 O O . ALA A 1 363 ? -10.511 -0.842 11.797 1.00 90.81 363 ALA A O 1
ATOM 2929 N N . SER A 1 364 ? -9.262 -2.245 13.019 1.00 95.12 364 SER A N 1
ATOM 2930 C CA . SER A 1 364 ? -10.125 -2.203 14.212 1.00 95.12 364 SER A CA 1
ATOM 2931 C C . SER A 1 364 ? -10.107 -0.833 14.883 1.00 95.12 364 SER A C 1
ATOM 2933 O O . SER A 1 364 ? -11.153 -0.315 15.272 1.00 95.12 364 SER A O 1
ATOM 2935 N N . VAL A 1 365 ? -8.927 -0.224 14.965 1.00 95.44 365 VAL A N 1
ATOM 2936 C CA . VAL A 1 365 ? -8.727 1.119 15.511 1.00 95.44 365 VAL A CA 1
ATOM 2937 C C . VAL A 1 365 ? -9.348 2.178 14.592 1.00 95.44 365 VAL A C 1
ATOM 2939 O O . VAL A 1 365 ? -9.987 3.103 15.088 1.00 95.44 365 VAL A O 1
ATOM 2942 N N . ILE A 1 366 ? -9.266 2.013 13.267 1.00 94.31 366 ILE A N 1
ATOM 2943 C CA . ILE A 1 366 ? -9.939 2.898 12.297 1.00 94.31 366 ILE A CA 1
ATOM 2944 C C . ILE A 1 366 ? -11.454 2.770 12.387 1.00 94.31 366 ILE A C 1
ATOM 2946 O O . ILE A 1 366 ? -12.141 3.785 12.367 1.00 94.31 366 ILE A O 1
ATOM 2950 N N . ARG A 1 367 ? -11.988 1.553 12.540 1.00 94.81 367 ARG A N 1
ATOM 2951 C CA . ARG A 1 367 ? -13.425 1.347 12.750 1.00 94.81 367 ARG A CA 1
ATOM 2952 C C . ARG A 1 367 ? -13.915 2.077 14.000 1.00 94.81 367 ARG A C 1
ATOM 2954 O O . ARG A 1 367 ? -14.887 2.817 13.933 1.00 94.81 367 ARG A O 1
ATOM 2961 N N . MET A 1 368 ? -13.210 1.911 15.119 1.00 95.69 368 MET A N 1
ATOM 2962 C CA . MET A 1 368 ? -13.520 2.618 16.365 1.00 95.69 368 MET A CA 1
ATOM 2963 C C . MET A 1 368 ? -13.431 4.141 16.192 1.00 95.69 368 MET A C 1
ATOM 2965 O O . MET A 1 368 ? -14.258 4.869 16.733 1.00 95.69 368 MET A O 1
ATOM 2969 N N . LEU A 1 369 ? -12.448 4.629 15.433 1.00 95.62 369 LEU A N 1
ATOM 2970 C CA . LEU A 1 369 ? -12.299 6.048 15.121 1.00 95.62 369 LEU A CA 1
ATOM 2971 C C . LEU A 1 369 ? -13.435 6.580 14.235 1.00 95.62 369 LEU A C 1
ATOM 2973 O O . LEU A 1 369 ? -13.937 7.671 14.495 1.00 95.62 369 LEU A O 1
ATOM 2977 N N . HIS A 1 370 ? -13.841 5.828 13.209 1.00 95.25 370 HIS A N 1
ATOM 2978 C CA . HIS A 1 370 ? -14.975 6.158 12.341 1.00 95.25 370 HIS A CA 1
ATOM 2979 C C . HIS A 1 370 ? -16.264 6.281 13.159 1.00 95.25 370 HIS A C 1
ATOM 2981 O O . HIS A 1 370 ? -16.927 7.313 13.066 1.00 95.25 370 HIS A O 1
ATOM 2987 N N . ASP A 1 371 ? -16.533 5.327 14.055 1.00 95.50 371 ASP A N 1
ATOM 2988 C CA . ASP A 1 371 ? -17.677 5.377 14.976 1.00 95.50 371 ASP A CA 1
ATOM 2989 C C . ASP A 1 371 ? -17.565 6.542 15.981 1.00 95.50 371 ASP A C 1
ATOM 2991 O O . ASP A 1 371 ? -18.550 7.221 16.277 1.00 95.50 371 ASP A O 1
ATOM 2995 N N . TYR A 1 372 ? -16.360 6.815 16.499 1.00 96.31 372 TYR A N 1
ATOM 2996 C CA . TYR A 1 372 ? -16.120 7.914 17.438 1.00 96.31 372 TYR A CA 1
ATOM 2997 C C . TYR A 1 372 ? -16.321 9.286 16.793 1.00 96.31 372 TYR A C 1
ATOM 2999 O O . TYR A 1 372 ? -16.868 10.181 17.436 1.00 96.31 372 TYR A O 1
ATOM 3007 N N . ILE A 1 373 ? -15.879 9.484 15.549 1.00 96.56 373 ILE A N 1
ATOM 3008 C CA . ILE A 1 373 ? -16.044 10.745 14.817 1.00 96.56 373 ILE A CA 1
ATOM 3009 C C . ILE A 1 373 ? -17.489 10.898 14.337 1.00 96.56 373 ILE A C 1
ATOM 3011 O O . ILE A 1 373 ? -18.080 11.954 14.567 1.00 96.56 373 ILE A O 1
ATOM 3015 N N . GLY A 1 374 ? -18.056 9.839 13.760 1.00 96.31 374 GLY A N 1
ATOM 3016 C CA . GLY A 1 374 ? -19.300 9.852 12.999 1.00 96.31 374 GLY A CA 1
ATOM 3017 C C . GLY A 1 374 ? -19.032 9.914 11.492 1.00 96.31 374 GLY A C 1
ATOM 3018 O O . GLY A 1 374 ? -18.098 10.576 11.038 1.00 96.31 374 GLY A O 1
ATOM 3019 N N . ASP A 1 375 ? -19.873 9.236 10.707 1.00 94.19 375 ASP A N 1
ATOM 3020 C CA . ASP A 1 375 ? -19.655 9.033 9.267 1.00 94.19 375 ASP A CA 1
ATOM 3021 C C . ASP A 1 375 ? -19.463 10.342 8.483 1.00 94.19 375 ASP A C 1
ATOM 3023 O O . ASP A 1 375 ? -18.514 10.486 7.712 1.00 94.19 375 ASP A O 1
ATOM 3027 N N . GLU A 1 376 ? -20.324 11.334 8.716 1.00 95.50 376 GLU A N 1
ATOM 3028 C CA . GLU A 1 376 ? -20.314 12.583 7.953 1.00 95.50 376 GLU A CA 1
ATOM 3029 C C . GLU A 1 376 ? -18.985 13.342 8.095 1.00 95.50 376 GLU A C 1
ATOM 3031 O O . GLU A 1 376 ? -18.369 13.716 7.092 1.00 95.50 376 GLU A O 1
ATOM 3036 N N . ASP A 1 377 ? -18.521 13.541 9.329 1.00 96.75 377 ASP A N 1
ATOM 3037 C CA . ASP A 1 377 ? -17.293 14.286 9.605 1.00 96.75 377 ASP A CA 1
ATOM 3038 C C . ASP A 1 377 ? -16.042 13.462 9.292 1.00 96.75 377 ASP A C 1
ATOM 3040 O O . ASP A 1 377 ? -15.036 14.022 8.848 1.00 96.75 377 ASP A O 1
ATOM 3044 N N . PHE A 1 378 ? -16.115 12.132 9.413 1.00 95.06 378 PHE A N 1
ATOM 3045 C CA . PHE A 1 378 ? -15.045 11.248 8.964 1.00 95.06 378 PHE A CA 1
ATOM 3046 C C . PHE A 1 378 ? -14.832 11.371 7.452 1.00 95.06 378 PHE A C 1
ATOM 3048 O O . PHE A 1 378 ? -13.708 11.603 7.008 1.00 95.06 378 PHE A O 1
ATOM 3055 N N . ARG A 1 379 ? -15.901 11.299 6.644 1.00 93.50 379 ARG A N 1
ATOM 3056 C CA . ARG A 1 379 ? -15.809 11.471 5.182 1.00 93.50 379 ARG A CA 1
ATOM 3057 C C . ARG A 1 379 ? -15.251 12.842 4.802 1.00 93.50 379 ARG A C 1
ATOM 3059 O O . ARG A 1 379 ? -14.382 12.920 3.935 1.00 93.50 379 ARG A O 1
ATOM 3066 N N . LYS A 1 380 ? -15.694 13.917 5.469 1.00 94.62 380 LYS A N 1
ATOM 3067 C CA . LYS A 1 380 ? -15.150 15.275 5.260 1.00 94.62 380 LYS A CA 1
ATOM 3068 C C . LYS A 1 380 ? -13.650 15.339 5.560 1.00 94.62 380 LYS A C 1
ATOM 3070 O O . LYS A 1 380 ? -12.891 15.878 4.755 1.00 94.62 380 LYS A O 1
ATOM 3075 N N . GLY A 1 381 ? -13.215 14.784 6.692 1.00 94.38 381 GLY A N 1
ATOM 3076 C CA . GLY A 1 381 ? -11.805 14.782 7.083 1.00 94.38 381 GLY A CA 1
ATOM 3077 C C . GLY A 1 381 ? -10.936 13.930 6.158 1.00 94.38 381 GLY A C 1
ATOM 3078 O O . GLY A 1 381 ? -9.852 14.361 5.769 1.00 94.38 381 GLY A O 1
ATOM 3079 N N . MET A 1 382 ? -11.443 12.781 5.707 1.00 91.62 382 MET A N 1
ATOM 3080 C CA . MET A 1 382 ? -10.759 11.949 4.716 1.00 91.62 382 MET A CA 1
ATOM 3081 C C . MET A 1 382 ? -10.665 12.626 3.347 1.00 91.62 382 MET A C 1
ATOM 3083 O O . MET A 1 382 ? -9.613 12.565 2.718 1.00 91.62 382 MET A O 1
ATOM 3087 N N . ASN A 1 383 ? -11.713 13.318 2.888 1.00 91.75 383 ASN A N 1
ATOM 3088 C CA . ASN A 1 383 ? -11.643 14.104 1.654 1.00 91.75 383 ASN A CA 1
ATOM 3089 C C . ASN A 1 383 ? -10.566 15.198 1.743 1.00 91.75 383 ASN A C 1
ATOM 3091 O O . ASN A 1 383 ? -9.781 15.370 0.806 1.00 91.75 383 ASN A O 1
ATOM 3095 N N . LEU A 1 384 ? -10.495 15.901 2.879 1.00 92.31 384 LEU A N 1
ATOM 3096 C CA . LEU A 1 384 ? -9.472 16.914 3.130 1.00 92.31 384 LEU A CA 1
ATOM 3097 C C . LEU A 1 384 ? -8.062 16.308 3.091 1.00 92.31 384 LEU A C 1
ATOM 3099 O O . LEU A 1 384 ? -7.192 16.858 2.417 1.00 92.31 384 LEU A O 1
ATOM 3103 N N . TYR A 1 385 ? -7.857 15.179 3.773 1.00 90.44 385 TYR A N 1
ATOM 3104 C CA . TYR A 1 385 ? -6.588 14.452 3.797 1.00 90.44 385 TYR A CA 1
ATOM 3105 C C . TYR A 1 385 ? -6.158 14.031 2.385 1.00 90.44 385 TYR A C 1
ATOM 3107 O O . TYR A 1 385 ? -5.112 14.458 1.895 1.00 90.44 385 TYR A O 1
ATOM 3115 N N . LEU A 1 386 ? -7.011 13.282 1.684 1.00 86.69 386 LEU A N 1
ATOM 3116 C CA . LEU A 1 386 ? -6.725 12.748 0.351 1.00 86.69 386 LEU A CA 1
ATOM 3117 C C . LEU A 1 386 ? -6.466 13.861 -0.675 1.00 86.69 386 LEU A C 1
ATOM 3119 O O . LEU A 1 386 ? -5.569 13.748 -1.506 1.00 86.69 386 LEU A O 1
ATOM 3123 N N . THR A 1 387 ? -7.197 14.975 -0.597 1.00 87.38 387 THR A N 1
ATOM 3124 C CA . THR A 1 387 ? -6.986 16.118 -1.500 1.00 87.38 387 THR A CA 1
ATOM 3125 C C . THR A 1 387 ? -5.694 16.877 -1.171 1.00 87.38 387 THR A C 1
ATOM 3127 O O . THR A 1 387 ? -4.967 17.277 -2.081 1.00 87.38 387 THR A O 1
ATOM 3130 N N . LYS A 1 388 ? -5.370 17.071 0.118 1.00 87.12 388 LYS A N 1
ATOM 3131 C CA . LYS A 1 388 ? -4.156 17.785 0.571 1.00 87.12 388 LYS A CA 1
ATOM 3132 C C . LYS A 1 388 ? -2.880 17.020 0.213 1.00 87.12 388 LYS A C 1
ATOM 3134 O O . LYS A 1 388 ? -1.891 17.639 -0.190 1.00 87.12 388 LYS A O 1
ATOM 3139 N N . PHE A 1 389 ? -2.910 15.696 0.344 1.00 81.38 389 PHE A N 1
ATOM 3140 C CA . PHE A 1 389 ? -1.754 14.822 0.145 1.00 81.38 389 PHE A CA 1
ATOM 3141 C C . PHE A 1 389 ? -1.747 14.108 -1.203 1.00 81.38 389 PHE A C 1
ATOM 3143 O O . PHE A 1 389 ? -0.930 13.215 -1.404 1.00 81.38 389 PHE A O 1
ATOM 3150 N N . GLN A 1 390 ? -2.595 14.531 -2.146 1.00 76.62 390 GLN A N 1
ATOM 3151 C CA . GLN A 1 390 ? -2.616 13.978 -3.494 1.00 76.62 390 GLN A CA 1
ATOM 3152 C C . GLN A 1 390 ? -1.222 14.056 -4.143 1.00 76.62 390 GLN A C 1
ATOM 3154 O O . GLN A 1 390 ? -0.666 15.146 -4.298 1.00 76.62 390 GLN A O 1
ATOM 3159 N N . GLN A 1 391 ? -0.664 12.905 -4.540 1.00 67.44 391 GLN A N 1
ATOM 3160 C CA . GLN A 1 391 ? 0.689 12.778 -5.115 1.00 67.44 391 GLN A CA 1
ATOM 3161 C C . GLN A 1 391 ? 1.810 13.254 -4.174 1.00 67.44 391 GLN A C 1
ATOM 3163 O O . GLN A 1 391 ? 2.866 13.704 -4.629 1.00 67.44 391 GLN A O 1
ATOM 3168 N N . ARG A 1 392 ? 1.576 13.197 -2.861 1.00 72.81 392 ARG A N 1
ATOM 3169 C CA . ARG A 1 392 ? 2.537 13.550 -1.814 1.00 72.81 392 ARG A CA 1
ATOM 3170 C C . ARG A 1 392 ? 2.614 12.440 -0.775 1.00 72.81 392 ARG A C 1
ATOM 3172 O O . ARG A 1 392 ? 1.776 11.537 -0.733 1.00 72.81 392 ARG A O 1
ATOM 3179 N N . ASN A 1 393 ? 3.650 12.522 0.049 1.00 72.44 393 ASN A N 1
ATOM 3180 C CA . ASN A 1 393 ? 3.768 11.680 1.221 1.00 72.44 393 ASN A CA 1
ATOM 3181 C C . ASN A 1 393 ? 3.031 12.300 2.416 1.00 72.44 393 ASN A C 1
ATOM 3183 O O . ASN A 1 393 ? 2.924 13.526 2.483 1.00 72.44 393 ASN A O 1
ATOM 3187 N N . ALA A 1 394 ? 2.554 11.461 3.331 1.00 74.06 394 ALA A N 1
ATOM 3188 C CA . ALA A 1 394 ? 1.890 11.857 4.567 1.00 74.06 394 ALA A CA 1
ATOM 3189 C C . ALA A 1 394 ? 2.408 11.044 5.764 1.00 74.06 394 ALA A C 1
ATOM 3191 O O . ALA A 1 394 ? 2.748 9.862 5.626 1.00 74.06 394 ALA A O 1
ATOM 3192 N N . ALA A 1 395 ? 2.424 11.681 6.931 1.00 83.00 395 ALA A N 1
ATOM 3193 C CA . ALA A 1 395 ? 2.665 11.051 8.224 1.00 83.00 395 ALA A CA 1
ATOM 3194 C C . ALA A 1 395 ? 1.343 10.777 8.965 1.00 83.00 395 ALA A C 1
ATOM 3196 O O . ALA A 1 395 ? 0.272 11.250 8.573 1.00 83.00 395 ALA A O 1
ATOM 3197 N N . THR A 1 396 ? 1.403 10.014 10.061 1.00 85.88 396 THR A N 1
ATOM 3198 C CA . THR A 1 396 ? 0.226 9.733 10.905 1.00 85.88 396 THR A CA 1
ATOM 3199 C C . THR A 1 396 ? -0.405 11.033 11.426 1.00 85.88 396 THR A C 1
ATOM 3201 O O . THR A 1 396 ? -1.626 11.187 11.454 1.00 85.88 396 THR A O 1
ATOM 3204 N N . GLU A 1 397 ? 0.426 12.003 11.797 1.00 90.44 397 GLU A N 1
ATOM 3205 C CA . GLU A 1 397 ? 0.012 13.298 12.330 1.00 90.44 397 GLU A CA 1
ATOM 3206 C C . GLU A 1 397 ? -0.817 14.119 11.327 1.00 90.44 397 GLU A C 1
ATOM 3208 O O . GLU A 1 397 ? -1.754 14.813 11.724 1.00 90.44 397 GLU A O 1
ATOM 3213 N N . ASP A 1 398 ? -0.534 13.991 10.028 1.00 89.69 398 ASP A N 1
ATOM 3214 C CA . ASP A 1 398 ? -1.265 14.682 8.962 1.00 89.69 398 ASP A CA 1
ATOM 3215 C C . ASP A 1 398 ? -2.714 14.186 8.816 1.00 89.69 398 ASP A C 1
ATOM 3217 O O . ASP A 1 398 ? -3.634 14.956 8.495 1.00 89.69 398 ASP A O 1
ATOM 3221 N N . LEU A 1 399 ? -2.928 12.886 9.051 1.00 90.75 399 LEU A N 1
ATOM 3222 C CA . LEU A 1 399 ? -4.259 12.285 9.091 1.00 90.75 399 LEU A CA 1
ATOM 3223 C C . LEU A 1 399 ? -5.045 12.832 10.283 1.00 90.75 399 LEU A C 1
ATOM 3225 O O . LEU A 1 399 ? -6.195 13.248 10.124 1.00 90.75 399 LEU A O 1
ATOM 3229 N N . TRP A 1 400 ? -4.420 12.870 11.462 1.00 94.06 400 TRP A N 1
ATOM 3230 C CA . TRP A 1 400 ? -5.043 13.421 12.662 1.00 94.06 400 TRP A CA 1
ATOM 3231 C C . TRP A 1 400 ? -5.441 14.874 12.469 1.00 94.06 400 TRP A C 1
ATOM 3233 O O . TRP A 1 400 ? -6.608 15.188 12.673 1.00 94.06 400 TRP A O 1
ATOM 3243 N N . GLU A 1 401 ? -4.543 15.727 11.973 1.00 95.06 401 GLU A N 1
ATOM 3244 C CA . GLU A 1 401 ? -4.846 17.139 11.701 1.00 95.06 401 GLU A CA 1
ATOM 3245 C C . GLU A 1 401 ? -6.084 17.291 10.796 1.00 95.06 401 GLU A C 1
ATOM 3247 O O . GLU A 1 401 ? -6.963 18.123 11.039 1.00 95.06 401 GLU A O 1
ATOM 3252 N N . SER A 1 402 ? -6.185 16.452 9.761 1.00 94.75 402 SER A N 1
ATOM 3253 C CA . SER A 1 402 ? -7.294 16.493 8.803 1.00 94.75 402 SER A CA 1
ATOM 3254 C C . SER A 1 402 ? -8.628 16.067 9.432 1.00 94.75 402 SER A C 1
ATOM 3256 O O . SER A 1 402 ? -9.657 16.704 9.190 1.00 94.75 402 SER A O 1
ATOM 3258 N N . LEU A 1 403 ? -8.617 15.025 10.269 1.00 95.31 403 LEU A N 1
ATOM 3259 C CA . LEU A 1 403 ? -9.801 14.527 10.975 1.00 95.31 403 LEU A CA 1
ATOM 3260 C C . LEU A 1 403 ? -10.226 15.442 12.137 1.00 95.31 403 LEU A C 1
ATOM 3262 O O . LEU A 1 403 ? -11.424 15.653 12.338 1.00 95.31 403 LEU A O 1
ATOM 3266 N N . GLU A 1 404 ? -9.283 16.031 12.877 1.00 96.81 404 GLU A N 1
ATOM 3267 C CA . GLU A 1 404 ? -9.567 17.026 13.925 1.00 96.81 404 GLU A CA 1
ATOM 3268 C C . GLU A 1 404 ? -10.237 18.262 13.332 1.00 96.81 404 GLU A C 1
ATOM 3270 O O . GLU A 1 404 ? -11.254 18.726 13.845 1.00 96.81 404 GLU A O 1
ATOM 3275 N N . LYS A 1 405 ? -9.720 18.761 12.204 1.00 96.31 405 LYS A N 1
ATOM 3276 C CA . LYS A 1 405 ? -10.283 19.932 11.528 1.00 96.31 405 LYS A CA 1
ATOM 3277 C C . LYS A 1 405 ? -11.720 19.713 11.052 1.00 96.31 405 LYS A C 1
ATOM 3279 O O . LYS A 1 405 ? -12.499 20.663 11.044 1.00 96.31 405 LYS A O 1
ATOM 3284 N N . ALA A 1 406 ? -12.065 18.494 10.639 1.00 96.31 406 ALA A N 1
ATOM 3285 C CA . ALA A 1 406 ? -13.414 18.168 10.184 1.00 96.31 406 ALA A CA 1
ATOM 3286 C C . ALA A 1 406 ? -14.394 17.904 11.337 1.00 96.31 406 ALA A C 1
ATOM 3288 O O . ALA A 1 406 ? -15.550 18.298 11.240 1.00 96.31 406 ALA A O 1
ATOM 3289 N N . SER A 1 407 ? -13.936 17.260 12.414 1.00 96.06 407 SER A N 1
ATOM 3290 C CA . SER A 1 407 ? -14.799 16.789 13.509 1.00 96.06 407 SER A CA 1
ATOM 3291 C C . SER A 1 407 ? -14.858 17.714 14.728 1.00 96.06 407 SER A C 1
ATOM 3293 O O . SER A 1 407 ? -15.759 17.589 15.554 1.00 96.06 407 SER A O 1
ATOM 3295 N N . GLY A 1 408 ? -13.869 18.596 14.905 1.00 95.31 408 GLY A N 1
ATOM 3296 C CA . GLY A 1 408 ? -13.700 19.403 16.118 1.00 95.31 408 GLY A CA 1
ATOM 3297 C C . GLY A 1 408 ? -13.352 18.595 17.379 1.00 95.31 408 GLY A C 1
ATOM 3298 O O . GLY A 1 408 ? -13.366 19.149 18.478 1.00 95.31 408 GLY A O 1
ATOM 3299 N N . LYS A 1 409 ? -13.059 17.295 17.249 1.00 95.69 409 LYS A N 1
ATOM 3300 C CA . LYS A 1 409 ? -12.687 16.400 18.357 1.00 95.69 409 LYS A CA 1
ATOM 3301 C C . LYS A 1 409 ? -11.160 16.312 18.493 1.00 95.69 409 LYS A C 1
ATOM 3303 O O . LYS A 1 409 ? -10.468 16.474 17.493 1.00 95.69 409 LYS A O 1
ATOM 3308 N N . PRO A 1 410 ? -10.618 16.013 19.689 1.00 95.75 410 PRO A N 1
ATOM 3309 C CA . PRO A 1 410 ? -9.174 15.896 19.914 1.00 95.75 410 PRO A CA 1
ATOM 3310 C C . PRO A 1 410 ? -8.634 14.530 19.441 1.00 95.75 410 PRO A C 1
ATOM 3312 O O . PRO A 1 410 ? -8.213 13.694 20.246 1.00 95.75 410 PRO A O 1
ATOM 3315 N N . ILE A 1 411 ? -8.699 14.273 18.132 1.00 96.50 411 ILE A N 1
ATOM 3316 C CA . ILE A 1 411 ? -8.338 12.989 17.512 1.00 96.50 411 ILE A CA 1
ATOM 3317 C C . ILE A 1 411 ? -6.887 12.609 17.793 1.00 96.50 411 ILE A C 1
ATOM 3319 O O . ILE A 1 411 ? -6.641 11.472 18.181 1.00 96.50 411 ILE A O 1
ATOM 3323 N N . ALA A 1 412 ? -5.930 13.530 17.675 1.00 94.38 412 ALA A N 1
ATOM 3324 C CA . ALA A 1 412 ? -4.521 13.233 17.913 1.00 94.38 412 ALA A CA 1
ATOM 3325 C C . ALA A 1 412 ? -4.285 12.782 19.362 1.00 94.38 412 ALA A C 1
ATOM 3327 O O . ALA A 1 412 ? -3.560 11.818 19.608 1.00 94.38 412 ALA A O 1
ATOM 3328 N N . ALA A 1 413 ? -4.924 13.441 20.334 1.00 94.44 413 ALA A N 1
ATOM 3329 C CA . ALA A 1 413 ? -4.775 13.100 21.748 1.00 94.44 413 ALA A CA 1
ATOM 3330 C C . ALA A 1 413 ? -5.302 11.691 22.062 1.00 94.44 413 ALA A C 1
ATOM 3332 O O . ALA A 1 413 ? -4.665 10.949 22.807 1.00 94.44 413 ALA A O 1
ATOM 3333 N N . VAL A 1 414 ? -6.438 11.308 21.470 1.00 94.94 414 VAL A N 1
ATOM 3334 C CA . VAL A 1 414 ? -7.033 9.978 21.657 1.00 94.94 414 VAL A CA 1
ATOM 3335 C C . VAL A 1 414 ? -6.245 8.923 20.882 1.00 94.94 414 VAL A C 1
ATOM 3337 O O . VAL A 1 414 ? -5.818 7.924 21.456 1.00 94.94 414 VAL A O 1
ATOM 3340 N N . MET A 1 415 ? -6.007 9.139 19.591 1.00 95.19 415 MET A N 1
ATOM 3341 C CA . MET A 1 415 ? -5.479 8.111 18.694 1.00 95.19 415 MET A CA 1
ATOM 3342 C C . MET A 1 415 ? -3.997 7.828 18.894 1.00 95.19 415 MET A C 1
ATOM 3344 O O . MET A 1 415 ? -3.603 6.674 18.753 1.00 95.19 415 MET A O 1
ATOM 3348 N N . ASN A 1 416 ? -3.201 8.800 19.353 1.00 94.62 416 ASN A N 1
ATOM 3349 C CA . ASN A 1 416 ? -1.814 8.533 19.749 1.00 94.62 416 ASN A CA 1
ATOM 3350 C C . ASN A 1 416 ? -1.720 7.465 20.854 1.00 94.62 416 ASN A C 1
ATOM 3352 O O . ASN A 1 416 ? -0.743 6.721 20.895 1.00 94.62 416 ASN A O 1
ATOM 3356 N N . THR A 1 417 ? -2.721 7.349 21.739 1.00 95.25 417 THR A N 1
ATOM 3357 C CA . THR A 1 417 ? -2.730 6.287 22.763 1.00 95.25 417 THR A CA 1
ATOM 3358 C C . THR A 1 417 ? -2.955 4.902 22.162 1.00 95.25 417 THR A C 1
ATOM 3360 O O . THR A 1 417 ? -2.420 3.929 22.677 1.00 95.25 417 THR A O 1
ATOM 3363 N N . TRP A 1 418 ? -3.677 4.812 21.044 1.00 95.38 418 TRP A N 1
ATOM 3364 C CA . TRP A 1 418 ? -3.962 3.554 20.354 1.00 95.38 418 TRP A CA 1
ATOM 3365 C C . TRP A 1 418 ? -2.869 3.147 19.370 1.00 95.38 418 TRP A C 1
ATOM 3367 O O . TRP A 1 418 ? -2.661 1.953 19.155 1.00 95.38 418 TRP A O 1
ATOM 3377 N N . THR A 1 419 ? -2.179 4.117 18.764 1.00 94.19 419 THR A N 1
ATOM 3378 C CA . THR A 1 419 ? -1.167 3.836 17.742 1.00 94.19 419 THR A CA 1
ATOM 3379 C C . THR A 1 419 ? 0.242 3.700 18.307 1.00 94.19 419 THR A C 1
ATOM 3381 O O . THR A 1 419 ? 0.992 2.836 17.852 1.00 94.19 419 THR A O 1
ATOM 3384 N N . LYS A 1 420 ? 0.597 4.489 19.331 1.00 93.62 420 LYS A N 1
ATOM 3385 C CA . LYS A 1 420 ? 1.957 4.528 19.904 1.00 93.62 420 LYS A CA 1
ATOM 3386 C C . LYS A 1 420 ? 2.140 3.626 21.126 1.00 93.62 420 LYS A C 1
ATOM 3388 O O . LYS A 1 420 ? 3.267 3.457 21.587 1.00 93.62 420 LYS A O 1
ATOM 3393 N N . GLN A 1 421 ? 1.068 3.032 21.657 1.00 93.12 421 GLN A N 1
ATOM 3394 C CA . GLN A 1 421 ? 1.139 2.083 22.774 1.00 93.12 421 GLN A CA 1
ATOM 3395 C C . GLN A 1 421 ? 0.810 0.656 22.321 1.00 93.12 421 GLN A C 1
ATOM 3397 O O . GLN A 1 421 ? -0.060 0.418 21.484 1.00 93.12 421 GLN A O 1
ATOM 3402 N N . MET A 1 422 ? 1.530 -0.305 22.895 1.00 93.25 422 MET A N 1
ATOM 3403 C CA . MET A 1 422 ? 1.352 -1.734 22.643 1.00 93.25 422 MET A CA 1
ATOM 3404 C C . MET A 1 422 ? 0.211 -2.315 23.486 1.00 93.25 422 MET A C 1
ATOM 3406 O O . MET A 1 422 ? 0.100 -2.017 24.679 1.00 93.25 422 MET A O 1
ATOM 3410 N N . GLY A 1 423 ? -0.552 -3.241 22.903 1.00 93.38 423 GLY A N 1
ATOM 3411 C CA . GLY A 1 423 ? -1.679 -3.891 23.559 1.00 93.38 423 GLY A CA 1
ATOM 3412 C C . GLY A 1 423 ? -2.984 -3.110 23.451 1.00 93.38 423 GLY A C 1
ATOM 3413 O O . GLY A 1 423 ? -3.086 -2.084 22.771 1.00 93.38 423 GLY A O 1
ATOM 3414 N N . PHE A 1 424 ? -3.982 -3.613 24.173 1.00 94.75 424 PHE A N 1
ATOM 3415 C CA . PHE A 1 424 ? -5.313 -3.029 24.281 1.00 94.75 424 PHE A CA 1
ATOM 3416 C C . PHE A 1 424 ? -5.817 -3.079 25.735 1.00 94.75 424 PHE A C 1
ATOM 3418 O O . PHE A 1 424 ? -5.352 -3.905 26.535 1.00 94.75 424 PHE A O 1
ATOM 3425 N N . PRO A 1 425 ? -6.748 -2.188 26.121 1.00 94.94 425 PRO A N 1
ATOM 3426 C CA . PRO A 1 425 ? -7.262 -2.145 27.480 1.00 94.94 425 PRO A CA 1
ATOM 3427 C C . PRO A 1 425 ? -8.357 -3.196 27.719 1.00 94.94 425 PRO A C 1
ATOM 3429 O O . PRO A 1 425 ? -9.254 -3.395 26.903 1.00 94.94 425 PRO A O 1
ATOM 3432 N N . LEU A 1 426 ? -8.327 -3.804 28.901 1.00 93.56 426 LEU A N 1
ATOM 3433 C CA . LEU A 1 426 ? -9.453 -4.473 29.538 1.00 93.56 426 LEU A CA 1
ATOM 3434 C C . LEU A 1 426 ? -10.176 -3.470 30.445 1.00 93.56 426 LEU A C 1
ATOM 3436 O O . LEU A 1 426 ? -9.557 -2.857 31.321 1.00 93.56 426 LEU A O 1
ATOM 3440 N N . ILE A 1 427 ? -11.486 -3.330 30.250 1.00 94.62 427 ILE A N 1
ATOM 3441 C CA . ILE A 1 427 ? -12.343 -2.454 31.054 1.00 94.62 427 ILE A CA 1
ATOM 3442 C C . ILE A 1 427 ? -13.087 -3.293 32.094 1.00 94.62 427 ILE A C 1
ATOM 3444 O O . ILE A 1 427 ? -13.907 -4.142 31.753 1.00 94.62 427 ILE A O 1
ATOM 3448 N N . TYR A 1 428 ? -12.811 -3.032 33.367 1.00 94.50 428 TYR A N 1
ATOM 3449 C CA . TYR A 1 428 ? -13.558 -3.567 34.499 1.00 94.50 428 TYR A CA 1
ATOM 3450 C C . TYR A 1 428 ? -14.732 -2.644 34.797 1.00 94.50 428 TYR A C 1
ATOM 3452 O O . TYR A 1 428 ? -14.545 -1.433 34.928 1.00 94.50 428 TYR A O 1
ATOM 3460 N N . VAL A 1 429 ? -15.926 -3.221 34.916 1.00 95.81 429 VAL A N 1
ATOM 3461 C CA . VAL A 1 429 ? -17.151 -2.496 35.259 1.00 95.81 429 VAL A CA 1
ATOM 3462 C C . VAL A 1 429 ? -17.701 -3.080 36.552 1.00 95.81 429 VAL A C 1
ATOM 3464 O O . VAL A 1 429 ? -18.166 -4.218 36.580 1.00 95.81 429 VAL A O 1
ATOM 3467 N N . GLU A 1 430 ? -17.635 -2.297 37.62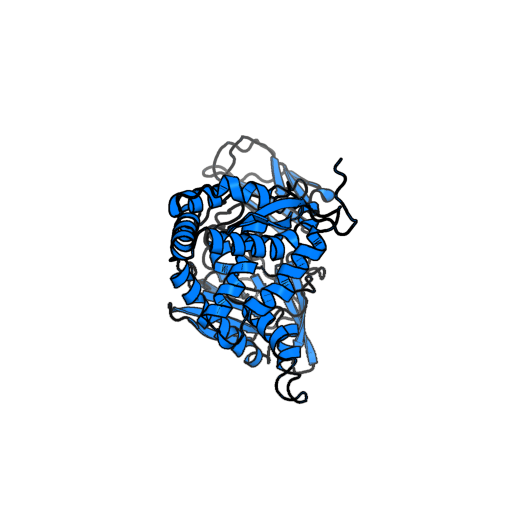2 1.00 94.94 430 GLU A N 1
ATOM 3468 C CA . GLU A 1 430 ? -18.272 -2.596 38.903 1.00 94.94 430 GLU A CA 1
ATOM 3469 C C . GLU A 1 430 ? -19.576 -1.804 38.985 1.00 94.94 430 GLU A C 1
ATOM 3471 O O . GLU A 1 430 ? -19.617 -0.627 38.625 1.00 94.94 430 GLU A O 1
ATOM 3476 N N . ALA A 1 431 ? -20.649 -2.448 39.438 1.00 94.62 431 ALA A N 1
ATOM 3477 C CA . ALA A 1 431 ? -21.941 -1.806 39.621 1.00 94.62 431 ALA A CA 1
ATOM 3478 C C . ALA A 1 431 ? -22.354 -1.890 41.088 1.00 94.62 431 ALA A C 1
ATOM 3480 O O . ALA A 1 431 ? -22.424 -2.984 41.646 1.00 94.62 431 ALA A O 1
ATOM 3481 N N . GLU A 1 432 ? -22.667 -0.745 41.680 1.00 94.38 432 GLU A N 1
ATOM 3482 C CA . GLU A 1 432 ? -23.165 -0.625 43.045 1.00 94.38 432 GLU A CA 1
ATOM 3483 C C . GLU A 1 432 ? -24.520 0.089 43.021 1.00 94.38 432 GLU A C 1
ATOM 3485 O O . GLU A 1 432 ? -24.681 1.111 42.356 1.00 94.38 432 GLU A O 1
ATOM 3490 N N . GLN A 1 433 ? -25.510 -0.465 43.719 1.00 94.06 433 GLN A N 1
ATOM 3491 C CA . GLN A 1 433 ? -26.790 0.212 43.916 1.00 94.06 433 GLN A CA 1
ATOM 3492 C C . GLN A 1 433 ? -26.645 1.182 45.092 1.00 94.06 433 GLN A C 1
ATOM 3494 O O . GLN A 1 433 ? -26.346 0.746 46.204 1.00 94.06 433 GLN A O 1
ATOM 3499 N N . GLN A 1 434 ? -26.869 2.473 44.855 1.00 92.25 434 GLN A N 1
ATOM 3500 C CA . GLN A 1 434 ? -26.891 3.509 45.884 1.00 92.25 434 GLN A CA 1
ATOM 3501 C C . GLN A 1 434 ? -28.273 4.166 45.886 1.00 92.25 434 GLN A C 1
ATOM 3503 O O . GLN A 1 434 ? -28.603 4.935 44.990 1.00 92.25 434 GLN A O 1
ATOM 3508 N N . GLU A 1 435 ? -29.085 3.825 46.890 1.00 91.88 435 GLU A N 1
ATOM 3509 C CA . GLU A 1 435 ? -30.493 4.241 46.985 1.00 91.88 435 GLU A CA 1
ATOM 3510 C C . GLU A 1 435 ? -31.273 3.882 45.702 1.00 91.88 435 GLU A C 1
ATOM 3512 O O . GLU A 1 435 ? -31.343 2.700 45.345 1.00 91.88 435 GLU A O 1
ATOM 3517 N N . ASP A 1 436 ? -31.822 4.879 45.004 1.00 92.69 436 ASP A N 1
ATOM 3518 C CA . ASP A 1 436 ? -32.565 4.722 43.748 1.00 92.69 436 ASP A CA 1
ATOM 3519 C C . ASP A 1 436 ? -31.654 4.696 42.500 1.00 92.69 436 ASP A C 1
ATOM 3521 O O . ASP A 1 436 ? -32.089 4.266 41.429 1.00 92.69 436 ASP A O 1
ATOM 3525 N N . ASP A 1 437 ? -30.376 5.071 42.629 1.00 93.25 437 ASP A N 1
ATOM 3526 C CA . ASP A 1 437 ? -29.419 5.159 41.523 1.00 93.25 437 ASP A CA 1
ATOM 3527 C C . ASP A 1 437 ? -28.483 3.940 41.443 1.00 93.25 437 ASP A C 1
ATOM 3529 O O . ASP A 1 437 ? -28.074 3.339 42.439 1.00 93.25 437 ASP A O 1
ATOM 3533 N N . LYS A 1 438 ? -28.081 3.581 40.218 1.00 93.69 438 LYS A N 1
ATOM 3534 C CA . LYS A 1 438 ? -27.065 2.549 39.964 1.00 93.69 438 LYS A CA 1
ATOM 3535 C C . LYS A 1 438 ? -25.747 3.207 39.566 1.00 93.69 438 LYS A C 1
ATOM 3537 O O . LYS A 1 438 ? -25.605 3.696 38.446 1.00 93.69 438 LYS A O 1
ATOM 3542 N N . VAL A 1 439 ? -24.766 3.180 40.463 1.00 94.69 439 VAL A N 1
ATOM 3543 C CA . VAL A 1 439 ? -23.433 3.749 40.242 1.00 94.69 439 VAL A CA 1
ATOM 3544 C C . VAL A 1 439 ? -22.549 2.722 39.538 1.00 94.69 439 VAL A C 1
ATOM 3546 O O . VAL A 1 439 ? -22.372 1.600 40.012 1.00 94.69 439 VAL A O 1
ATOM 3549 N N . LEU A 1 440 ? -21.984 3.104 38.388 1.00 95.94 440 LEU A N 1
ATOM 3550 C CA . LEU A 1 440 ? -21.024 2.291 37.640 1.00 95.94 440 LEU A CA 1
ATOM 3551 C C . LEU A 1 440 ? -19.613 2.853 37.814 1.00 95.94 440 LEU A C 1
ATOM 3553 O O . LEU A 1 440 ? -19.344 3.999 37.454 1.00 95.94 440 LEU A O 1
ATOM 3557 N N . LYS A 1 441 ? -18.693 2.030 38.312 1.00 95.44 441 LYS A N 1
ATOM 3558 C CA . LYS A 1 441 ? -17.269 2.350 38.399 1.00 95.44 441 LYS A CA 1
ATOM 3559 C C . LYS A 1 441 ? -16.520 1.614 37.295 1.00 95.44 441 LYS A C 1
ATOM 3561 O O . LYS A 1 441 ? -16.535 0.385 37.238 1.00 95.44 441 LYS A O 1
ATOM 3566 N N . LEU A 1 442 ? -15.855 2.378 36.430 1.00 96.62 442 LEU A N 1
ATOM 3567 C CA . LEU A 1 442 ? -15.070 1.851 35.317 1.00 96.62 442 LEU A CA 1
ATOM 3568 C C . LEU A 1 442 ? -13.574 2.001 35.600 1.00 96.62 442 LEU A C 1
ATOM 3570 O O . LEU A 1 442 ? -13.106 3.088 35.935 1.00 96.62 442 LEU A O 1
ATOM 3574 N N . VAL A 1 443 ? -12.819 0.916 35.444 1.00 95.56 443 VAL A N 1
ATOM 3575 C CA . VAL A 1 443 ? -11.356 0.902 35.593 1.00 95.56 443 VAL A CA 1
ATOM 3576 C C . VAL A 1 443 ? -10.744 0.219 34.381 1.00 95.56 443 VAL A C 1
ATOM 3578 O O . VAL A 1 443 ? -11.134 -0.892 34.039 1.00 95.56 443 VAL A O 1
ATOM 3581 N N . GLN A 1 444 ? -9.757 0.851 33.748 1.00 94.38 444 GLN A N 1
ATOM 3582 C CA . GLN A 1 444 ? -9.018 0.249 32.638 1.00 94.38 444 GLN A CA 1
ATOM 3583 C C . GLN A 1 444 ? -7.650 -0.275 33.084 1.00 94.38 444 GLN A C 1
ATOM 3585 O O . GLN A 1 444 ? -6.978 0.351 33.906 1.00 94.38 444 GLN A O 1
ATOM 3590 N N . LYS A 1 445 ? -7.227 -1.415 32.531 1.00 92.75 445 LYS A N 1
ATOM 3591 C CA . LYS A 1 445 ? -5.864 -1.963 32.653 1.00 92.75 445 LYS A CA 1
ATOM 3592 C C . LYS A 1 445 ? -5.453 -2.599 31.330 1.00 92.75 445 LYS A C 1
ATOM 3594 O O . LYS A 1 445 ? -6.320 -3.070 30.608 1.00 92.75 445 LYS A O 1
ATOM 3599 N N . LYS A 1 446 ? -4.157 -2.675 31.021 1.00 91.69 446 LYS A N 1
ATOM 3600 C CA . LYS A 1 446 ? -3.684 -3.430 29.849 1.00 91.69 446 LYS A CA 1
ATOM 3601 C C . LYS A 1 446 ? -4.074 -4.909 29.978 1.00 91.69 446 LYS A C 1
ATOM 3603 O O . LYS A 1 446 ? -3.865 -5.505 31.037 1.00 91.69 446 LYS A O 1
ATOM 3608 N N . PHE A 1 447 ? -4.631 -5.483 28.916 1.00 92.38 447 PHE A N 1
ATOM 3609 C CA . PHE A 1 447 ? -4.848 -6.922 28.817 1.00 92.38 447 PHE A CA 1
ATOM 3610 C C . PHE A 1 447 ? -3.557 -7.627 28.383 1.00 92.38 447 PHE A C 1
ATOM 3612 O O . PHE A 1 447 ? -2.913 -7.195 27.430 1.00 92.38 447 PHE A O 1
ATOM 3619 N N . CYS A 1 448 ? -3.210 -8.718 29.063 1.00 90.00 448 CYS A N 1
ATOM 3620 C CA . CYS A 1 448 ? -2.113 -9.611 28.694 1.00 90.00 448 CYS A CA 1
ATOM 3621 C C . CYS A 1 448 ? -2.590 -11.059 28.837 1.00 90.00 448 CYS A C 1
ATOM 3623 O O . CYS A 1 448 ? -3.164 -11.429 29.865 1.00 90.00 448 CYS A O 1
ATOM 3625 N N . ALA A 1 449 ? -2.331 -11.892 27.828 1.00 88.69 449 ALA A N 1
ATOM 3626 C CA . ALA A 1 449 ? -2.705 -13.308 27.856 1.00 88.69 449 ALA A CA 1
ATOM 3627 C C . ALA A 1 449 ? -1.935 -14.099 28.934 1.00 88.69 449 ALA A C 1
ATOM 3629 O O . ALA A 1 449 ? -2.428 -15.107 29.437 1.00 88.69 449 ALA A O 1
ATOM 3630 N N . SER A 1 450 ? -0.745 -13.624 29.316 1.00 86.56 450 SER A N 1
ATOM 3631 C CA . SER A 1 450 ? 0.119 -14.205 30.351 1.00 86.56 450 SER A CA 1
ATOM 3632 C C . SER A 1 450 ? -0.348 -13.927 31.790 1.00 86.56 450 SER A C 1
ATOM 3634 O O . SER A 1 450 ? 0.203 -14.503 32.729 1.00 86.56 450 SER A O 1
ATOM 3636 N N . GLY A 1 451 ? -1.374 -13.089 31.987 1.00 80.56 451 GLY A N 1
ATOM 3637 C CA . GLY A 1 451 ? -1.885 -12.693 33.301 1.00 80.56 451 GLY A CA 1
ATOM 3638 C C . GLY A 1 451 ? -1.758 -11.185 33.557 1.00 80.56 451 GLY A C 1
ATOM 3639 O O . GLY A 1 451 ? -1.658 -10.405 32.612 1.00 80.56 451 GLY A O 1
ATOM 3640 N N . PRO A 1 452 ? -1.806 -10.723 34.822 1.00 71.94 452 PRO A N 1
ATOM 3641 C CA . PRO A 1 452 ? -1.710 -9.300 35.135 1.00 71.94 452 PRO A CA 1
ATOM 3642 C C . PRO A 1 452 ? -0.384 -8.720 34.636 1.00 71.94 452 PRO A C 1
ATOM 3644 O O . PRO A 1 452 ? 0.680 -9.177 35.048 1.00 71.94 452 PRO A O 1
ATOM 3647 N N . TYR A 1 453 ? -0.447 -7.693 33.787 1.00 61.28 453 TYR A N 1
ATOM 3648 C CA . TYR A 1 453 ? 0.741 -6.983 33.319 1.00 61.28 453 TYR A CA 1
ATOM 3649 C C . TYR A 1 453 ? 1.493 -6.376 34.513 1.00 61.28 453 TYR A C 1
ATOM 3651 O O . TYR A 1 453 ? 0.985 -5.469 35.174 1.00 61.28 453 TYR A O 1
ATOM 3659 N N . THR A 1 454 ? 2.690 -6.887 34.807 1.00 55.69 454 THR A N 1
ATOM 3660 C CA . THR A 1 454 ? 3.504 -6.458 35.959 1.00 55.69 454 THR A CA 1
ATOM 3661 C C . THR A 1 454 ? 4.483 -5.333 35.648 1.00 55.69 454 THR A C 1
ATOM 3663 O O . THR A 1 454 ? 5.167 -4.917 36.572 1.00 55.69 454 THR A O 1
ATOM 3666 N N . GLY A 1 455 ? 4.513 -4.824 34.407 1.00 49.53 455 GLY A N 1
ATOM 3667 C CA . GLY A 1 455 ? 5.229 -3.614 33.981 1.00 49.53 455 GLY A CA 1
ATOM 3668 C C . GLY A 1 455 ? 6.669 -3.483 34.491 1.00 49.53 455 GLY A C 1
ATOM 3669 O O . GLY A 1 455 ? 6.893 -3.045 35.616 1.00 49.53 455 GLY A O 1
ATOM 3670 N N . LYS A 1 456 ? 7.652 -3.775 33.636 1.00 34.59 456 LYS A N 1
ATOM 3671 C CA . LYS A 1 456 ? 8.955 -3.105 33.737 1.00 34.59 456 LYS A CA 1
ATOM 3672 C C . LYS A 1 456 ? 8.989 -1.919 32.795 1.00 34.59 456 LYS A C 1
ATOM 3674 O O . LYS A 1 456 ? 8.425 -2.063 31.688 1.00 34.59 456 LYS A O 1
#

Radius of gyration: 24.98 Å; chains: 1; bounding box: 69×54×84 Å